Protein AF-E5AF14-F1 (afdb_monomer)

Secondary structure (DSSP, 8-state):
--HHHHHHHHHHHHHHHHHSPPP-HHHHHHHHHHHHHTSGGGTTTTTTS------SPPSSTT-TTSSEETTEE-HHHHHHHHHHHHHHHHHHS-TTT-TT--GGGBPPPPPPP-BPS--TT-HHHHHHHHHHHHHIIIIITT-HHHHHHHHHHHHHHHHHH---BBTTS-B----HHHHHHHHHHHHHHHHHHH--HHHHHHHHHHHHHHHHHGGGHHHHHTS--HHHHHHHHHIIIIIHHHHHHHHHHHHTT-HHHHHHHHHHHHHHHHH-TT-GGG--BSS--SSSS-SS----TT-EEEBTTS-EEETTT--TTPEEEEEETTEEEEE------------EE-STTPPP-EETT-EEEETTEEEESSHHHHHHH---

Foldseek 3Di:
DDPVVVVVVVVVVVVVVVVDDPDPLLQVLLLLLQQLLLQPLNPLLSVLQDHGDCPPPAPDNVCSNPCDGNNRRNNVVSPVLNLVLLLLLVCPADPVLPPLVLVVFFDDQDDDAFFDDDLCPAPLLVVLLVVLLVCCVPPNPLPLVVNLVSLLVSLLVLLVVDQTQGVVRHGDFDQSLVSSVVSLVVSLVVLVVVVDPSSPSSSVSSVVSNVVCVVVSVVSSVRGRSRRSNVVSSCCRNNVSSSSSSNVCSVVVVLVSSLSSQQVSQVVLVVVVVCVSPRGGPDRSGRPDAADADFDQQDWFQFLVRDIDGLVRDDFQTWTFPDVVVTDIDTRHDDDDDDDDFDFDDPPPDDGGGGQLDWDQDPVGIDGNDVVSVCSRHVD

Mean predicted aligned error: 15.21 Å

Structure (mmCIF, N/CA/C/O backbone):
data_AF-E5AF14-F1
#
_entry.id   AF-E5AF14-F1
#
loop_
_atom_site.group_PDB
_atom_site.id
_atom_site.type_symbol
_atom_site.label_atom_id
_atom_site.label_alt_id
_atom_site.label_comp_id
_atom_site.label_asym_id
_atom_site.label_entity_id
_atom_site.label_seq_id
_atom_site.pdbx_PDB_ins_code
_atom_site.Cartn_x
_atom_site.Cartn_y
_atom_site.Cartn_z
_atom_site.occupancy
_atom_site.B_iso_or_equiv
_atom_site.auth_seq_id
_atom_site.auth_comp_id
_atom_site.auth_asym_id
_atom_site.auth_atom_id
_atom_site.pdbx_PDB_model_num
ATOM 1 N N . MET A 1 1 ? -17.301 20.961 35.306 1.00 48.50 1 MET A N 1
ATOM 2 C CA . MET A 1 1 ? -18.482 20.339 34.664 1.00 48.50 1 MET A CA 1
ATOM 3 C C . MET A 1 1 ? -18.953 19.219 35.578 1.00 48.50 1 MET A C 1
ATOM 5 O O . MET A 1 1 ? -18.098 18.465 36.018 1.00 48.50 1 MET A O 1
ATOM 9 N N . SER A 1 2 ? -20.236 19.154 35.950 1.00 58.53 2 SER A N 1
ATOM 10 C CA . SER A 1 2 ? -20.736 18.037 36.769 1.00 58.53 2 SER A CA 1
ATOM 11 C C . SER A 1 2 ? -20.684 16.730 35.970 1.00 58.53 2 SER A C 1
ATOM 13 O O . SER A 1 2 ? -20.787 16.749 34.743 1.00 58.53 2 SER A O 1
ATOM 15 N N . GLU A 1 3 ? -20.536 15.602 36.659 1.00 47.19 3 GLU A N 1
ATOM 16 C CA . GLU A 1 3 ? -20.511 14.260 36.058 1.00 47.19 3 GLU A CA 1
ATOM 17 C C . GLU A 1 3 ? -21.757 13.989 35.191 1.00 47.19 3 GLU A C 1
ATOM 19 O O . GLU A 1 3 ? -21.655 13.462 34.084 1.00 47.19 3 GLU A O 1
ATOM 24 N N . ASP A 1 4 ? -22.923 14.465 35.636 1.00 54.59 4 ASP A N 1
ATOM 25 C CA . ASP A 1 4 ? -24.183 14.390 34.888 1.00 54.59 4 ASP A CA 1
ATOM 26 C C . ASP A 1 4 ? -24.152 15.209 33.580 1.00 54.59 4 ASP A C 1
ATOM 28 O O . ASP A 1 4 ? -24.639 14.764 32.539 1.00 54.59 4 ASP A O 1
ATOM 32 N N . ASN A 1 5 ? -23.502 16.378 33.585 1.00 46.38 5 ASN A N 1
ATOM 33 C CA . ASN A 1 5 ? -23.346 17.196 32.380 1.00 46.38 5 ASN A CA 1
ATOM 34 C C . ASN A 1 5 ? -22.359 16.568 31.386 1.00 46.38 5 ASN A C 1
ATOM 36 O O . ASN A 1 5 ? -22.618 16.600 30.185 1.00 46.38 5 ASN A O 1
ATOM 40 N N . ALA A 1 6 ? -21.275 15.948 31.865 1.00 44.84 6 ALA A N 1
ATOM 41 C CA . ALA A 1 6 ? -20.341 15.208 31.013 1.00 44.84 6 ALA A CA 1
ATOM 42 C C . ALA A 1 6 ? -21.024 13.994 30.356 1.00 44.84 6 ALA A C 1
ATOM 44 O O . ALA A 1 6 ? -20.881 13.769 29.155 1.00 44.84 6 ALA A O 1
ATOM 45 N N . ARG A 1 7 ? -21.847 13.264 31.122 1.00 54.31 7 ARG A N 1
ATOM 46 C CA . ARG A 1 7 ? -22.649 12.131 30.638 1.00 54.31 7 ARG A CA 1
ATOM 47 C C . ARG A 1 7 ? -23.652 12.551 29.562 1.00 54.31 7 ARG A C 1
ATOM 49 O O . ARG A 1 7 ? -23.757 11.882 28.534 1.00 54.31 7 ARG A O 1
ATOM 56 N N . LYS A 1 8 ? -24.382 13.650 29.776 1.00 59.72 8 LYS A N 1
ATOM 57 C CA . LYS A 1 8 ? -25.330 14.201 28.793 1.00 59.72 8 LYS A CA 1
ATOM 58 C C . LYS A 1 8 ? -24.626 14.652 27.517 1.00 59.72 8 LYS A C 1
ATOM 60 O O . LYS A 1 8 ? -25.080 14.298 26.432 1.00 59.72 8 LYS A O 1
ATOM 65 N N . LEU A 1 9 ? -23.511 15.371 27.650 1.00 54.38 9 LEU A N 1
ATOM 66 C CA . LEU A 1 9 ? -22.714 15.827 26.513 1.00 54.38 9 LEU A CA 1
ATOM 67 C C . LEU A 1 9 ? -22.191 14.638 25.700 1.00 54.38 9 LEU A C 1
ATOM 69 O O . LEU A 1 9 ? -22.320 14.630 24.486 1.00 54.38 9 LEU A O 1
ATOM 73 N N . PHE A 1 10 ? -21.691 13.593 26.359 1.00 55.88 10 PHE A N 1
ATOM 74 C CA . PHE A 1 10 ? -21.181 12.409 25.675 1.00 55.88 10 PHE A CA 1
ATOM 75 C C . PHE A 1 10 ? -22.287 11.580 25.002 1.00 55.88 10 PHE A C 1
ATOM 77 O O . PHE A 1 10 ? -22.124 11.176 23.855 1.00 55.88 10 PHE A O 1
ATOM 84 N N . LYS A 1 11 ? -23.445 11.370 25.657 1.00 63.03 11 LYS A N 1
ATOM 85 C CA . LYS A 1 11 ? -24.619 10.729 25.021 1.00 63.03 11 LYS A CA 1
ATOM 86 C C . LYS A 1 11 ? -25.069 11.508 23.781 1.00 63.03 11 LYS A C 1
ATOM 88 O O . LYS A 1 11 ? -25.393 10.900 22.762 1.00 63.03 11 LYS A O 1
ATOM 93 N N . LEU A 1 12 ? -25.045 12.840 23.851 1.00 64.69 12 LEU A N 1
ATOM 94 C CA . LEU A 1 12 ? -25.305 13.702 22.703 1.00 64.69 12 LEU A CA 1
ATOM 95 C C . LEU A 1 12 ? -24.248 13.495 21.610 1.00 64.69 12 LEU A C 1
ATOM 97 O O . LEU A 1 12 ? -24.627 13.282 20.466 1.00 64.69 12 LEU A O 1
ATOM 101 N N . THR A 1 13 ? -22.957 13.466 21.950 1.00 54.53 13 THR A N 1
ATOM 102 C CA . THR A 1 13 ? -21.866 13.193 21.001 1.00 54.53 13 THR A CA 1
ATOM 103 C C . THR A 1 13 ? -22.028 11.839 20.314 1.00 54.53 13 THR A C 1
ATOM 105 O O . THR A 1 13 ? -21.903 11.770 19.100 1.00 54.53 13 THR A O 1
ATOM 108 N N . VAL A 1 14 ? -22.369 10.771 21.041 1.00 57.44 14 VAL A N 1
ATOM 109 C CA . VAL A 1 14 ? -22.615 9.440 20.453 1.00 57.44 14 VAL A CA 1
ATOM 110 C C . VAL A 1 14 ? -23.811 9.468 19.503 1.00 57.44 14 VAL A C 1
ATOM 112 O O . VAL A 1 14 ? -23.733 8.918 18.406 1.00 57.44 14 VAL A O 1
ATOM 115 N N . ASN A 1 15 ? -24.906 10.127 19.886 1.00 64.94 15 ASN A N 1
ATOM 116 C CA . ASN A 1 15 ? -26.057 10.295 19.000 1.00 64.94 15 ASN A CA 1
ATOM 117 C C . ASN A 1 15 ? -25.690 11.104 17.751 1.00 64.94 15 ASN A C 1
ATOM 119 O O . ASN A 1 15 ? -26.082 10.722 16.656 1.00 64.94 15 ASN A O 1
ATOM 123 N N . VAL A 1 16 ? -24.892 12.164 17.900 1.00 59.03 16 VAL A N 1
ATOM 124 C CA . VAL A 1 16 ? -24.379 12.955 16.776 1.00 59.03 16 VAL A CA 1
ATOM 125 C C . VAL A 1 16 ? -23.500 12.095 15.869 1.00 59.03 16 VAL A C 1
ATOM 127 O O . VAL A 1 16 ? -23.742 12.077 14.669 1.00 59.03 16 VAL A O 1
ATOM 130 N N . ILE A 1 17 ? -22.560 11.316 16.418 1.00 56.00 17 ILE A N 1
ATOM 131 C CA . ILE A 1 17 ? -21.701 10.391 15.659 1.00 56.00 17 ILE A CA 1
ATOM 132 C C . ILE A 1 17 ? -22.544 9.380 14.874 1.00 56.00 17 ILE A C 1
ATOM 134 O O . ILE A 1 17 ? -22.281 9.159 13.698 1.00 56.00 17 ILE A O 1
ATOM 138 N N . ARG A 1 18 ? -23.603 8.823 15.479 1.00 58.53 18 ARG A N 1
ATOM 139 C CA . ARG A 1 18 ? -24.549 7.918 14.796 1.00 58.53 18 ARG A CA 1
ATOM 140 C C . ARG A 1 18 ? -25.318 8.585 13.654 1.00 58.53 18 ARG A C 1
ATOM 142 O O . ARG A 1 18 ? -25.809 7.885 12.777 1.00 58.53 18 ARG A O 1
ATOM 149 N N . THR A 1 19 ? -25.455 9.909 13.685 1.00 57.56 19 THR A N 1
ATOM 150 C CA . THR A 1 19 ? -26.102 10.698 12.625 1.00 57.56 19 THR A CA 1
ATOM 151 C C . THR A 1 19 ? -25.122 11.287 11.613 1.00 57.56 19 THR A C 1
ATOM 153 O O . THR A 1 19 ? -25.572 11.874 10.629 1.00 57.56 19 THR A O 1
ATOM 156 N N . LEU A 1 20 ? -23.806 11.159 11.829 1.00 53.34 20 LEU A N 1
ATOM 157 C CA . LEU A 1 20 ? -22.823 11.583 10.836 1.00 53.34 20 LEU A CA 1
ATOM 158 C C . LEU A 1 20 ? -23.002 10.737 9.576 1.00 53.34 20 LEU A C 1
ATOM 160 O O . LEU A 1 20 ? -23.202 9.524 9.642 1.00 53.34 20 LEU A O 1
ATOM 164 N N . LEU A 1 21 ? -22.937 11.398 8.421 1.00 56.66 21 LEU A N 1
ATOM 165 C CA . LEU A 1 21 ? -22.901 10.702 7.142 1.00 56.66 21 LEU A CA 1
ATOM 166 C C . LEU A 1 21 ? -21.704 9.749 7.131 1.00 56.66 21 LEU A C 1
ATOM 168 O O . LEU A 1 21 ? -20.630 10.088 7.634 1.00 56.66 21 LEU A O 1
ATOM 172 N N . LEU A 1 22 ? -21.903 8.566 6.548 1.00 63.91 22 LEU A N 1
ATOM 173 C CA . LEU A 1 22 ? -20.812 7.627 6.326 1.00 63.91 22 LEU A CA 1
ATOM 174 C C . LEU A 1 22 ? -19.697 8.342 5.566 1.00 63.91 22 LEU A C 1
ATOM 176 O O . LEU A 1 22 ? -19.955 9.050 4.589 1.00 63.91 22 LEU A O 1
ATOM 180 N N . PHE A 1 23 ? -18.462 8.149 6.023 1.00 65.44 23 PHE A N 1
ATOM 181 C CA . PHE A 1 23 ? -17.312 8.648 5.293 1.00 65.44 23 PHE A CA 1
ATOM 182 C C . PHE A 1 23 ? -17.333 8.050 3.877 1.00 65.44 23 PHE A C 1
ATOM 184 O O . PHE A 1 23 ? -17.505 6.834 3.743 1.00 65.44 23 PHE A O 1
ATOM 191 N N . PRO A 1 24 ? -17.188 8.860 2.813 1.00 71.25 24 PRO A N 1
ATOM 192 C CA . PRO A 1 24 ? -17.293 8.378 1.444 1.00 71.25 24 PRO A CA 1
ATOM 193 C C . PRO A 1 24 ? -15.992 7.668 1.039 1.00 71.25 24 PRO A C 1
ATOM 195 O O . PRO A 1 24 ? -15.215 8.181 0.239 1.00 71.25 24 PRO A O 1
ATOM 198 N N . THR A 1 25 ? -15.740 6.488 1.614 1.00 72.44 25 THR A N 1
ATOM 199 C CA . THR A 1 25 ? -14.488 5.732 1.456 1.00 72.44 25 THR A CA 1
ATOM 200 C C . THR A 1 25 ? -14.083 5.522 -0.004 1.00 72.44 25 THR A C 1
ATOM 202 O O . THR A 1 25 ? -12.935 5.829 -0.315 1.00 72.44 25 THR A O 1
ATOM 205 N N . PRO A 1 26 ? -14.970 5.085 -0.925 1.00 75.12 26 PRO A N 1
ATOM 206 C CA . PRO A 1 26 ? -14.591 4.906 -2.330 1.00 75.12 26 PRO A CA 1
ATOM 207 C C . PRO A 1 26 ? -14.106 6.210 -2.974 1.00 75.12 26 PRO A C 1
ATOM 209 O O . PRO A 1 26 ? -13.065 6.252 -3.616 1.00 75.12 26 PRO A O 1
ATOM 212 N N . SER A 1 27 ? -14.818 7.302 -2.713 1.00 78.38 27 SER A N 1
ATOM 213 C CA . SER A 1 27 ? -14.492 8.637 -3.209 1.00 78.38 27 SER A CA 1
ATOM 214 C C . SER A 1 27 ? -13.163 9.145 -2.632 1.00 78.38 27 SER A C 1
ATOM 216 O O . SER A 1 27 ? -12.289 9.639 -3.337 1.00 78.38 27 SER A O 1
ATOM 218 N N . PHE A 1 28 ? -12.927 8.940 -1.337 1.00 80.56 28 PHE A N 1
ATOM 219 C CA . PHE A 1 28 ? -11.628 9.254 -0.748 1.00 80.56 28 PHE A CA 1
ATOM 220 C C . PHE A 1 28 ? -10.487 8.420 -1.354 1.00 80.56 28 PHE A C 1
ATOM 222 O O . PHE A 1 28 ? -9.400 8.950 -1.584 1.00 80.56 28 PHE A O 1
ATOM 229 N N . CYS A 1 29 ? -10.727 7.141 -1.660 1.00 81.62 29 CYS A N 1
ATOM 230 C CA . CYS A 1 29 ? -9.763 6.298 -2.362 1.00 81.62 29 CYS A CA 1
ATOM 231 C C . CYS A 1 29 ? -9.462 6.817 -3.777 1.00 81.62 29 CYS A C 1
ATOM 233 O O . CYS A 1 29 ? -8.291 6.836 -4.149 1.00 81.62 29 CYS A O 1
ATOM 235 N N . ASP A 1 30 ? -10.459 7.303 -4.520 1.00 83.94 30 ASP A N 1
ATOM 236 C CA . ASP A 1 30 ? -10.266 7.946 -5.829 1.00 83.94 30 ASP A CA 1
ATOM 237 C C . ASP A 1 30 ? -9.395 9.207 -5.736 1.00 83.94 30 ASP A C 1
ATOM 239 O O . ASP A 1 30 ? -8.466 9.396 -6.528 1.00 83.94 30 ASP A O 1
ATOM 243 N N . ARG A 1 31 ? -9.635 10.048 -4.722 1.00 85.12 31 ARG A N 1
ATOM 244 C CA . ARG A 1 31 ? -8.812 11.235 -4.443 1.00 85.12 31 ARG A CA 1
ATOM 245 C C . ARG A 1 31 ? -7.363 10.854 -4.125 1.00 85.12 31 ARG A C 1
ATOM 247 O O . ARG A 1 31 ? -6.435 11.430 -4.695 1.00 85.12 31 ARG A O 1
ATOM 254 N N . LEU A 1 32 ? -7.153 9.862 -3.254 1.00 84.50 32 LEU A N 1
ATOM 255 C CA . LEU A 1 32 ? -5.822 9.324 -2.948 1.00 84.50 32 LEU A CA 1
ATOM 256 C C . LEU A 1 32 ? -5.138 8.750 -4.194 1.00 84.50 32 LEU A C 1
ATOM 258 O O . LEU A 1 32 ? -3.948 8.981 -4.409 1.00 84.50 32 LEU A O 1
ATOM 262 N N . HIS A 1 33 ? -5.892 8.021 -5.020 1.00 85.50 33 HIS A N 1
ATOM 263 C CA . HIS A 1 33 ? -5.425 7.431 -6.272 1.00 85.50 33 HIS A CA 1
ATOM 264 C C . HIS A 1 33 ? -4.943 8.508 -7.237 1.00 85.50 33 HIS A C 1
ATOM 266 O O . HIS A 1 33 ? -3.829 8.411 -7.753 1.00 85.50 33 HIS A O 1
ATOM 272 N N . ASN A 1 34 ? -5.735 9.566 -7.421 1.00 86.81 34 ASN A N 1
ATOM 273 C CA . ASN A 1 34 ? -5.368 10.691 -8.267 1.00 86.81 34 ASN A CA 1
ATOM 274 C C . ASN A 1 34 ? -4.060 11.326 -7.779 1.00 86.81 34 ASN A C 1
ATOM 276 O O . ASN A 1 34 ? -3.118 11.431 -8.561 1.00 86.81 34 ASN A O 1
ATOM 280 N N . LYS A 1 35 ? -3.924 11.632 -6.486 1.00 88.19 35 LYS A N 1
ATOM 281 C CA . LYS A 1 35 ? -2.680 12.204 -5.943 1.00 88.19 35 LYS A CA 1
ATOM 282 C C . LYS A 1 35 ? -1.474 11.269 -6.094 1.00 88.19 35 LYS A C 1
ATOM 284 O O . LYS A 1 35 ? -0.414 11.703 -6.544 1.00 88.19 35 LYS A O 1
ATOM 289 N N . ALA A 1 36 ? -1.627 9.976 -5.800 1.00 87.62 36 ALA A N 1
ATOM 290 C CA . ALA A 1 36 ? -0.556 8.988 -5.961 1.00 87.62 36 ALA A CA 1
ATOM 291 C C . ALA A 1 36 ? -0.126 8.843 -7.432 1.00 87.62 36 ALA A C 1
ATOM 293 O O . ALA A 1 36 ? 1.064 8.760 -7.727 1.00 87.62 36 ALA A O 1
ATOM 294 N N . ARG A 1 37 ? -1.077 8.895 -8.372 1.00 87.38 37 ARG A N 1
ATOM 295 C CA . ARG A 1 37 ? -0.825 8.892 -9.821 1.00 87.38 37 ARG A CA 1
ATOM 296 C C . ARG A 1 37 ? -0.007 10.102 -10.293 1.00 87.38 37 ARG A C 1
ATOM 298 O O . ARG A 1 37 ? 0.745 9.972 -11.257 1.00 87.38 37 ARG A O 1
ATOM 305 N N . TYR A 1 38 ? -0.132 11.262 -9.645 1.00 87.69 38 TYR A N 1
ATOM 306 C CA . TYR A 1 38 ? 0.661 12.462 -9.962 1.00 87.69 38 TYR A CA 1
ATOM 307 C C . TYR A 1 38 ? 2.018 12.516 -9.261 1.00 87.69 38 TYR A C 1
ATOM 309 O O . TYR A 1 38 ? 2.785 13.458 -9.479 1.00 87.69 38 TYR A O 1
ATOM 317 N N . ASN A 1 39 ? 2.363 11.493 -8.477 1.00 88.38 39 ASN A N 1
ATOM 318 C CA . ASN A 1 39 ? 3.694 11.392 -7.911 1.00 88.38 39 ASN A CA 1
ATOM 319 C C . ASN A 1 39 ? 4.762 11.416 -9.032 1.00 88.38 39 ASN A C 1
ATOM 321 O O . ASN A 1 39 ? 4.577 10.770 -10.070 1.00 88.38 39 ASN A O 1
ATOM 325 N N . PRO A 1 40 ? 5.908 12.103 -8.844 1.00 84.38 40 PRO A N 1
ATOM 326 C CA . PRO A 1 40 ? 6.991 12.135 -9.831 1.00 84.38 40 PRO A CA 1
ATOM 327 C C . PRO A 1 40 ? 7.476 10.754 -10.309 1.00 84.38 40 PRO A C 1
ATOM 329 O O . PRO A 1 40 ? 7.972 10.630 -11.438 1.00 84.38 40 PRO A O 1
ATOM 332 N N . ASN A 1 41 ? 7.298 9.715 -9.486 1.00 84.19 41 ASN A N 1
ATOM 333 C CA . ASN A 1 41 ? 7.621 8.329 -9.821 1.00 84.19 41 ASN A CA 1
ATOM 334 C C . ASN A 1 41 ? 6.744 7.773 -10.945 1.00 84.19 41 ASN A C 1
ATOM 336 O O . ASN A 1 41 ? 7.235 7.004 -11.763 1.00 84.19 41 ASN A O 1
ATOM 340 N N . CYS A 1 42 ? 5.496 8.227 -11.051 1.00 86.81 42 CYS A N 1
ATOM 341 C CA . CYS A 1 42 ? 4.533 7.776 -12.053 1.00 86.81 42 CYS A CA 1
ATOM 342 C C . CYS A 1 42 ? 4.570 8.598 -13.355 1.00 86.81 42 CYS A C 1
ATOM 344 O O . CYS A 1 42 ? 3.754 8.383 -14.248 1.00 86.81 42 CYS A O 1
ATOM 346 N N . ARG A 1 43 ? 5.489 9.561 -13.512 1.00 86.12 43 ARG A N 1
ATOM 347 C CA . ARG A 1 43 ? 5.457 10.506 -14.646 1.00 86.12 43 ARG A CA 1
ATOM 348 C C . ARG A 1 43 ? 5.551 9.840 -16.027 1.00 86.12 43 ARG A C 1
ATOM 350 O O . ARG A 1 43 ? 4.895 10.307 -16.952 1.00 86.12 43 ARG A O 1
ATOM 357 N N . SER A 1 44 ? 6.355 8.789 -16.174 1.00 83.88 44 SER A N 1
ATOM 358 C CA . SER A 1 44 ? 6.530 8.047 -17.438 1.00 83.88 44 SER A CA 1
ATOM 359 C C . SER A 1 44 ? 5.304 7.223 -17.823 1.00 83.88 44 SER A C 1
ATOM 361 O O . SER A 1 44 ? 5.056 6.986 -18.998 1.00 83.88 44 SER A O 1
ATOM 363 N N . ILE A 1 45 ? 4.495 6.847 -16.838 1.00 85.75 45 ILE A N 1
ATOM 364 C CA . ILE A 1 45 ? 3.388 5.901 -16.999 1.00 85.75 45 ILE A CA 1
ATOM 365 C C . ILE A 1 45 ? 2.012 6.542 -16.824 1.00 85.75 45 ILE A C 1
ATOM 367 O O . ILE A 1 45 ? 0.998 5.854 -16.885 1.00 85.75 45 ILE A O 1
ATOM 371 N N . ILE A 1 46 ? 1.962 7.835 -16.501 1.00 88.56 46 ILE A N 1
ATOM 372 C CA . ILE A 1 46 ? 0.757 8.494 -15.989 1.00 88.56 46 ILE A CA 1
ATOM 373 C C . ILE A 1 46 ? -0.439 8.339 -16.937 1.00 88.56 46 ILE A C 1
ATOM 375 O O . ILE A 1 46 ? -1.585 8.271 -16.501 1.00 88.56 46 ILE A O 1
ATOM 379 N N . ASN A 1 47 ? -0.173 8.225 -18.239 1.00 88.75 47 ASN A N 1
ATOM 380 C CA . ASN A 1 47 ? -1.181 8.026 -19.278 1.00 88.75 47 ASN A CA 1
ATOM 381 C C . ASN A 1 47 ? -1.772 6.605 -19.306 1.00 88.75 47 ASN A C 1
ATOM 383 O O . ASN A 1 47 ? -2.820 6.406 -19.911 1.00 88.75 47 ASN A O 1
ATOM 387 N N . TYR A 1 48 ? -1.118 5.636 -18.666 1.00 89.00 48 TYR A N 1
ATOM 388 C CA . TYR A 1 48 ? -1.568 4.248 -18.561 1.00 89.00 48 TYR A CA 1
ATOM 389 C C . TYR A 1 48 ? -2.337 3.973 -17.266 1.00 89.00 48 TYR A C 1
ATOM 391 O O . TYR A 1 48 ? -3.116 3.027 -17.218 1.00 89.00 48 TYR A O 1
ATOM 399 N N . ILE A 1 49 ? -2.154 4.800 -16.232 1.00 88.19 49 ILE A N 1
ATOM 400 C CA . ILE A 1 49 ? -2.966 4.740 -15.015 1.00 88.19 49 ILE A CA 1
ATOM 401 C C . ILE A 1 49 ? -4.223 5.593 -15.252 1.00 88.19 49 ILE A C 1
ATOM 403 O O . ILE A 1 49 ? -4.088 6.809 -15.433 1.00 88.19 49 ILE A O 1
ATOM 407 N N . PRO A 1 50 ? -5.440 5.018 -15.268 1.00 87.69 50 PRO A N 1
ATOM 408 C CA . PRO A 1 50 ? -6.668 5.793 -15.435 1.00 87.69 50 PRO A CA 1
ATOM 409 C C . PRO A 1 50 ? -6.845 6.797 -14.292 1.00 87.69 50 PRO A C 1
ATOM 411 O O . PRO A 1 50 ? -6.324 6.603 -13.199 1.00 87.69 50 PRO A O 1
ATOM 414 N N . LYS A 1 51 ? -7.567 7.892 -14.536 1.00 86.75 51 LYS A N 1
ATOM 415 C CA . LYS A 1 51 ? -7.923 8.869 -13.497 1.00 86.75 51 LYS A CA 1
ATOM 416 C C . LYS A 1 51 ? -9.210 8.412 -12.791 1.00 86.75 51 LYS A C 1
ATOM 418 O O . LYS A 1 51 ? -10.147 8.012 -13.478 1.00 86.75 51 LYS A O 1
ATOM 423 N N . GLY A 1 52 ? -9.242 8.476 -11.460 1.00 83.75 52 GLY A N 1
ATOM 424 C CA . GLY A 1 52 ? -10.448 8.251 -10.653 1.00 83.75 52 GLY A CA 1
ATOM 425 C C . GLY A 1 52 ? -11.332 9.500 -10.593 1.00 83.75 52 GLY A C 1
ATOM 426 O O . GLY A 1 52 ? -11.004 10.534 -11.186 1.00 83.75 52 GLY A O 1
ATOM 427 N N . THR A 1 53 ? -12.450 9.440 -9.870 1.00 82.88 53 THR A N 1
ATOM 428 C CA . THR A 1 53 ? -13.305 10.625 -9.696 1.00 82.88 53 THR A CA 1
ATOM 429 C C . THR A 1 53 ? -12.617 11.699 -8.840 1.00 82.88 53 THR A C 1
ATOM 431 O O . THR A 1 53 ? -11.849 11.397 -7.934 1.00 82.88 53 THR A O 1
ATOM 434 N N . ASP A 1 54 ? -12.874 12.984 -9.109 1.00 72.62 54 ASP A N 1
ATOM 435 C CA . ASP A 1 54 ? -12.349 14.095 -8.288 1.00 72.62 54 ASP A CA 1
ATOM 436 C C . ASP A 1 54 ? -13.257 14.388 -7.077 1.00 72.62 54 ASP A C 1
ATOM 438 O O . ASP A 1 54 ? -13.435 15.537 -6.675 1.00 72.62 54 ASP A O 1
ATOM 442 N N . TYR A 1 55 ? -13.907 13.358 -6.531 1.00 68.12 55 TYR A N 1
ATOM 443 C CA . TYR A 1 55 ? -14.834 13.482 -5.413 1.00 68.12 55 TYR A CA 1
ATOM 444 C C . TYR A 1 55 ? -14.325 12.655 -4.226 1.00 68.12 55 TYR A C 1
ATOM 446 O O . TYR A 1 55 ? -13.919 11.525 -4.458 1.00 68.12 55 TYR A O 1
ATOM 454 N N . PRO A 1 56 ? -14.390 13.148 -2.973 1.00 67.69 56 PRO A N 1
ATOM 455 C CA . PRO A 1 56 ? -14.691 14.536 -2.634 1.00 67.69 56 PRO A CA 1
ATOM 456 C C . PRO A 1 56 ? -13.612 15.470 -3.213 1.00 67.69 56 PRO A C 1
ATOM 458 O O . PRO A 1 56 ? -12.448 15.071 -3.275 1.00 67.69 56 PRO A O 1
ATOM 461 N N . PRO A 1 57 ? -13.980 16.684 -3.663 1.00 69.81 57 PRO A N 1
ATOM 462 C CA . PRO A 1 57 ? -12.998 17.627 -4.181 1.00 69.81 57 PRO A CA 1
ATOM 463 C C . PRO A 1 57 ? -12.001 17.990 -3.081 1.00 69.81 57 PRO A C 1
ATOM 465 O O . PRO A 1 57 ? -12.365 18.076 -1.906 1.00 69.81 57 PRO A O 1
ATOM 468 N N . ASP A 1 58 ? -10.747 18.221 -3.465 1.00 69.12 58 ASP A N 1
ATOM 469 C CA . ASP A 1 58 ? -9.785 18.860 -2.575 1.00 69.12 58 ASP A CA 1
ATOM 470 C C . ASP A 1 58 ? -10.315 20.218 -2.099 1.00 69.12 58 ASP A C 1
ATOM 472 O O . ASP A 1 58 ? -10.996 20.931 -2.843 1.00 69.12 58 ASP A O 1
ATOM 476 N N . SER A 1 59 ? -9.952 20.603 -0.870 1.00 69.62 59 SER A N 1
ATOM 477 C CA . SER A 1 59 ? -10.269 21.925 -0.308 1.00 69.62 59 SER A CA 1
ATOM 478 C C . SER A 1 59 ? -9.854 23.066 -1.243 1.00 69.62 59 SER A C 1
ATOM 480 O O . SER A 1 59 ? -10.511 24.104 -1.289 1.00 69.62 59 SER A O 1
ATOM 482 N N . ASN A 1 60 ? -8.790 22.847 -2.020 1.00 71.81 60 ASN A N 1
ATOM 483 C CA . ASN A 1 60 ? -8.431 23.656 -3.172 1.00 71.81 60 ASN A CA 1
ATOM 484 C C . ASN A 1 60 ? -8.650 22.842 -4.471 1.00 71.81 60 ASN A C 1
ATOM 486 O O . ASN A 1 60 ? -7.935 21.863 -4.692 1.00 71.81 60 ASN A O 1
ATOM 490 N N . PRO A 1 61 ? -9.575 23.252 -5.360 1.00 67.00 61 PRO A N 1
ATOM 491 C CA . PRO A 1 61 ? -9.845 22.570 -6.629 1.00 67.00 61 PRO A CA 1
ATOM 492 C C . PRO A 1 61 ? -8.641 22.459 -7.571 1.00 67.00 61 PRO A C 1
ATOM 494 O O . PRO A 1 61 ? -8.637 21.585 -8.431 1.00 67.00 61 PRO A O 1
ATOM 497 N N . ASP A 1 62 ? -7.625 23.311 -7.412 1.00 70.81 62 ASP A N 1
ATOM 498 C CA . ASP A 1 62 ? -6.391 23.275 -8.207 1.00 70.81 62 ASP A CA 1
ATOM 499 C C . ASP A 1 62 ? -5.326 22.325 -7.623 1.00 70.81 62 ASP A C 1
ATOM 501 O O . ASP A 1 62 ? -4.283 22.112 -8.236 1.00 70.81 62 ASP A O 1
ATOM 505 N N . ASP A 1 63 ? -5.589 21.728 -6.456 1.00 75.12 63 ASP A N 1
ATOM 506 C CA . ASP A 1 63 ? -4.628 20.951 -5.658 1.00 75.12 63 ASP A CA 1
ATOM 507 C C . ASP A 1 63 ? -4.830 19.426 -5.771 1.00 75.12 63 ASP A C 1
ATOM 509 O O . ASP A 1 63 ? -4.201 18.626 -5.078 1.00 75.12 63 ASP A O 1
ATOM 513 N N . TRP A 1 64 ? -5.696 18.988 -6.686 1.00 70.69 64 TRP A N 1
ATOM 514 C CA . TRP A 1 64 ? -6.030 17.575 -6.919 1.00 70.69 64 TRP A CA 1
ATOM 515 C C . TRP A 1 64 ? -4.838 16.696 -7.330 1.00 70.69 64 TRP A C 1
ATOM 517 O O . TRP A 1 64 ? -4.886 15.473 -7.201 1.00 70.69 64 TRP A O 1
ATOM 527 N N . ASN A 1 65 ? -3.751 17.307 -7.803 1.00 74.06 65 ASN A N 1
ATOM 528 C CA . ASN A 1 65 ? -2.497 16.650 -8.173 1.00 74.06 65 ASN A CA 1
ATOM 529 C C . ASN A 1 65 ? -1.346 16.925 -7.188 1.00 74.06 65 ASN A C 1
ATOM 531 O O . ASN A 1 65 ? -0.194 16.601 -7.485 1.00 74.06 65 ASN A O 1
ATOM 535 N N . SER A 1 66 ? -1.636 17.545 -6.045 1.00 83.50 66 SER A N 1
ATOM 536 C CA . SER A 1 66 ? -0.636 17.905 -5.048 1.00 83.50 66 SER A CA 1
ATOM 537 C C . SER A 1 66 ? -0.296 16.756 -4.106 1.0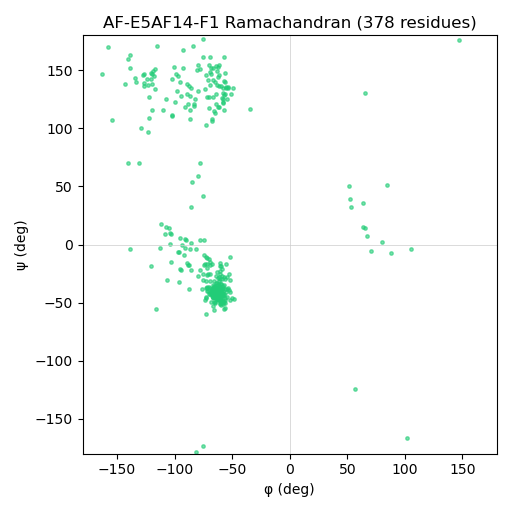0 83.50 66 SER A C 1
ATOM 539 O O . SER A 1 66 ? -0.967 15.723 -4.050 1.00 83.50 66 SER A O 1
ATOM 541 N N . GLN A 1 67 ? 0.749 16.977 -3.312 1.00 82.25 67 GLN A N 1
ATOM 542 C CA . GLN A 1 67 ? 1.133 16.089 -2.223 1.00 82.25 67 GLN A CA 1
ATOM 543 C C . GLN A 1 67 ? 0.326 16.297 -0.932 1.00 82.25 67 GLN A C 1
ATOM 545 O O . GLN A 1 67 ? 0.549 15.572 0.033 1.00 82.25 67 GLN A O 1
ATOM 550 N N . PHE A 1 68 ? -0.572 17.283 -0.889 1.00 82.94 68 PHE A N 1
ATOM 551 C CA . PHE A 1 68 ? -1.333 17.628 0.305 1.00 82.94 68 PHE A CA 1
ATOM 552 C C . PHE A 1 68 ? -2.693 16.936 0.305 1.00 82.94 68 PHE A C 1
ATOM 554 O O . PHE A 1 68 ? -3.358 16.856 -0.723 1.00 82.94 68 PHE A O 1
ATOM 561 N N . ILE A 1 69 ? -3.128 16.444 1.460 1.00 80.31 69 ILE A N 1
ATOM 562 C CA . ILE A 1 69 ? -4.489 15.950 1.685 1.00 80.31 69 ILE A CA 1
ATOM 563 C C . ILE A 1 69 ? -5.047 16.771 2.832 1.00 80.31 69 ILE A C 1
ATOM 565 O O . ILE A 1 69 ? -4.590 16.628 3.960 1.00 80.31 69 ILE A O 1
ATOM 569 N N . ASP A 1 70 ? -6.000 17.652 2.533 1.00 79.00 70 ASP A N 1
ATOM 570 C CA . ASP A 1 70 ? -6.615 18.532 3.534 1.00 79.00 70 ASP A CA 1
ATOM 571 C C . ASP A 1 70 ? -5.550 19.291 4.352 1.00 79.00 70 ASP A C 1
ATOM 573 O O . ASP A 1 70 ? -5.549 19.262 5.578 1.00 79.00 70 ASP A O 1
ATOM 577 N N . GLU A 1 71 ? -4.607 19.932 3.643 1.00 77.69 71 GLU A N 1
ATOM 578 C CA . GLU A 1 71 ? -3.459 20.696 4.180 1.00 77.69 71 GLU A CA 1
ATOM 579 C C . GLU A 1 71 ? -2.348 19.858 4.843 1.00 77.69 71 GLU A C 1
ATOM 581 O O . GLU A 1 71 ? -1.278 20.386 5.152 1.00 77.69 71 GLU A O 1
ATOM 586 N N . LEU A 1 72 ? -2.536 18.546 5.001 1.00 77.38 72 LEU A N 1
ATOM 587 C CA . LEU A 1 72 ? -1.498 17.646 5.503 1.00 77.38 72 LEU A CA 1
ATOM 588 C C . LEU A 1 72 ? -0.554 17.232 4.376 1.00 77.38 72 LEU A C 1
ATOM 590 O O . LEU A 1 72 ? -0.997 16.685 3.368 1.00 77.38 72 LEU A O 1
ATOM 594 N N . ASP A 1 73 ? 0.752 17.442 4.556 1.00 81.69 73 ASP A N 1
ATOM 595 C CA . ASP A 1 73 ? 1.763 16.934 3.625 1.00 81.69 73 ASP A CA 1
ATOM 596 C C . ASP A 1 73 ? 1.807 15.399 3.684 1.00 81.69 73 ASP A C 1
ATOM 598 O O . ASP A 1 73 ? 2.308 14.798 4.635 1.00 81.69 73 ASP A O 1
ATOM 602 N N . ALA A 1 74 ? 1.270 14.765 2.645 1.00 81.56 74 ALA A N 1
ATOM 603 C CA . ALA A 1 74 ? 1.229 13.323 2.473 1.00 81.56 74 ALA A CA 1
ATOM 604 C C . ALA A 1 74 ? 2.248 12.832 1.431 1.00 81.56 74 ALA A C 1
ATOM 606 O O . ALA A 1 74 ? 2.170 11.679 1.002 1.00 81.56 74 ALA A O 1
ATOM 607 N N . SER A 1 75 ? 3.213 13.667 1.025 1.00 80.31 75 SER A N 1
ATOM 608 C CA . SER A 1 75 ? 4.214 13.359 -0.011 1.00 80.31 75 SER A CA 1
ATOM 609 C C . SER A 1 75 ? 4.888 12.008 0.190 1.00 80.31 75 SER A C 1
ATOM 611 O O . SER A 1 75 ? 4.980 11.203 -0.739 1.00 80.31 75 SER A O 1
ATOM 613 N N . TYR A 1 76 ? 5.314 11.742 1.423 1.00 76.19 76 TYR A N 1
ATOM 614 C CA . TYR A 1 76 ? 5.961 10.502 1.816 1.00 76.19 76 TYR A CA 1
ATOM 615 C C . TYR A 1 76 ? 5.062 9.280 1.573 1.00 76.19 76 TYR A C 1
ATOM 617 O O . TYR A 1 76 ? 5.469 8.328 0.905 1.00 76.19 76 TYR A O 1
ATOM 625 N N . TYR A 1 77 ? 3.818 9.329 2.050 1.00 77.75 77 TYR A N 1
ATOM 626 C CA . TYR A 1 77 ? 2.873 8.219 1.947 1.00 77.75 77 TYR A CA 1
ATOM 627 C C . TYR A 1 77 ? 2.361 8.023 0.520 1.00 77.75 77 TYR A C 1
ATOM 629 O O . TYR A 1 77 ? 2.297 6.893 0.049 1.00 77.75 77 TYR A O 1
ATOM 637 N N . LEU A 1 78 ? 2.075 9.101 -0.212 1.00 83.00 78 LEU A N 1
ATOM 638 C CA . LEU A 1 78 ? 1.679 9.037 -1.623 1.00 83.00 78 LEU A CA 1
ATOM 639 C C . LEU A 1 78 ? 2.783 8.424 -2.490 1.00 83.00 78 LEU A C 1
ATOM 641 O O . LEU A 1 78 ? 2.497 7.672 -3.420 1.00 83.00 78 LEU A O 1
ATOM 645 N N . LYS A 1 79 ? 4.050 8.693 -2.160 1.00 82.31 79 LYS A N 1
ATOM 646 C CA . LYS A 1 79 ? 5.206 8.067 -2.810 1.00 82.31 79 LYS A CA 1
ATOM 647 C C . LYS A 1 79 ? 5.307 6.574 -2.498 1.00 82.31 79 LYS A C 1
ATOM 649 O O . LYS A 1 79 ? 5.545 5.782 -3.408 1.00 82.31 79 LYS A O 1
ATOM 654 N N . LEU A 1 80 ? 5.087 6.174 -1.242 1.00 76.50 80 LEU A N 1
ATOM 655 C CA . LEU A 1 80 ? 5.000 4.758 -0.871 1.00 76.50 80 LEU A CA 1
ATOM 656 C C . LEU A 1 80 ? 3.854 4.057 -1.603 1.00 76.50 80 LEU A C 1
ATOM 658 O O . LEU A 1 80 ? 4.064 2.981 -2.149 1.00 76.50 80 LEU A O 1
ATOM 662 N N . LEU A 1 81 ? 2.676 4.679 -1.683 1.00 77.88 81 LEU A N 1
ATOM 663 C CA . LEU A 1 81 ? 1.531 4.143 -2.419 1.00 77.88 81 LEU A CA 1
ATOM 664 C C . LEU A 1 81 ? 1.840 3.984 -3.911 1.00 77.88 81 LEU A C 1
ATOM 666 O O . LEU A 1 81 ? 1.558 2.927 -4.468 1.00 77.88 81 LEU A O 1
ATOM 670 N N . ALA A 1 82 ? 2.488 4.972 -4.534 1.00 81.94 82 ALA A N 1
ATOM 671 C CA . ALA A 1 82 ? 2.929 4.900 -5.926 1.00 81.94 82 ALA A CA 1
ATOM 672 C C . ALA A 1 82 ? 3.904 3.743 -6.183 1.00 81.94 82 ALA A C 1
ATOM 674 O O . ALA A 1 82 ? 3.727 2.967 -7.124 1.00 81.94 82 ALA A O 1
ATOM 675 N N . ASN A 1 83 ? 4.894 3.573 -5.306 1.00 80.31 83 ASN A N 1
ATOM 676 C CA . ASN A 1 83 ? 5.799 2.425 -5.359 1.00 80.31 83 ASN A CA 1
ATOM 677 C C . ASN A 1 83 ? 5.031 1.116 -5.146 1.00 80.31 83 ASN A C 1
ATOM 679 O O . ASN A 1 83 ? 5.306 0.120 -5.818 1.00 80.31 83 ASN A O 1
ATOM 683 N N . CYS A 1 84 ? 4.023 1.150 -4.268 1.00 77.94 84 CYS A N 1
ATOM 684 C CA . CYS A 1 84 ? 3.167 0.016 -3.988 1.00 77.94 84 CYS A CA 1
ATOM 685 C C . CYS A 1 84 ? 2.228 -0.361 -5.159 1.00 77.94 84 CYS A C 1
ATOM 687 O O . CYS A 1 84 ? 1.818 -1.510 -5.291 1.00 77.94 84 CYS A O 1
ATOM 689 N N . GLY A 1 85 ? 1.882 0.571 -6.041 1.00 78.75 85 GLY A N 1
ATOM 690 C CA . GLY A 1 85 ? 1.158 0.247 -7.272 1.00 78.75 85 GLY A CA 1
ATOM 691 C C . GLY A 1 85 ? 2.022 -0.552 -8.240 1.00 78.75 85 GLY A C 1
ATOM 692 O O . GLY A 1 85 ? 1.567 -1.537 -8.823 1.00 78.75 85 GLY A O 1
ATOM 693 N N . PHE A 1 86 ? 3.292 -0.164 -8.361 1.00 80.69 86 PHE A N 1
ATOM 694 C CA . PHE A 1 86 ? 4.202 -0.728 -9.350 1.00 80.69 86 PHE A CA 1
ATOM 695 C C . PHE A 1 86 ? 4.531 -2.201 -9.121 1.00 80.69 86 PHE A C 1
ATOM 697 O O . PHE A 1 86 ? 4.324 -3.035 -9.998 1.00 80.69 86 PHE A O 1
ATOM 704 N N . TRP A 1 87 ? 5.050 -2.525 -7.936 1.00 77.69 87 TRP A N 1
ATOM 705 C CA . TRP A 1 87 ? 5.472 -3.885 -7.587 1.00 77.69 87 TRP A CA 1
ATOM 706 C C . TRP A 1 87 ? 4.303 -4.879 -7.615 1.00 77.69 87 TRP A C 1
ATOM 708 O O . TRP A 1 87 ? 4.464 -5.962 -8.165 1.00 77.69 87 TRP A O 1
ATOM 718 N N . ILE A 1 88 ? 3.116 -4.514 -7.105 1.00 78.81 88 ILE A N 1
ATOM 719 C CA . ILE A 1 88 ? 1.913 -5.354 -7.200 1.00 78.81 88 ILE A CA 1
ATOM 720 C C . ILE A 1 88 ? 1.526 -5.546 -8.661 1.00 78.81 88 ILE A C 1
ATOM 722 O O . ILE A 1 88 ? 1.166 -6.656 -9.046 1.00 78.81 88 ILE A O 1
ATOM 726 N N . GLY A 1 89 ? 1.652 -4.499 -9.480 1.00 84.94 89 GLY A N 1
ATOM 727 C CA . GLY A 1 89 ? 1.483 -4.616 -10.919 1.00 84.94 89 GLY A CA 1
ATOM 728 C C . GLY A 1 89 ? 2.414 -5.666 -11.513 1.00 84.94 89 GLY A C 1
ATOM 729 O O . GLY A 1 89 ? 1.917 -6.622 -12.094 1.00 84.94 89 GLY A O 1
ATOM 730 N N . ILE A 1 90 ? 3.728 -5.561 -11.283 1.00 83.75 90 ILE A N 1
ATOM 731 C CA . ILE A 1 90 ? 4.723 -6.535 -11.769 1.00 83.75 90 ILE A CA 1
ATOM 732 C C . ILE A 1 90 ? 4.406 -7.955 -11.290 1.00 83.75 90 ILE A C 1
ATOM 734 O O . ILE A 1 90 ? 4.431 -8.886 -12.091 1.00 83.75 90 ILE A O 1
ATOM 738 N N . LEU A 1 91 ? 4.107 -8.139 -10.000 1.00 82.25 91 LEU A N 1
ATOM 739 C CA . LEU A 1 91 ? 3.818 -9.458 -9.427 1.00 82.25 91 LEU A CA 1
ATOM 740 C C . LEU A 1 91 ? 2.599 -10.125 -10.085 1.00 82.25 91 LEU A C 1
ATOM 742 O O . LEU A 1 91 ? 2.566 -11.352 -10.183 1.00 82.25 91 LEU A O 1
ATOM 746 N N . ASN A 1 92 ? 1.646 -9.327 -10.575 1.00 84.00 92 ASN A N 1
ATOM 747 C CA . ASN A 1 92 ? 0.416 -9.793 -11.213 1.00 84.00 92 ASN A CA 1
ATOM 748 C C . ASN A 1 92 ? 0.504 -9.954 -12.741 1.00 84.00 92 ASN A C 1
ATOM 750 O O . ASN A 1 92 ? -0.432 -10.499 -13.322 1.00 84.00 92 ASN A O 1
ATOM 754 N N . VAL A 1 93 ? 1.578 -9.500 -13.401 1.00 86.50 93 VAL A N 1
ATOM 755 C CA . VAL A 1 93 ? 1.754 -9.700 -14.853 1.00 86.50 93 VAL A CA 1
ATOM 756 C C . VAL A 1 93 ? 1.856 -11.195 -15.175 1.00 86.50 93 VAL A C 1
ATOM 758 O O . VAL A 1 93 ? 2.340 -11.966 -14.358 1.00 86.50 93 VAL A O 1
ATOM 761 N N . ASP A 1 94 ? 1.420 -11.646 -16.348 1.00 86.81 94 ASP A N 1
ATOM 762 C CA . ASP A 1 94 ? 1.660 -13.025 -16.798 1.00 86.81 94 ASP A CA 1
ATOM 763 C C . ASP A 1 94 ? 3.174 -13.312 -16.928 1.00 86.81 94 ASP A C 1
ATOM 765 O O . ASP A 1 94 ? 3.919 -12.492 -17.462 1.00 86.81 94 ASP A O 1
ATOM 769 N N . ASP A 1 95 ? 3.647 -14.475 -16.466 1.00 84.69 95 ASP A N 1
ATOM 770 C CA . ASP A 1 95 ? 5.069 -14.851 -16.552 1.00 84.69 95 ASP A CA 1
ATOM 771 C C . ASP A 1 95 ? 5.604 -14.840 -17.995 1.00 84.69 95 ASP A C 1
ATOM 773 O O . ASP A 1 95 ? 6.788 -14.592 -18.202 1.00 84.69 95 ASP A O 1
ATOM 777 N N . SER A 1 96 ? 4.740 -15.067 -18.991 1.00 83.56 96 SER A N 1
ATOM 778 C CA . SER A 1 96 ? 5.076 -14.997 -20.420 1.00 83.56 96 SER A CA 1
ATOM 779 C C . SER A 1 96 ? 5.339 -13.585 -20.945 1.00 83.56 96 SER A C 1
ATOM 781 O O . SER A 1 96 ? 5.817 -13.450 -22.065 1.00 83.56 96 SER A O 1
ATOM 783 N N . LYS A 1 97 ? 5.006 -12.548 -20.168 1.00 82.50 97 LYS A N 1
ATOM 784 C CA . LYS A 1 97 ? 5.270 -11.146 -20.510 1.00 82.50 97 LYS A CA 1
ATOM 785 C C . LYS A 1 97 ? 6.468 -10.576 -19.739 1.00 82.50 97 LYS A C 1
ATOM 787 O O . LYS A 1 97 ? 6.964 -9.513 -20.097 1.00 82.50 97 LYS A O 1
ATOM 792 N N . ASP A 1 98 ? 6.936 -11.237 -18.673 1.00 81.94 98 ASP A N 1
ATOM 793 C CA . ASP A 1 98 ? 8.076 -10.789 -17.852 1.00 81.94 98 ASP A CA 1
ATOM 794 C C . ASP A 1 98 ? 9.431 -11.238 -18.431 1.00 81.94 98 ASP A C 1
ATOM 796 O O . ASP A 1 98 ? 10.262 -11.844 -17.748 1.00 81.94 98 ASP A O 1
ATOM 800 N N . ASP A 1 99 ? 9.677 -10.909 -19.699 1.00 74.81 99 ASP A N 1
ATOM 801 C CA . ASP A 1 99 ? 10.892 -11.302 -20.428 1.00 74.81 99 ASP A CA 1
ATOM 802 C C . ASP A 1 99 ? 12.180 -10.757 -19.782 1.00 74.81 99 ASP A C 1
ATOM 804 O O . ASP A 1 99 ? 13.258 -11.344 -19.898 1.00 74.81 99 ASP A O 1
ATOM 808 N N . GLN A 1 100 ? 12.065 -9.651 -19.042 1.00 72.12 100 GLN A N 1
ATOM 809 C CA . GLN A 1 100 ? 13.166 -8.985 -18.335 1.00 72.12 100 GLN A CA 1
ATOM 810 C C . GLN A 1 100 ? 13.365 -9.477 -16.886 1.00 72.12 100 GLN A C 1
ATOM 812 O O . GLN A 1 100 ? 14.303 -9.051 -16.191 1.00 72.12 100 GLN A O 1
ATOM 817 N N . GLY A 1 101 ? 12.499 -10.384 -16.417 1.00 78.44 101 GLY A N 1
ATOM 818 C CA . GLY A 1 101 ? 12.584 -11.041 -15.116 1.00 78.44 101 GLY A CA 1
ATOM 819 C C . GLY A 1 101 ? 12.448 -10.101 -13.916 1.00 78.44 101 GLY A C 1
ATOM 820 O O . GLY A 1 101 ? 13.134 -10.312 -12.908 1.00 78.44 101 GLY A O 1
ATOM 821 N N . TYR A 1 102 ? 11.614 -9.059 -13.997 1.00 78.00 102 TYR A N 1
ATOM 822 C CA . TYR A 1 102 ? 11.381 -8.119 -12.896 1.00 78.00 102 TYR A CA 1
ATOM 823 C C . TYR A 1 102 ? 10.806 -8.807 -11.660 1.00 78.00 102 TYR A C 1
ATOM 825 O O . TYR A 1 102 ? 11.215 -8.471 -10.547 1.00 78.00 102 TYR A O 1
ATOM 833 N N . LYS A 1 103 ? 9.932 -9.811 -11.817 1.00 81.19 103 LYS A N 1
ATOM 834 C CA . LYS A 1 103 ? 9.339 -10.526 -10.674 1.00 81.19 103 LYS A CA 1
ATOM 835 C C . LYS A 1 103 ? 10.393 -11.151 -9.766 1.00 81.19 103 LYS A C 1
ATOM 837 O O . LYS A 1 103 ? 10.267 -11.113 -8.547 1.00 81.19 103 LYS A O 1
ATOM 842 N N . ARG A 1 104 ? 11.480 -11.674 -10.346 1.00 79.50 104 ARG A N 1
ATOM 843 C CA . ARG A 1 104 ? 12.585 -12.316 -9.603 1.00 79.50 104 ARG A CA 1
ATOM 844 C C . ARG A 1 104 ? 13.415 -11.323 -8.782 1.00 79.50 104 ARG A C 1
ATOM 846 O O . ARG A 1 104 ? 14.199 -11.738 -7.930 1.00 79.50 104 ARG A O 1
ATOM 853 N N . LYS A 1 105 ? 13.272 -10.024 -9.053 1.00 74.94 105 LYS A N 1
ATOM 854 C CA . LYS A 1 105 ? 14.001 -8.933 -8.389 1.00 74.94 105 LYS A CA 1
ATOM 855 C C . LYS A 1 105 ? 13.193 -8.292 -7.261 1.00 74.94 105 LYS A C 1
ATOM 857 O O . LYS A 1 105 ? 13.728 -7.453 -6.539 1.00 74.94 105 LYS A O 1
ATOM 862 N N . ILE A 1 106 ? 11.931 -8.686 -7.102 1.00 73.69 106 ILE A N 1
ATOM 863 C CA . ILE A 1 106 ? 11.051 -8.230 -6.030 1.00 73.69 106 ILE A CA 1
ATOM 864 C C . ILE A 1 106 ? 11.135 -9.240 -4.883 1.00 73.69 106 ILE A C 1
ATOM 866 O O . ILE A 1 106 ? 10.967 -10.444 -5.082 1.00 73.69 106 ILE A O 1
ATOM 870 N N . ASN A 1 107 ? 11.405 -8.759 -3.670 1.00 67.25 107 ASN A N 1
ATOM 871 C CA . ASN A 1 107 ? 11.208 -9.562 -2.472 1.00 67.25 107 ASN A CA 1
ATOM 872 C C . ASN A 1 107 ? 9.706 -9.808 -2.320 1.00 67.25 107 ASN A C 1
ATOM 874 O O . ASN A 1 107 ? 8.919 -8.861 -2.297 1.00 67.25 107 ASN A O 1
ATOM 878 N N . SER A 1 108 ? 9.293 -11.071 -2.188 1.00 54.88 108 SER A N 1
ATOM 879 C CA . SER A 1 108 ? 7.943 -11.343 -1.687 1.00 54.88 108 SER A CA 1
ATOM 880 C C . SER A 1 108 ? 7.818 -10.668 -0.321 1.00 54.88 108 SER A C 1
ATOM 882 O O . SER A 1 108 ? 8.719 -10.860 0.503 1.00 54.88 108 SER A O 1
ATOM 884 N N . PRO A 1 109 ? 6.771 -9.860 -0.075 1.00 50.53 109 PRO A N 1
ATOM 885 C CA . PRO A 1 109 ? 6.634 -9.192 1.205 1.00 50.53 109 PRO A CA 1
ATOM 886 C C . PRO A 1 109 ? 6.612 -10.268 2.291 1.00 50.53 109 PRO A C 1
ATOM 888 O O . PRO A 1 109 ? 5.805 -11.200 2.237 1.00 50.53 109 PRO A O 1
ATOM 891 N N . GLY A 1 110 ? 7.540 -10.172 3.244 1.00 42.50 110 GLY A N 1
ATOM 892 C CA . GLY A 1 110 ? 7.468 -10.974 4.457 1.00 42.50 110 GLY A CA 1
ATOM 893 C C . GLY A 1 110 ? 6.143 -10.713 5.173 1.00 42.50 110 GLY A C 1
ATOM 894 O O . GLY A 1 110 ? 5.473 -9.706 4.927 1.00 42.50 110 GLY A O 1
ATOM 895 N N . ALA A 1 111 ? 5.750 -11.619 6.070 1.00 36.50 111 ALA A N 1
ATOM 896 C CA . ALA A 1 111 ? 4.663 -11.315 6.991 1.00 36.50 111 ALA A CA 1
ATOM 897 C C . ALA A 1 111 ? 5.006 -10.013 7.726 1.00 36.50 111 ALA A C 1
ATOM 899 O O . ALA A 1 111 ? 6.092 -9.881 8.292 1.00 36.50 111 ALA A O 1
ATOM 900 N N . TRP A 1 112 ? 4.093 -9.048 7.658 1.00 33.81 112 TRP A N 1
ATOM 901 C CA . TRP A 1 112 ? 4.267 -7.743 8.275 1.00 33.81 112 TRP A CA 1
ATOM 902 C C . TRP A 1 112 ? 4.495 -7.930 9.786 1.00 33.81 112 TRP A C 1
ATOM 904 O O . TRP A 1 112 ? 3.662 -8.562 10.441 1.00 33.81 112 TRP A O 1
ATOM 914 N N . PRO A 1 113 ? 5.620 -7.452 10.347 1.00 32.59 113 PRO A N 1
ATOM 915 C CA . PRO A 1 113 ? 5.921 -7.628 11.763 1.00 32.59 113 PRO A CA 1
ATOM 916 C C . PRO A 1 113 ? 4.999 -6.781 12.658 1.00 32.59 113 PRO A C 1
ATOM 918 O O . PRO A 1 113 ? 4.453 -5.762 12.228 1.00 32.59 113 PRO A O 1
ATOM 921 N N . GLY A 1 114 ? 4.823 -7.256 13.895 1.00 36.81 114 GLY A N 1
ATOM 922 C CA . GLY A 1 114 ? 3.780 -6.856 14.845 1.00 36.81 114 GLY A CA 1
ATOM 923 C C . GLY A 1 114 ? 3.925 -5.499 15.554 1.00 36.81 114 GLY A C 1
ATOM 924 O O . GLY A 1 114 ? 4.771 -4.663 15.233 1.00 36.81 114 GLY A O 1
ATOM 925 N N . TYR A 1 115 ? 2.999 -5.313 16.495 1.00 41.03 115 TYR A N 1
ATOM 926 C CA . TYR A 1 115 ? 2.479 -4.072 17.089 1.00 41.03 115 TYR A CA 1
ATOM 927 C C . TYR A 1 115 ? 3.464 -3.291 18.001 1.00 41.03 115 TYR A C 1
ATOM 929 O O . TYR A 1 115 ? 4.315 -3.904 18.639 1.00 41.03 115 TYR A O 1
ATOM 937 N N . ALA A 1 116 ? 3.350 -1.951 18.050 1.00 45.47 116 ALA A N 1
ATOM 938 C CA . ALA A 1 116 ? 4.178 -1.014 18.841 1.00 45.47 116 ALA A CA 1
ATOM 939 C C . ALA A 1 116 ? 3.616 -0.672 20.237 1.00 45.47 116 ALA A C 1
ATOM 941 O O . ALA A 1 116 ? 2.455 -0.932 20.542 1.00 45.47 116 ALA A O 1
ATOM 942 N N . GLU A 1 117 ? 4.463 -0.043 21.065 1.00 46.41 117 GLU A N 1
ATOM 943 C CA . GLU A 1 117 ? 4.195 0.355 22.454 1.00 46.41 117 GLU A CA 1
ATOM 944 C C . GLU A 1 117 ? 3.842 1.852 22.627 1.00 46.41 117 GLU A C 1
ATOM 946 O O . GLU A 1 117 ? 4.300 2.716 21.882 1.00 46.41 117 GLU A O 1
ATOM 951 N N . ASP A 1 118 ? 3.062 2.108 23.687 1.00 58.97 118 ASP A N 1
ATOM 952 C CA . ASP A 1 118 ? 2.538 3.375 24.246 1.00 58.97 118 ASP A CA 1
ATOM 953 C C . ASP A 1 118 ? 1.244 3.965 23.646 1.00 58.97 118 ASP A C 1
ATOM 955 O O . ASP A 1 118 ? 1.111 5.143 23.304 1.00 58.97 118 ASP A O 1
ATOM 959 N N . GLU A 1 119 ? 0.218 3.122 23.559 1.00 64.31 119 GLU A N 1
ATOM 960 C CA . GLU A 1 119 ? -1.121 3.517 23.115 1.00 64.31 119 GLU A CA 1
ATOM 961 C C . GLU A 1 119 ? -2.012 4.035 24.264 1.00 64.31 119 GLU A C 1
ATOM 963 O O . GLU A 1 119 ? -3.003 4.734 24.027 1.00 64.31 119 GLU A O 1
ATOM 968 N N . THR A 1 120 ? -1.653 3.741 25.519 1.00 66.19 120 THR A N 1
ATOM 969 C CA . THR A 1 120 ? -2.392 4.157 26.725 1.00 66.19 120 THR A CA 1
ATOM 970 C C . THR A 1 120 ? -2.256 5.653 27.025 1.00 66.19 120 THR A C 1
ATOM 972 O O . THR A 1 120 ? -3.127 6.218 27.689 1.00 66.19 120 THR A O 1
ATOM 975 N N . ALA A 1 121 ? -1.233 6.327 26.488 1.00 65.88 121 ALA A N 1
ATOM 976 C CA . ALA A 1 121 ? -1.054 7.775 26.600 1.00 65.88 121 ALA A CA 1
ATOM 977 C C . ALA A 1 121 ? -2.035 8.604 25.738 1.00 65.88 121 ALA A C 1
ATOM 979 O O . ALA A 1 121 ? -2.126 9.826 25.894 1.00 65.88 121 ALA A O 1
ATOM 980 N N . ARG A 1 122 ? -2.793 7.980 24.822 1.00 68.38 122 ARG A N 1
ATOM 981 C CA . ARG A 1 122 ? -3.691 8.702 23.902 1.00 68.38 122 ARG A CA 1
ATOM 982 C C . ARG A 1 122 ? -4.943 9.234 24.626 1.00 68.38 122 ARG A C 1
ATOM 984 O O . ARG A 1 122 ? -5.631 8.469 25.301 1.00 68.38 122 ARG A O 1
ATOM 991 N N . PRO A 1 123 ? -5.354 10.503 24.423 1.00 68.06 123 PRO A N 1
ATOM 992 C CA . PRO A 1 123 ? -6.598 11.028 25.003 1.00 68.06 123 PRO A CA 1
ATOM 993 C C . PRO A 1 123 ? -7.845 10.220 24.618 1.00 68.06 123 PRO A C 1
ATOM 995 O O . PRO A 1 123 ? -8.753 10.048 25.430 1.00 68.06 123 PRO A O 1
ATOM 998 N N . SER A 1 124 ? -7.872 9.682 23.397 1.00 68.81 124 SER A N 1
ATOM 999 C CA . SER A 1 124 ? -8.950 8.821 22.908 1.00 68.81 124 SER A CA 1
ATOM 1000 C C . SER A 1 124 ? -9.062 7.509 23.695 1.00 68.81 124 SER A C 1
ATOM 1002 O O . SER A 1 124 ? -10.181 7.101 24.007 1.00 68.81 124 SER A O 1
ATOM 1004 N N . TYR A 1 125 ? -7.929 6.904 24.091 1.00 77.44 125 TYR A N 1
ATOM 1005 C CA . TYR A 1 125 ? -7.895 5.744 24.988 1.00 77.44 125 TYR A CA 1
ATOM 1006 C C . TYR A 1 125 ? -8.587 6.069 26.309 1.00 77.44 125 TYR A C 1
ATOM 1008 O O . TYR A 1 125 ? -9.532 5.391 26.701 1.00 77.44 125 TYR A O 1
ATOM 1016 N N . SER A 1 126 ? -8.125 7.134 26.971 1.00 77.88 126 SER A N 1
ATOM 1017 C CA . SER A 1 126 ? -8.582 7.526 28.305 1.00 77.88 126 SER A CA 1
ATOM 1018 C C . SER A 1 126 ? -10.083 7.820 28.335 1.00 77.88 126 SER A C 1
ATOM 1020 O O . SER A 1 126 ? -10.788 7.389 29.248 1.00 77.88 126 SER A O 1
ATOM 1022 N N . ILE A 1 127 ? -10.600 8.494 27.301 1.00 79.50 127 ILE A N 1
ATOM 1023 C CA . ILE A 1 127 ? -12.031 8.787 27.174 1.00 79.50 127 ILE A CA 1
ATOM 1024 C C . ILE A 1 127 ? -12.838 7.494 27.018 1.00 79.50 127 ILE A C 1
ATOM 1026 O O . ILE A 1 127 ? -13.811 7.297 27.749 1.00 79.50 127 ILE A O 1
ATOM 1030 N N . LEU A 1 128 ? -12.449 6.616 26.087 1.00 84.69 128 LEU A N 1
ATOM 1031 C CA . LEU A 1 128 ? -13.213 5.405 25.786 1.00 84.69 128 LEU A CA 1
ATOM 1032 C C . LEU A 1 128 ? -13.149 4.385 26.933 1.00 84.69 128 LEU A C 1
ATOM 1034 O O . LEU A 1 128 ? -14.176 3.801 27.279 1.00 84.69 128 LEU A O 1
ATOM 1038 N N . SER A 1 129 ? -11.984 4.204 27.563 1.00 87.00 129 SER A N 1
ATOM 1039 C CA . SER A 1 129 ? -11.809 3.279 28.689 1.00 87.00 129 SER A CA 1
ATOM 1040 C C . SER A 1 129 ? -12.584 3.742 29.926 1.00 87.00 129 SER A C 1
ATOM 1042 O O . SER A 1 129 ? -13.339 2.957 30.503 1.00 87.00 129 SER A O 1
ATOM 1044 N N . THR A 1 130 ? -12.504 5.034 30.268 1.00 86.06 130 THR A N 1
ATOM 1045 C CA . THR A 1 130 ? -13.272 5.635 31.373 1.00 86.06 130 THR A CA 1
ATOM 1046 C C . THR A 1 130 ? -14.774 5.558 31.117 1.00 86.06 130 THR A C 1
ATOM 1048 O O . THR A 1 130 ? -15.548 5.260 32.025 1.00 86.06 130 THR A O 1
ATOM 1051 N N . TRP A 1 131 ? -15.212 5.809 29.881 1.00 85.75 131 TRP A N 1
ATOM 1052 C CA . TRP A 1 131 ? -16.622 5.696 29.519 1.00 85.75 131 TRP A CA 1
ATOM 1053 C C . TRP A 1 131 ? -17.128 4.260 29.641 1.00 85.75 131 TRP A C 1
ATOM 1055 O O . TRP A 1 131 ? -18.190 4.037 30.223 1.00 85.75 131 TRP A O 1
ATOM 1065 N N . SER A 1 132 ? -16.358 3.295 29.134 1.00 90.62 132 SER A N 1
ATOM 1066 C CA . SER A 1 132 ? -16.724 1.885 29.204 1.00 90.62 132 SER A CA 1
ATOM 1067 C C . SER A 1 132 ? -16.890 1.421 30.654 1.00 90.62 132 SER A C 1
ATOM 1069 O O . SER A 1 132 ? -17.897 0.789 30.971 1.00 90.62 132 SER A O 1
ATOM 1071 N N . GLU A 1 133 ? -15.962 1.800 31.540 1.00 90.19 133 GLU A N 1
ATOM 1072 C CA . GLU A 1 133 ? -16.043 1.533 32.983 1.00 90.19 133 GLU A CA 1
ATOM 1073 C C . GLU A 1 133 ? -17.281 2.205 33.602 1.00 90.19 133 GLU A C 1
ATOM 1075 O O . GLU A 1 133 ? -18.062 1.562 34.300 1.00 90.19 133 GLU A O 1
ATOM 1080 N N . LYS A 1 134 ? -17.536 3.480 33.281 1.00 87.12 134 LYS A N 1
ATOM 1081 C CA . LYS A 1 134 ? -18.634 4.240 33.891 1.00 87.12 134 LYS A CA 1
ATOM 1082 C C . LYS A 1 134 ? -20.026 3.776 33.466 1.00 87.12 134 LYS A C 1
ATOM 1084 O O . LYS A 1 134 ? -20.945 3.801 34.282 1.00 87.12 134 LYS A O 1
ATOM 1089 N N . ILE A 1 135 ? -20.207 3.394 32.203 1.00 87.31 135 ILE A N 1
ATOM 1090 C CA . ILE A 1 135 ? -21.479 2.834 31.726 1.00 87.31 135 ILE A CA 1
ATOM 1091 C C . ILE A 1 135 ? -21.726 1.469 32.354 1.00 87.31 135 ILE A C 1
ATOM 1093 O O . ILE A 1 135 ? -22.857 1.197 32.760 1.00 87.31 135 ILE A O 1
ATOM 1097 N N . TRP A 1 136 ? -20.677 0.653 32.499 1.00 92.62 136 TRP A N 1
ATOM 1098 C CA . TRP A 1 136 ? -20.793 -0.599 33.230 1.00 92.62 136 TRP A CA 1
ATOM 1099 C C . TRP A 1 136 ? -21.289 -0.362 34.663 1.00 92.62 136 TRP A C 1
ATOM 1101 O O . TRP A 1 136 ? -22.288 -0.958 35.057 1.00 92.62 136 TRP A O 1
ATOM 1111 N N . GLU A 1 137 ? -20.671 0.572 35.395 1.00 88.00 137 GLU A N 1
ATOM 1112 C CA . GLU A 1 137 ? -21.038 0.874 36.786 1.00 88.00 137 GLU A CA 1
ATOM 1113 C C . GLU A 1 137 ? -22.496 1.319 36.960 1.00 88.00 137 GLU A C 1
ATOM 1115 O O . GLU A 1 137 ? -23.112 1.004 37.977 1.00 88.00 137 GLU A O 1
ATOM 1120 N N . THR A 1 138 ? -23.044 2.102 36.026 1.00 84.56 138 THR A N 1
ATOM 1121 C CA . THR A 1 138 ? -24.335 2.771 36.260 1.00 84.56 138 THR A CA 1
ATOM 1122 C C . THR A 1 138 ? -25.513 2.186 35.508 1.00 84.56 138 THR A C 1
ATOM 1124 O O . THR A 1 138 ? -26.635 2.302 35.995 1.00 84.56 138 THR A O 1
ATOM 1127 N N . ASP A 1 139 ? -25.281 1.624 34.321 1.00 83.06 139 ASP A N 1
ATOM 1128 C CA . ASP A 1 139 ? -26.356 1.295 33.381 1.00 83.06 139 ASP A CA 1
ATOM 1129 C C . ASP A 1 139 ? -26.397 -0.217 33.050 1.00 83.06 139 ASP A C 1
ATOM 1131 O O . ASP A 1 139 ? -27.436 -0.692 32.596 1.00 83.06 139 ASP A O 1
ATOM 1135 N N . ILE A 1 140 ? -25.317 -0.982 33.290 1.00 90.06 140 ILE A N 1
ATOM 1136 C CA . ILE A 1 140 ? -25.210 -2.408 32.900 1.00 90.06 140 ILE A CA 1
ATOM 1137 C C . ILE A 1 140 ? -25.095 -3.343 34.112 1.00 90.06 140 ILE A C 1
ATOM 1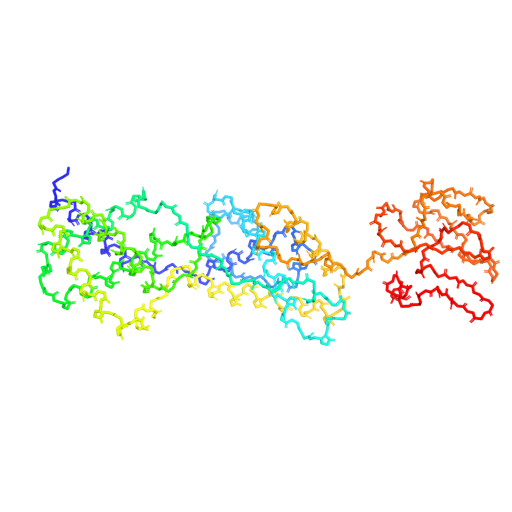139 O O . ILE A 1 140 ? -25.878 -4.284 34.245 1.00 90.06 140 ILE A O 1
ATOM 1143 N N . GLY A 1 141 ? -24.115 -3.115 34.991 1.00 87.75 141 GLY A N 1
ATOM 1144 C CA . GLY A 1 141 ? -23.810 -3.998 36.117 1.00 87.75 141 GLY A CA 1
ATOM 1145 C C . GLY A 1 141 ? -23.520 -5.443 35.687 1.00 87.75 141 GLY A C 1
ATO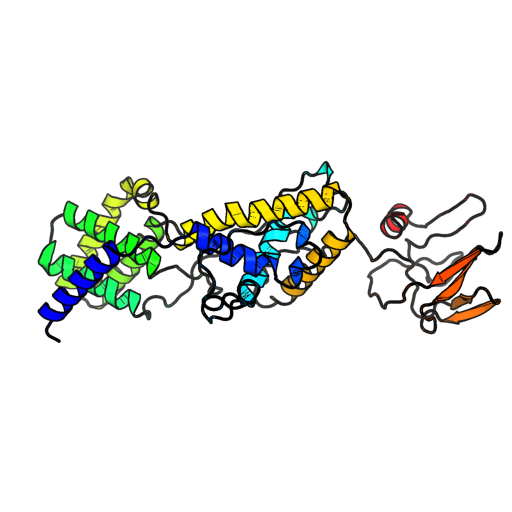M 1146 O O . GLY A 1 141 ? -22.633 -5.698 34.872 1.00 87.75 141 GLY A O 1
ATOM 1147 N N . ASP A 1 142 ? -24.271 -6.395 36.245 1.00 85.25 142 ASP A N 1
ATOM 1148 C CA . ASP A 1 142 ? -24.074 -7.840 36.039 1.00 85.25 142 ASP A CA 1
ATOM 1149 C C . ASP A 1 142 ? -24.876 -8.433 34.861 1.00 85.25 142 ASP A C 1
ATOM 1151 O O . ASP A 1 142 ? -24.860 -9.653 34.648 1.00 85.25 142 ASP A O 1
ATOM 1155 N N . ASP A 1 143 ? -25.591 -7.613 34.081 1.00 93.94 143 ASP A N 1
ATOM 1156 C CA . ASP A 1 143 ? -26.309 -8.100 32.900 1.00 93.94 143 ASP A CA 1
ATOM 1157 C C . ASP A 1 143 ? -25.319 -8.552 31.817 1.00 93.94 143 ASP A C 1
ATOM 1159 O O . ASP A 1 143 ? -24.657 -7.759 31.145 1.00 93.94 143 ASP A O 1
ATOM 1163 N N . LYS A 1 144 ? -25.246 -9.873 31.627 1.00 93.81 144 LYS A N 1
ATOM 1164 C CA . LYS A 1 144 ? -24.325 -10.515 30.685 1.00 93.81 144 LYS A CA 1
ATOM 1165 C C . LYS A 1 144 ? -24.548 -10.059 29.247 1.00 93.81 144 LYS A C 1
ATOM 1167 O O . LYS A 1 144 ? -23.569 -9.841 28.542 1.00 93.81 144 LYS A O 1
ATOM 1172 N N . LYS A 1 145 ? -25.807 -9.944 28.814 1.00 93.50 145 LYS A N 1
ATOM 1173 C CA . LYS A 1 145 ? -26.135 -9.616 27.424 1.00 93.50 145 LYS A CA 1
ATOM 1174 C C . LYS A 1 145 ? -25.825 -8.149 27.151 1.00 93.50 145 LYS A C 1
ATOM 1176 O O . LYS A 1 145 ? -25.174 -7.846 26.157 1.00 93.50 145 LYS A O 1
ATOM 1181 N N . ALA A 1 146 ? -26.231 -7.263 28.058 1.00 91.12 146 ALA A N 1
ATOM 1182 C CA . ALA A 1 146 ? -25.925 -5.843 27.939 1.00 91.12 146 ALA A CA 1
ATOM 1183 C C . ALA A 1 146 ? -24.408 -5.577 28.001 1.00 91.12 146 ALA A C 1
ATOM 1185 O O . ALA A 1 146 ? -23.910 -4.721 27.273 1.00 91.12 146 ALA A O 1
ATOM 1186 N N . MET A 1 147 ? -23.654 -6.347 28.797 1.00 94.62 147 MET A N 1
ATOM 1187 C CA . MET A 1 147 ? -22.191 -6.262 28.824 1.00 94.62 147 MET A CA 1
ATOM 1188 C C . MET A 1 147 ? -21.556 -6.708 27.500 1.00 94.62 147 MET A C 1
ATOM 1190 O O . MET A 1 147 ? -20.661 -6.031 27.000 1.00 94.62 147 MET A O 1
ATOM 1194 N N . ASP A 1 148 ? -22.032 -7.814 26.917 1.00 94.75 148 ASP A N 1
ATOM 1195 C CA . ASP A 1 148 ? -21.540 -8.333 25.633 1.00 94.75 148 ASP A CA 1
ATOM 1196 C C . ASP A 1 148 ? -21.798 -7.335 24.488 1.00 94.75 148 ASP A C 1
ATOM 1198 O O . ASP A 1 148 ? -20.907 -7.065 23.678 1.00 94.75 148 ASP A O 1
ATOM 1202 N N . GLU A 1 149 ? -22.986 -6.722 24.455 1.00 92.31 149 GLU A N 1
ATOM 1203 C CA . GLU A 1 149 ? -23.338 -5.663 23.497 1.00 92.31 149 GLU A CA 1
ATOM 1204 C C . GLU A 1 149 ? -22.476 -4.405 23.689 1.00 92.31 149 GLU A C 1
ATOM 1206 O O . GLU A 1 149 ? -21.974 -3.835 22.717 1.00 92.31 149 GLU A O 1
ATOM 1211 N N . HIS A 1 150 ? -22.257 -3.987 24.938 1.00 92.50 150 HIS A N 1
ATOM 1212 C CA . HIS A 1 150 ? -21.450 -2.812 25.274 1.00 92.50 150 HIS A CA 1
ATOM 1213 C C . HIS A 1 150 ? -19.973 -2.987 24.920 1.00 92.50 150 HIS A C 1
ATOM 1215 O O . HIS A 1 150 ? -19.385 -2.100 24.300 1.00 92.50 150 HIS A O 1
ATOM 1221 N N . ILE A 1 151 ? -19.384 -4.138 25.251 1.00 93.50 151 ILE A N 1
ATOM 1222 C CA . ILE A 1 151 ? -17.996 -4.467 24.901 1.00 93.50 151 ILE A CA 1
ATOM 1223 C C . ILE A 1 151 ? -17.816 -4.537 23.392 1.00 93.50 151 ILE A C 1
ATOM 1225 O O . ILE A 1 151 ? -16.845 -3.992 22.867 1.00 93.50 151 ILE A O 1
ATOM 1229 N N . THR A 1 152 ? -18.770 -5.143 22.685 1.00 92.06 152 THR A N 1
ATOM 1230 C CA . THR A 1 152 ? -18.750 -5.184 21.219 1.00 92.06 152 THR A CA 1
ATOM 1231 C C . THR A 1 152 ? -18.784 -3.773 20.637 1.00 92.06 152 THR A C 1
ATOM 1233 O O . THR A 1 152 ? -17.950 -3.434 19.802 1.00 92.06 152 THR A O 1
ATOM 1236 N N . PHE A 1 153 ? -19.684 -2.915 21.123 1.00 89.31 153 PHE A N 1
ATOM 1237 C CA . PHE A 1 153 ? -19.797 -1.532 20.663 1.00 89.31 153 PHE A CA 1
ATOM 1238 C C . PHE A 1 153 ? -18.525 -0.711 20.933 1.00 89.31 153 PHE A C 1
ATOM 1240 O O . PHE A 1 153 ? -18.017 -0.038 20.036 1.00 89.31 153 PHE A O 1
ATOM 1247 N N . CYS A 1 154 ? -17.975 -0.779 22.149 1.00 88.38 154 CYS A N 1
ATOM 1248 C CA . CY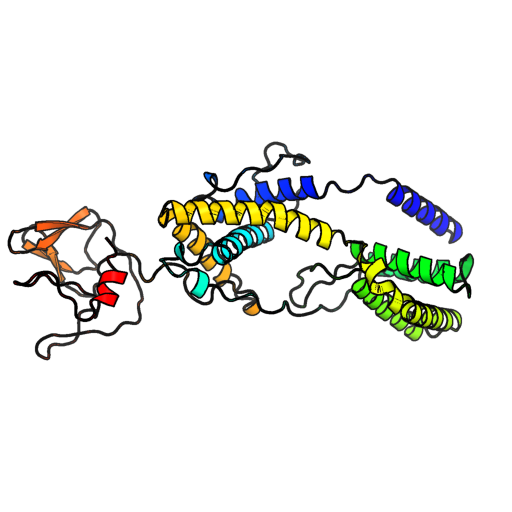S A 1 154 ? -16.718 -0.106 22.480 1.00 88.38 154 CYS A CA 1
ATOM 1249 C C . CYS A 1 154 ? -15.553 -0.635 21.643 1.00 88.38 154 CYS A C 1
ATOM 1251 O O . CYS A 1 154 ? -14.718 0.151 21.214 1.00 88.38 154 CYS A O 1
ATOM 1253 N N . GLY A 1 155 ? -15.495 -1.947 21.403 1.00 88.38 155 GLY A N 1
ATOM 1254 C CA . GLY A 1 155 ? -14.475 -2.572 20.568 1.00 88.38 155 GLY A CA 1
ATOM 1255 C C . GLY A 1 155 ? -14.581 -2.176 19.095 1.00 88.38 155 GLY A C 1
ATOM 1256 O O . GLY A 1 155 ? -13.571 -1.975 18.439 1.00 88.38 155 GLY A O 1
ATOM 1257 N N . GLN A 1 156 ? -15.788 -1.973 18.568 1.00 85.31 156 GLN A N 1
ATOM 1258 C CA . GLN A 1 156 ? -15.973 -1.406 17.229 1.00 85.31 156 GLN A CA 1
ATOM 1259 C C . GLN A 1 156 ? -15.506 0.052 17.175 1.00 85.31 156 GLN A C 1
ATOM 1261 O O . GLN A 1 156 ? -14.778 0.432 16.259 1.00 85.31 156 GLN A O 1
ATOM 1266 N N . LEU A 1 157 ? -15.863 0.868 18.171 1.00 81.94 157 LEU A N 1
ATOM 1267 C CA . LEU A 1 157 ? -15.384 2.251 18.268 1.00 81.94 157 LEU A CA 1
ATOM 1268 C C . LEU A 1 157 ? -13.872 2.335 18.471 1.00 81.94 157 LEU A C 1
ATOM 1270 O O . LEU A 1 157 ? -13.244 3.267 17.960 1.00 81.94 157 LEU A O 1
ATOM 1274 N N . SER A 1 158 ? -13.282 1.366 19.178 1.00 80.56 158 SER A N 1
ATOM 1275 C CA . SER A 1 158 ? -11.845 1.350 19.395 1.00 80.56 158 SER A CA 1
ATOM 1276 C C . SER A 1 158 ? -11.122 1.286 18.057 1.00 80.56 158 SER A C 1
ATOM 1278 O O . SER A 1 158 ? -10.178 2.032 17.900 1.00 80.56 158 SER A O 1
ATOM 1280 N N . THR A 1 159 ? -11.646 0.618 17.027 1.00 77.00 159 THR A N 1
ATOM 1281 C CA . THR A 1 159 ? -11.047 0.604 15.673 1.00 77.00 159 THR A CA 1
ATOM 1282 C C . THR A 1 159 ? -10.900 1.973 14.991 1.00 77.00 159 THR A C 1
ATOM 1284 O O . THR A 1 159 ? -10.130 2.105 14.044 1.00 77.00 159 THR A O 1
ATOM 1287 N N . ILE A 1 160 ? -11.622 3.001 15.450 1.00 66.69 160 ILE A N 1
ATOM 1288 C CA . ILE A 1 160 ? -11.496 4.385 14.962 1.00 66.69 160 ILE A CA 1
ATOM 1289 C C . ILE A 1 160 ? -10.407 5.127 15.750 1.00 66.69 160 ILE A C 1
ATOM 1291 O O . ILE A 1 160 ? -9.659 5.937 15.210 1.00 66.69 160 ILE A O 1
ATOM 1295 N N . THR A 1 161 ? -10.329 4.861 17.053 1.00 60.12 161 THR A N 1
ATOM 1296 C CA . THR A 1 161 ? -9.446 5.562 18.003 1.00 60.12 161 THR A CA 1
ATOM 1297 C C . THR A 1 161 ? -8.096 4.878 18.242 1.00 60.12 161 THR A C 1
ATOM 1299 O O . THR A 1 161 ? -7.142 5.514 18.693 1.00 60.12 161 THR A O 1
ATOM 1302 N N . PHE A 1 162 ? -8.060 3.581 17.958 1.00 67.06 162 PHE A N 1
ATOM 1303 C CA . PHE A 1 162 ? -7.016 2.585 18.122 1.00 67.06 162 PHE A CA 1
ATOM 1304 C C . PHE A 1 162 ? -6.885 1.894 16.784 1.00 67.06 162 PHE A C 1
ATOM 1306 O O . PHE A 1 162 ? -7.651 1.000 16.427 1.00 67.06 162 PHE A O 1
ATOM 1313 N N . VAL A 1 163 ? -5.877 2.318 16.048 1.00 59.97 163 VAL A N 1
ATOM 1314 C CA . VAL A 1 163 ? -5.318 1.456 15.031 1.00 59.97 163 VAL A CA 1
ATOM 1315 C C . VAL A 1 163 ? -3.881 1.273 15.441 1.00 59.97 163 VAL A C 1
ATOM 1317 O O . VAL A 1 163 ? -3.131 2.246 15.570 1.00 59.97 163 VAL A O 1
ATOM 1320 N N . THR A 1 164 ? -3.563 0.028 15.764 1.00 55.62 164 THR A N 1
ATOM 1321 C CA . THR A 1 164 ? -2.260 -0.352 16.278 1.00 55.62 164 THR A CA 1
ATOM 1322 C C . THR A 1 164 ? -1.228 -0.014 15.219 1.00 55.62 164 THR A C 1
ATOM 1324 O O . THR A 1 164 ? -1.286 -0.522 14.090 1.00 55.62 164 THR A O 1
ATOM 1327 N N . ALA A 1 165 ? -0.313 0.877 15.572 1.00 56.31 165 ALA A N 1
ATOM 1328 C CA . ALA A 1 165 ? 0.872 1.076 14.770 1.00 56.31 165 ALA A CA 1
ATOM 1329 C C . ALA A 1 165 ? 1.790 -0.136 14.981 1.00 56.31 165 ALA A C 1
ATOM 1331 O O . ALA A 1 165 ? 1.803 -0.726 16.059 1.00 56.31 165 ALA A O 1
ATOM 1332 N N . ASN A 1 166 ? 2.524 -0.563 13.961 1.00 56.41 166 ASN A N 1
ATOM 1333 C CA . ASN A 1 166 ? 3.566 -1.570 14.147 1.00 56.41 166 ASN A CA 1
ATOM 1334 C C . ASN A 1 166 ? 4.800 -0.950 14.821 1.00 56.41 166 ASN A C 1
ATOM 1336 O O . ASN A 1 166 ? 4.858 0.264 15.006 1.00 56.41 166 ASN A O 1
ATOM 1340 N N . GLN A 1 167 ? 5.815 -1.764 15.121 1.00 51.56 167 GLN A N 1
ATOM 1341 C CA . GLN A 1 167 ? 7.123 -1.314 15.640 1.00 51.56 167 GLN A CA 1
ATOM 1342 C C . GLN A 1 167 ? 7.810 -0.196 14.817 1.00 51.56 167 GLN A C 1
ATOM 1344 O O . GLN A 1 167 ? 8.799 0.380 15.259 1.00 51.56 167 GLN A O 1
ATOM 1349 N N . TRP A 1 168 ? 7.300 0.102 13.620 1.00 52.00 168 TRP A N 1
ATOM 1350 C CA . TRP A 1 168 ? 7.762 1.150 12.713 1.00 52.00 168 TRP A CA 1
ATOM 1351 C C . TRP A 1 168 ? 6.800 2.348 12.630 1.00 52.00 168 TRP A C 1
ATOM 1353 O O . TRP A 1 168 ? 6.894 3.135 11.695 1.00 52.00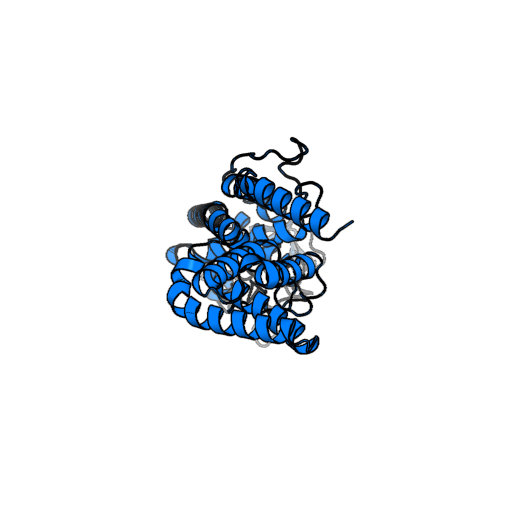 168 TRP A O 1
ATOM 1363 N N . GLU A 1 169 ? 5.857 2.469 13.569 1.00 54.44 169 GLU A N 1
ATOM 1364 C CA . GLU A 1 169 ? 4.809 3.502 13.628 1.00 54.44 169 GLU A CA 1
ATOM 1365 C C . GLU A 1 169 ? 3.801 3.471 12.457 1.00 54.44 169 GLU A C 1
ATOM 1367 O O . GLU A 1 169 ? 3.003 4.392 12.273 1.00 54.44 169 GLU A O 1
ATOM 1372 N N . ILE A 1 170 ? 3.765 2.381 11.684 1.00 56.41 170 ILE A N 1
ATOM 1373 C CA . ILE A 1 170 ? 2.849 2.224 10.549 1.00 56.41 170 ILE A CA 1
ATOM 1374 C C . ILE A 1 170 ? 1.534 1.614 11.025 1.00 56.41 170 ILE A C 1
ATOM 1376 O O . ILE A 1 170 ? 1.495 0.491 11.526 1.00 56.41 170 ILE A O 1
ATOM 1380 N N . ILE A 1 171 ? 0.446 2.339 10.794 1.00 62.19 171 ILE A N 1
ATOM 1381 C CA . ILE A 1 171 ? -0.923 1.911 11.076 1.00 62.19 171 ILE A CA 1
ATOM 1382 C C . ILE A 1 171 ? -1.349 0.790 10.108 1.00 62.19 171 ILE A C 1
ATOM 1384 O O . ILE A 1 171 ? -1.268 0.969 8.893 1.00 62.19 171 ILE A O 1
ATOM 1388 N N . GLN A 1 172 ? -1.830 -0.348 10.628 1.00 62.22 172 GLN A N 1
ATOM 1389 C CA . GLN A 1 172 ? -2.225 -1.517 9.822 1.00 62.22 172 GLN A CA 1
ATOM 1390 C C . GLN A 1 172 ? -3.706 -1.899 10.005 1.00 62.22 172 GLN A C 1
ATOM 1392 O O . GLN A 1 172 ? -4.244 -1.758 11.105 1.00 62.22 172 GLN A O 1
ATOM 1397 N N . PRO A 1 173 ? -4.378 -2.439 8.968 1.00 66.38 173 PRO A N 1
ATOM 1398 C CA . PRO A 1 173 ? -5.698 -3.038 9.128 1.00 66.38 173 PRO A CA 1
ATOM 1399 C C . PRO A 1 173 ? -5.624 -4.266 10.048 1.00 66.38 173 PRO A C 1
ATOM 1401 O O . PRO A 1 173 ? -4.937 -5.235 9.735 1.00 66.38 173 PRO A O 1
ATOM 1404 N N . ALA A 1 174 ? -6.363 -4.249 11.156 1.00 74.44 174 ALA A N 1
ATOM 1405 C CA . ALA A 1 174 ? -6.483 -5.377 12.079 1.00 74.44 174 ALA A CA 1
ATOM 1406 C C . ALA A 1 174 ? -7.949 -5.831 12.188 1.00 74.44 174 ALA A C 1
ATOM 1408 O O . ALA A 1 174 ? -8.841 -4.983 12.078 1.00 74.44 174 ALA A O 1
ATOM 1409 N N . PRO A 1 175 ? -8.223 -7.137 12.386 1.00 82.31 175 PRO A N 1
ATOM 1410 C CA . PRO A 1 175 ? -9.568 -7.617 12.682 1.00 82.31 175 PRO A CA 1
ATOM 1411 C C . PRO A 1 175 ? -10.148 -6.901 13.900 1.00 82.31 175 PRO A C 1
ATOM 1413 O O . PRO A 1 175 ? -9.481 -6.759 14.924 1.00 82.31 175 PRO A O 1
ATOM 1416 N N . THR A 1 176 ? -11.404 -6.475 13.801 1.00 85.19 176 THR A N 1
ATOM 1417 C CA . THR A 1 176 ? -12.101 -5.734 14.859 1.00 85.19 176 THR A CA 1
ATOM 1418 C C . THR A 1 176 ? -12.065 -6.457 16.199 1.00 85.19 176 THR A C 1
ATOM 1420 O O . THR A 1 176 ? -11.884 -5.826 17.237 1.00 85.19 176 THR A O 1
ATOM 1423 N N . PHE A 1 177 ? -12.177 -7.786 16.188 1.00 89.62 177 PHE A N 1
ATOM 1424 C CA . PHE A 1 177 ? -12.106 -8.581 17.407 1.00 89.62 177 PHE A CA 1
ATOM 1425 C C . PHE A 1 177 ? -10.725 -8.525 18.078 1.00 89.62 177 PHE A C 1
ATOM 1427 O O . PHE A 1 177 ? -10.648 -8.469 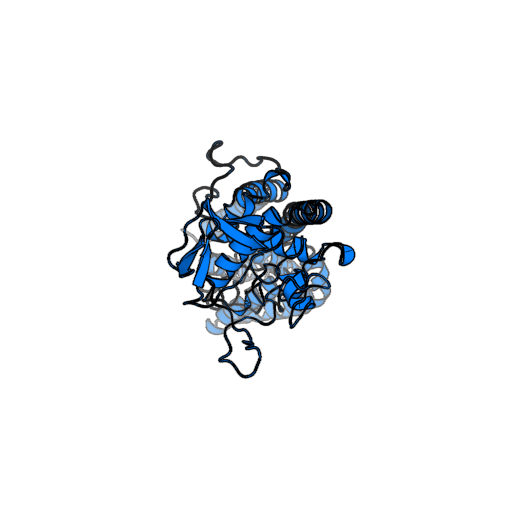19.303 1.00 89.62 177 PHE A O 1
ATOM 1434 N N . ASP A 1 178 ? -9.644 -8.482 17.298 1.00 86.94 178 ASP A N 1
ATOM 1435 C CA . ASP A 1 178 ? -8.283 -8.411 17.836 1.00 86.94 178 ASP A CA 1
ATOM 1436 C C . ASP A 1 178 ? -8.029 -7.019 18.457 1.00 86.94 178 ASP A C 1
ATOM 1438 O O . ASP A 1 178 ? -7.487 -6.915 19.558 1.00 86.94 178 ASP A O 1
ATOM 1442 N N . VAL A 1 179 ? -8.520 -5.946 17.818 1.00 83.69 179 VAL A N 1
ATOM 1443 C CA . VAL A 1 179 ? -8.466 -4.575 18.369 1.00 83.69 179 VAL A CA 1
ATOM 1444 C C . VAL A 1 179 ? -9.311 -4.448 19.642 1.00 83.69 179 VAL A C 1
ATOM 1446 O O . VAL A 1 179 ? -8.877 -3.830 20.615 1.00 83.69 179 VAL A O 1
ATOM 1449 N N . LEU A 1 180 ? -10.504 -5.054 19.666 1.00 90.19 180 LEU A N 1
ATOM 1450 C CA . LEU A 1 180 ? -11.366 -5.130 20.849 1.00 90.19 180 LEU A CA 1
ATOM 1451 C C . LEU A 1 180 ? -10.632 -5.806 22.008 1.00 90.19 180 LEU A C 1
ATOM 1453 O O . LEU A 1 180 ? -10.596 -5.259 23.112 1.00 90.19 180 LEU A O 1
ATOM 1457 N N . GLN A 1 181 ? -10.043 -6.980 21.764 1.00 90.44 181 GLN A N 1
ATOM 1458 C CA . GLN A 1 181 ? -9.305 -7.720 22.783 1.00 90.44 181 GLN A CA 1
ATOM 1459 C C . GLN A 1 181 ? -8.149 -6.897 23.333 1.00 90.44 181 GLN A C 1
ATOM 1461 O O . GLN A 1 181 ? -8.031 -6.771 24.549 1.00 90.44 181 GLN A O 1
ATOM 1466 N N . HIS A 1 182 ? -7.340 -6.306 22.457 1.00 85.88 182 HIS A N 1
ATOM 1467 C CA . HIS A 1 182 ? -6.196 -5.493 22.855 1.00 85.88 182 HIS A CA 1
ATOM 1468 C C . HIS A 1 182 ? -6.618 -4.277 23.692 1.00 85.88 182 HIS A C 1
ATOM 1470 O O . HIS A 1 182 ? -6.127 -4.075 24.804 1.00 85.88 182 HIS A O 1
ATOM 1476 N N . PHE A 1 183 ? -7.626 -3.526 23.234 1.00 88.12 183 PHE A N 1
ATOM 1477 C CA . PHE A 1 183 ? -8.183 -2.387 23.972 1.00 88.12 183 PHE A CA 1
ATOM 1478 C C . PHE A 1 183 ? -8.626 -2.769 25.396 1.00 88.12 183 PHE A C 1
ATOM 1480 O O . PHE A 1 183 ? -8.331 -2.066 26.372 1.00 88.12 183 PHE A O 1
ATOM 1487 N N . TYR A 1 184 ? -9.319 -3.901 25.536 1.00 92.50 184 TYR A N 1
ATOM 1488 C CA . TYR A 1 184 ? -9.800 -4.361 26.832 1.00 92.50 184 TYR A CA 1
ATOM 1489 C C . TYR A 1 184 ? -8.730 -5.051 27.682 1.00 92.50 184 TYR A C 1
ATOM 1491 O O . TYR A 1 184 ? -8.799 -4.965 28.907 1.00 92.50 184 TYR A O 1
ATOM 1499 N N . GLN A 1 185 ? -7.704 -5.661 27.090 1.00 90.12 185 GLN A N 1
ATOM 1500 C CA . GLN A 1 185 ? -6.529 -6.129 27.829 1.00 90.12 185 GLN A CA 1
ATOM 1501 C C . GLN A 1 185 ? -5.863 -4.962 28.562 1.00 90.12 185 GLN A C 1
ATOM 1503 O O . GLN A 1 185 ? -5.677 -5.033 29.776 1.00 90.12 185 GLN A O 1
ATOM 1508 N N . MET A 1 186 ? -5.629 -3.843 27.874 1.00 86.38 186 MET A N 1
ATOM 1509 C CA . MET A 1 186 ? -5.071 -2.648 28.513 1.00 86.38 186 MET A CA 1
ATOM 1510 C C . MET A 1 186 ? -6.024 -2.041 29.549 1.00 86.38 186 MET A C 1
ATOM 1512 O O . MET A 1 186 ? -5.605 -1.674 30.649 1.00 86.38 186 MET A O 1
ATOM 1516 N N . SER A 1 187 ? -7.324 -1.981 29.237 1.00 87.38 187 SER A N 1
ATOM 1517 C CA . SER A 1 187 ? -8.327 -1.436 30.162 1.00 87.38 187 SER A CA 1
ATOM 1518 C C . SER A 1 187 ? -8.429 -2.266 31.446 1.00 87.38 187 SER A C 1
ATOM 1520 O O . SER A 1 187 ? -8.499 -1.709 32.541 1.00 87.38 187 SER A O 1
ATOM 1522 N N . THR A 1 188 ? -8.401 -3.599 31.337 1.00 91.44 188 THR A N 1
ATOM 1523 C CA . THR A 1 188 ? -8.423 -4.496 32.503 1.00 91.44 188 THR A CA 1
ATOM 1524 C C . THR A 1 188 ? -7.121 -4.452 33.292 1.00 91.44 188 THR A C 1
ATOM 1526 O O . THR A 1 188 ? -7.173 -4.504 34.520 1.00 91.44 188 THR A O 1
ATOM 1529 N N . GLN A 1 189 ? -5.967 -4.312 32.633 1.00 89.38 189 GLN A N 1
ATOM 1530 C CA . GLN A 1 189 ? -4.696 -4.090 33.319 1.00 89.38 189 GLN A CA 1
ATOM 1531 C C . GLN A 1 189 ? -4.739 -2.797 34.140 1.00 89.38 189 GLN A C 1
ATOM 1533 O O . GLN A 1 189 ? -4.500 -2.836 35.345 1.00 89.38 189 GLN A O 1
ATOM 1538 N N . SER A 1 190 ? -5.150 -1.684 33.529 1.00 86.56 190 SER A N 1
ATOM 1539 C CA . SER A 1 190 ? -5.286 -0.400 34.224 1.00 86.56 190 SER A CA 1
ATOM 1540 C C . SER A 1 190 ? -6.273 -0.480 35.397 1.00 86.56 190 SER A C 1
ATOM 1542 O O . SER A 1 190 ? -6.000 0.023 36.485 1.00 86.56 190 SER A O 1
ATOM 1544 N N . ALA A 1 191 ? -7.406 -1.170 35.228 1.00 87.50 191 ALA A N 1
ATOM 1545 C CA . ALA A 1 191 ? -8.377 -1.379 36.300 1.00 87.50 191 ALA A CA 1
ATOM 1546 C C . ALA A 1 191 ? -7.807 -2.212 37.468 1.00 87.50 191 ALA A C 1
ATOM 1548 O O . ALA A 1 191 ? -8.048 -1.897 38.635 1.00 87.50 191 ALA A O 1
ATOM 1549 N N . ARG A 1 192 ? -7.001 -3.240 37.173 1.00 89.00 192 ARG A N 1
ATOM 1550 C CA . ARG A 1 192 ? -6.297 -4.037 38.192 1.00 89.00 192 ARG A CA 1
ATOM 1551 C C . ARG A 1 192 ? -5.244 -3.218 38.934 1.00 89.00 192 ARG A C 1
ATOM 1553 O O . ARG A 1 192 ? -5.140 -3.352 40.148 1.00 89.00 192 ARG A O 1
ATOM 1560 N N . GLU A 1 193 ? -4.523 -2.342 38.237 1.00 89.25 193 GLU A N 1
ATOM 1561 C CA . GLU A 1 193 ? -3.553 -1.418 38.840 1.00 89.25 193 GLU A CA 1
ATOM 1562 C C . GLU A 1 193 ? -4.224 -0.399 39.776 1.00 89.25 193 GLU A C 1
ATOM 1564 O O . GLU A 1 193 ? -3.677 -0.097 40.836 1.00 89.25 193 GLU A O 1
ATOM 1569 N N . LYS A 1 194 ? -5.438 0.081 39.450 1.00 88.38 194 LYS A N 1
ATOM 1570 C CA . LYS A 1 194 ? -6.241 0.923 40.363 1.00 88.38 194 LYS A CA 1
ATOM 1571 C C . LYS A 1 194 ? -6.603 0.193 41.665 1.00 88.38 194 LYS A C 1
ATOM 1573 O O . LYS A 1 194 ? -6.739 0.836 42.703 1.00 88.38 194 LYS A O 1
ATOM 1578 N N . GLY A 1 195 ? -6.818 -1.125 41.609 1.00 87.19 195 GLY A N 1
ATOM 1579 C CA . GLY A 1 195 ? -7.018 -1.994 42.776 1.00 87.19 195 GLY A CA 1
ATOM 1580 C C . GLY A 1 195 ? -8.309 -1.779 43.580 1.00 87.19 195 GLY A C 1
ATOM 1581 O O . GLY A 1 195 ? -8.464 -2.370 44.648 1.00 87.19 195 GLY A O 1
ATOM 1582 N N . THR A 1 196 ? -9.246 -0.948 43.114 1.00 91.19 196 THR A N 1
ATOM 1583 C CA . THR A 1 196 ? -10.528 -0.736 43.807 1.00 91.19 196 THR A CA 1
ATOM 1584 C C . THR A 1 196 ? -11.484 -1.900 43.548 1.00 91.19 196 THR A C 1
ATOM 1586 O O . THR A 1 196 ? -11.452 -2.515 42.483 1.00 91.19 196 THR A O 1
ATOM 1589 N N . SER A 1 197 ? -12.390 -2.190 44.487 1.00 88.69 197 SER A N 1
ATOM 1590 C CA . SER A 1 197 ? -13.372 -3.274 44.318 1.00 88.69 197 SER A CA 1
ATOM 1591 C C . SER A 1 197 ? -14.247 -3.100 43.069 1.00 88.69 197 SER A C 1
ATOM 1593 O O . SER A 1 197 ? -14.569 -4.090 42.415 1.00 88.69 197 SER A O 1
ATOM 1595 N N . SER A 1 198 ? -14.595 -1.853 42.715 1.00 88.12 198 SER A N 1
ATOM 1596 C CA . SER A 1 198 ? -15.340 -1.541 41.483 1.00 88.12 198 SER A CA 1
ATOM 1597 C C . SER A 1 198 ? -14.511 -1.864 40.238 1.00 88.12 198 SER A C 1
ATOM 1599 O O . SER A 1 198 ? -14.957 -2.619 39.378 1.00 88.12 198 SER A O 1
ATOM 1601 N N . ALA A 1 1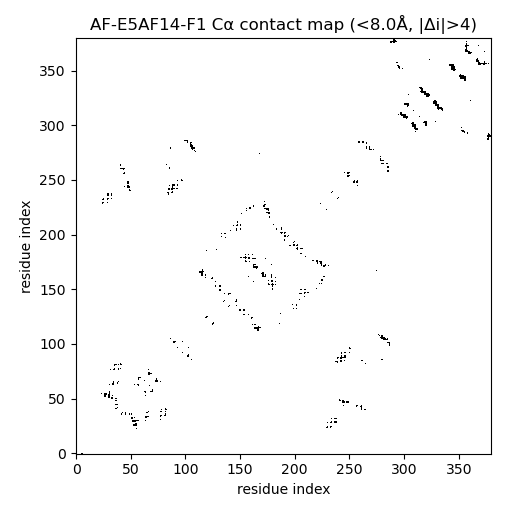99 ? -13.260 -1.393 40.186 1.00 88.94 199 ALA A N 1
ATOM 1602 C CA . ALA A 1 199 ? -12.373 -1.611 39.045 1.00 88.94 199 ALA A CA 1
ATOM 1603 C C . ALA A 1 199 ? -12.032 -3.100 38.843 1.00 88.94 199 ALA A C 1
ATOM 1605 O O . ALA A 1 199 ? -11.995 -3.588 37.713 1.00 88.94 199 ALA A O 1
ATOM 1606 N N . LEU A 1 200 ? -11.843 -3.854 39.931 1.00 93.44 200 LEU A N 1
ATOM 1607 C CA . LEU A 1 200 ? -11.636 -5.304 39.867 1.00 93.44 200 LEU A CA 1
ATOM 1608 C C . LEU A 1 200 ? -12.883 -6.033 39.347 1.00 93.44 200 LEU A C 1
ATOM 1610 O O . LEU A 1 200 ? -12.765 -6.894 38.477 1.00 93.44 200 LEU A O 1
ATOM 1614 N N . SER A 1 201 ? -14.073 -5.642 39.812 1.00 93.88 201 SER A N 1
ATOM 1615 C CA . SER A 1 201 ? -15.345 -6.213 39.345 1.00 93.88 201 SER A CA 1
ATOM 1616 C C . SER A 1 201 ? -15.585 -5.924 37.859 1.00 93.88 201 SER A C 1
ATOM 1618 O O . SER A 1 201 ? -15.970 -6.823 37.111 1.00 93.88 201 SER A O 1
ATOM 1620 N N . TYR A 1 202 ? -15.267 -4.708 37.403 1.00 94.25 202 TYR A N 1
ATOM 1621 C CA . TYR A 1 202 ? -15.281 -4.349 35.987 1.00 94.25 202 TYR A CA 1
ATOM 1622 C C . TYR A 1 202 ? -14.323 -5.227 35.172 1.00 94.25 202 TYR A C 1
ATOM 1624 O O . TYR A 1 202 ? -14.720 -5.810 34.164 1.00 94.25 202 TYR A O 1
ATOM 1632 N N . ALA A 1 203 ? -13.072 -5.381 35.622 1.00 94.69 203 ALA A N 1
ATOM 1633 C CA . ALA A 1 203 ? -12.078 -6.197 34.926 1.00 94.69 203 ALA A CA 1
ATOM 1634 C C . ALA A 1 203 ? -12.514 -7.668 34.797 1.00 94.69 203 ALA A C 1
ATOM 1636 O O . ALA A 1 203 ? -12.296 -8.301 33.758 1.00 94.69 203 ALA A O 1
ATOM 1637 N N . GLU A 1 204 ? -13.161 -8.219 35.825 1.00 95.06 204 GLU A N 1
ATOM 1638 C CA . GLU A 1 204 ? -13.749 -9.558 35.775 1.00 95.06 204 GLU A CA 1
ATOM 1639 C C . GLU A 1 204 ? -14.935 -9.645 34.809 1.00 95.06 204 GLU A C 1
ATOM 1641 O O . GLU A 1 204 ? -15.015 -10.595 34.027 1.00 95.06 204 GLU A O 1
ATOM 1646 N N . ALA A 1 205 ? -15.845 -8.666 34.838 1.00 95.06 205 ALA A N 1
ATOM 1647 C CA . ALA A 1 205 ? -16.990 -8.607 33.931 1.00 95.06 205 ALA A CA 1
ATOM 1648 C C . ALA A 1 205 ? -16.537 -8.559 32.464 1.00 95.06 205 ALA A C 1
ATOM 1650 O O . ALA A 1 205 ? -17.058 -9.311 31.635 1.00 95.06 205 ALA A O 1
ATOM 1651 N N . VAL A 1 206 ? -15.512 -7.751 32.171 1.00 95.88 206 VAL A N 1
ATOM 1652 C CA . VAL A 1 206 ? -14.871 -7.672 30.854 1.00 95.88 206 VAL A CA 1
ATOM 1653 C C . VAL A 1 206 ? -14.272 -9.013 30.448 1.00 95.88 206 VAL A C 1
ATOM 1655 O O . VAL A 1 206 ? -14.579 -9.510 29.367 1.00 95.88 206 VAL A O 1
ATOM 1658 N N . THR A 1 207 ? -13.475 -9.633 31.323 1.00 95.62 207 THR A N 1
ATOM 1659 C CA . THR A 1 207 ? -12.826 -10.926 31.037 1.00 95.62 207 THR A CA 1
ATOM 1660 C C . THR A 1 207 ? -13.872 -11.984 30.671 1.00 95.62 207 THR A C 1
ATOM 1662 O O . THR A 1 207 ? -13.796 -12.598 29.610 1.00 95.62 207 THR A O 1
ATOM 1665 N N . ARG A 1 208 ? -14.924 -12.124 31.491 1.00 95.56 208 ARG A N 1
ATOM 1666 C CA . ARG A 1 208 ? -16.005 -13.092 31.243 1.00 95.56 208 ARG A CA 1
ATOM 1667 C C . ARG A 1 208 ? -16.780 -12.810 29.955 1.00 95.56 208 ARG A C 1
ATOM 1669 O O . ARG A 1 208 ? -17.335 -13.740 29.376 1.00 95.56 208 ARG A O 1
ATOM 1676 N N . SER A 1 209 ? -16.929 -11.544 29.571 1.00 96.31 209 SER A N 1
ATOM 1677 C CA . SER A 1 209 ? -17.615 -11.151 28.337 1.00 96.31 209 SER A CA 1
ATOM 1678 C C . SER A 1 209 ? -16.779 -11.478 27.103 1.00 96.31 209 SER A C 1
ATOM 1680 O O . SER A 1 209 ? -17.287 -12.125 26.193 1.00 96.31 209 SER A O 1
ATOM 1682 N N . ILE A 1 210 ? -15.480 -11.164 27.113 1.00 96.06 210 ILE A N 1
ATOM 1683 C CA . ILE A 1 210 ? -14.556 -11.540 26.031 1.00 96.06 210 ILE A CA 1
ATOM 1684 C C . ILE A 1 210 ? -14.559 -13.055 25.812 1.00 96.06 210 ILE A C 1
ATOM 1686 O O . ILE A 1 210 ? -14.646 -13.495 24.667 1.00 96.06 210 ILE A O 1
ATOM 1690 N N . ASP A 1 211 ? -14.540 -13.851 26.886 1.00 95.44 211 ASP A N 1
ATOM 1691 C CA . ASP A 1 211 ? -14.610 -15.314 26.794 1.00 95.44 211 ASP A CA 1
ATOM 1692 C C . ASP A 1 211 ? -15.889 -15.793 26.090 1.00 95.44 211 ASP A C 1
ATOM 1694 O O . ASP A 1 211 ? -15.837 -16.694 25.252 1.00 95.44 211 ASP A O 1
ATOM 1698 N N . ARG A 1 212 ? -17.043 -15.173 26.381 1.00 95.56 212 ARG A N 1
ATOM 1699 C CA . ARG A 1 212 ? -18.310 -15.482 25.694 1.00 95.56 212 ARG A CA 1
ATOM 1700 C C . ARG A 1 212 ? -18.284 -15.056 24.229 1.00 95.56 212 ARG A C 1
ATOM 1702 O O . ARG A 1 212 ? -18.763 -15.795 23.370 1.00 95.56 212 ARG A O 1
ATOM 1709 N N . LEU A 1 213 ? -17.719 -13.885 23.945 1.00 95.88 213 LEU A N 1
ATOM 1710 C CA . LEU A 1 213 ? -17.675 -13.302 22.606 1.00 95.88 213 LEU A CA 1
ATOM 1711 C C . LEU A 1 213 ? -16.715 -14.028 21.653 1.00 95.88 213 LEU A C 1
ATOM 1713 O O . LEU A 1 213 ? -16.822 -13.822 20.447 1.00 95.88 213 LEU A O 1
ATOM 1717 N N . GLN A 1 214 ? -15.847 -14.928 22.135 1.00 94.56 214 GLN A N 1
ATOM 1718 C CA . GLN A 1 214 ? -15.008 -15.775 21.271 1.00 94.56 214 GLN A CA 1
ATOM 1719 C C . GLN A 1 214 ? -15.824 -16.521 20.209 1.00 94.56 214 GLN A C 1
ATOM 1721 O O . GLN A 1 214 ? -15.425 -16.586 19.048 1.00 94.56 214 GLN A O 1
ATOM 1726 N N . ALA A 1 215 ? -16.998 -17.040 20.583 1.00 91.44 215 ALA A N 1
ATOM 1727 C CA . ALA A 1 215 ? -17.886 -17.743 19.656 1.00 91.44 215 ALA A CA 1
ATOM 1728 C C . ALA A 1 215 ? -18.529 -16.814 18.607 1.00 91.44 215 ALA A C 1
ATOM 1730 O O . ALA A 1 215 ? -19.023 -17.291 17.590 1.00 91.44 215 ALA A O 1
ATOM 1731 N N . ALA A 1 216 ? -18.519 -15.499 18.843 1.00 90.31 216 ALA A N 1
ATOM 1732 C CA . ALA A 1 216 ? -19.039 -14.470 17.947 1.00 90.31 216 ALA A CA 1
ATOM 1733 C C . ALA A 1 216 ? -17.925 -13.714 17.196 1.00 90.31 216 ALA A C 1
ATOM 1735 O O . ALA A 1 216 ? -18.214 -12.712 16.542 1.00 90.31 216 ALA A O 1
ATOM 1736 N N . LYS A 1 217 ? -16.665 -14.180 17.262 1.00 92.50 217 LYS A N 1
ATOM 1737 C CA . LYS A 1 217 ? -15.505 -13.528 16.629 1.00 92.50 217 LYS A CA 1
ATOM 1738 C C . LYS A 1 217 ? -15.746 -13.204 15.154 1.00 92.50 217 LYS A C 1
ATOM 1740 O O . LYS A 1 217 ? -15.457 -12.089 14.730 1.00 92.50 217 LYS A O 1
ATOM 1745 N N . ASP A 1 218 ? -16.283 -14.151 14.389 1.00 89.12 218 ASP A N 1
ATOM 1746 C CA . ASP A 1 218 ? -16.507 -13.965 12.952 1.00 89.12 218 ASP A CA 1
ATOM 1747 C C . ASP A 1 218 ? -17.551 -12.877 12.678 1.00 89.12 218 ASP A C 1
ATOM 1749 O O . ASP A 1 218 ? -17.305 -11.997 11.861 1.00 89.12 218 ASP A O 1
ATOM 1753 N N . VAL A 1 219 ? -18.650 -12.863 13.443 1.00 86.94 219 VAL A N 1
ATOM 1754 C CA . VAL A 1 219 ? -19.704 -11.836 13.352 1.00 86.94 219 VAL A CA 1
ATOM 1755 C C . VAL A 1 219 ? -19.165 -10.460 13.744 1.00 86.94 219 VAL A C 1
ATOM 1757 O O . VAL A 1 219 ? -19.452 -9.465 13.090 1.00 86.94 219 VAL A O 1
ATOM 1760 N N . ILE A 1 220 ? -18.341 -10.375 14.792 1.00 86.25 220 ILE A N 1
ATOM 1761 C CA . ILE A 1 220 ? -17.716 -9.107 15.198 1.00 86.25 220 ILE A CA 1
ATOM 1762 C C . ILE A 1 220 ? -16.743 -8.612 14.122 1.00 86.25 220 ILE A C 1
ATOM 1764 O O . ILE A 1 220 ? -16.671 -7.413 13.869 1.00 86.25 220 ILE A O 1
ATOM 1768 N N . ASN A 1 221 ? -16.029 -9.520 13.456 1.00 86.25 221 ASN A N 1
ATOM 1769 C CA . ASN A 1 221 ? -15.132 -9.195 12.348 1.00 86.25 221 ASN A CA 1
ATOM 1770 C C . ASN A 1 221 ? -15.857 -8.852 11.035 1.00 86.25 221 ASN A C 1
ATOM 1772 O O . ASN A 1 221 ? -15.199 -8.369 10.114 1.00 86.25 221 ASN A O 1
ATOM 1776 N N . GLU A 1 222 ? -17.180 -9.040 10.933 1.00 83.50 222 GLU A N 1
ATOM 1777 C CA . GLU A 1 222 ? -17.964 -8.452 9.835 1.00 83.50 222 GLU A CA 1
ATOM 1778 C C . GLU A 1 222 ? -17.943 -6.921 9.898 1.00 83.50 222 GLU A C 1
ATOM 1780 O O . GLU A 1 222 ? -18.036 -6.258 8.862 1.00 83.50 222 GLU A O 1
ATOM 1785 N N . TRP A 1 223 ? -17.762 -6.346 11.096 1.00 79.44 223 TRP A N 1
ATOM 1786 C CA . TRP A 1 223 ? -17.412 -4.938 11.218 1.00 79.44 223 TRP A CA 1
ATOM 1787 C C . TRP A 1 223 ? -16.034 -4.717 10.611 1.00 79.44 223 TRP A C 1
ATOM 1789 O O . TRP A 1 223 ? -15.022 -5.179 11.147 1.00 79.44 223 TRP A O 1
ATOM 1799 N N . LYS A 1 224 ? -15.995 -3.969 9.512 1.00 69.69 224 LYS A N 1
ATOM 1800 C CA . LYS A 1 224 ? -14.748 -3.526 8.907 1.00 69.69 224 LYS A CA 1
ATOM 1801 C C . LYS A 1 224 ? -14.310 -2.234 9.567 1.00 69.69 224 LYS A C 1
ATOM 1803 O O . LYS A 1 224 ? -15.072 -1.275 9.674 1.00 69.69 224 LYS A O 1
ATOM 1808 N N . THR A 1 225 ? -13.065 -2.211 10.021 1.00 67.12 225 THR A N 1
ATOM 1809 C CA . THR A 1 225 ? -12.459 -0.970 10.490 1.00 67.12 225 THR A CA 1
ATOM 1810 C C . THR A 1 225 ? -12.358 0.013 9.330 1.00 67.12 225 THR A C 1
ATOM 1812 O O . THR A 1 225 ? -12.220 -0.380 8.170 1.00 67.12 225 THR A O 1
ATOM 1815 N N . TYR A 1 226 ? -12.350 1.306 9.636 1.00 66.88 226 TYR A N 1
ATOM 1816 C CA . TYR A 1 226 ? -12.141 2.344 8.628 1.00 66.88 226 TYR A CA 1
ATOM 1817 C C . TYR A 1 226 ? -10.865 2.105 7.797 1.00 66.88 226 TYR A C 1
ATOM 1819 O O . TYR A 1 226 ? -10.864 2.252 6.576 1.00 66.88 226 TYR A O 1
ATOM 1827 N N . CYS A 1 227 ? -9.790 1.645 8.445 1.00 64.31 227 CYS A N 1
ATOM 1828 C CA . CYS A 1 227 ? -8.549 1.270 7.773 1.00 64.31 227 CYS A CA 1
ATOM 1829 C C . CYS A 1 227 ? -8.702 0.031 6.882 1.00 64.31 227 CYS A C 1
ATOM 1831 O O . CYS A 1 227 ? -8.118 0.004 5.803 1.00 64.31 227 CYS A O 1
ATOM 1833 N N . GLN A 1 228 ? -9.477 -0.980 7.291 1.00 67.62 228 GLN A N 1
ATOM 1834 C CA . GLN A 1 228 ? -9.781 -2.145 6.450 1.00 67.62 228 GLN A CA 1
ATOM 1835 C C . GLN A 1 228 ? -10.614 -1.758 5.230 1.00 67.62 228 GLN A C 1
ATOM 1837 O O . GLN A 1 228 ? -10.334 -2.242 4.132 1.00 67.62 228 GLN A O 1
ATOM 1842 N N . ASP A 1 229 ? -11.599 -0.882 5.404 1.00 71.56 229 ASP A N 1
ATOM 1843 C CA . ASP A 1 229 ? -12.432 -0.394 4.310 1.00 71.56 229 ASP A CA 1
ATOM 1844 C C . ASP A 1 229 ? -11.626 0.452 3.328 1.00 71.56 229 ASP A C 1
ATOM 1846 O O . ASP A 1 229 ? -11.700 0.203 2.124 1.00 71.56 229 ASP A O 1
ATOM 1850 N N . ILE A 1 230 ? -10.800 1.391 3.805 1.00 70.38 230 ILE A N 1
ATOM 1851 C CA . ILE A 1 230 ? -9.884 2.139 2.933 1.00 70.38 230 ILE A CA 1
ATOM 1852 C C . ILE A 1 230 ? -8.928 1.186 2.232 1.00 70.38 230 ILE A C 1
ATOM 1854 O O . ILE A 1 230 ? -8.817 1.243 1.015 1.00 70.38 230 ILE A O 1
ATOM 1858 N N . ALA A 1 231 ? -8.243 0.304 2.964 1.00 70.75 231 ALA A N 1
ATOM 1859 C CA . ALA A 1 231 ? -7.250 -0.585 2.373 1.00 70.75 231 ALA A CA 1
ATOM 1860 C C . ALA A 1 231 ? -7.874 -1.512 1.322 1.00 70.75 231 ALA A C 1
ATOM 1862 O O . ALA A 1 231 ? -7.279 -1.727 0.270 1.00 70.75 231 ALA A O 1
ATOM 1863 N N . SER A 1 232 ? -9.079 -2.031 1.575 1.00 71.25 232 SER A N 1
ATOM 1864 C CA . SER A 1 232 ? -9.790 -2.907 0.638 1.00 71.25 232 SER A CA 1
ATOM 1865 C C . SER A 1 232 ? -10.236 -2.155 -0.613 1.00 71.25 232 SER A C 1
ATOM 1867 O O . SER A 1 232 ? -9.957 -2.614 -1.718 1.00 71.25 232 SER A O 1
ATOM 1869 N N . ASN A 1 233 ? -10.882 -0.995 -0.454 1.00 73.56 233 ASN A N 1
ATOM 1870 C CA . ASN A 1 233 ? -11.325 -0.184 -1.591 1.00 73.56 233 ASN A CA 1
ATOM 1871 C C . ASN A 1 233 ? -10.129 0.332 -2.395 1.00 73.56 233 ASN A C 1
ATOM 1873 O O . ASN A 1 233 ? -10.092 0.193 -3.612 1.00 73.56 233 ASN A O 1
ATOM 1877 N N . PHE A 1 234 ? -9.093 0.828 -1.720 1.00 74.25 234 PHE A N 1
ATOM 1878 C CA . PHE A 1 234 ? -7.879 1.304 -2.372 1.00 74.25 234 PHE A CA 1
ATOM 1879 C C . PHE A 1 234 ? -7.133 0.176 -3.092 1.00 74.25 234 PHE A C 1
ATOM 1881 O O . PHE A 1 234 ? -6.644 0.375 -4.198 1.00 74.25 234 PHE A O 1
ATOM 1888 N N . LYS A 1 235 ? -7.075 -1.033 -2.517 1.00 74.50 235 LYS A N 1
ATOM 1889 C CA . LYS A 1 235 ? -6.503 -2.211 -3.186 1.00 74.50 235 LYS A CA 1
ATOM 1890 C C . LYS A 1 235 ? -7.239 -2.532 -4.485 1.00 74.50 235 LYS A C 1
ATOM 1892 O O . LYS A 1 235 ? -6.587 -2.844 -5.476 1.00 74.50 235 LYS A O 1
ATOM 1897 N N . VAL A 1 236 ? -8.569 -2.477 -4.479 1.00 71.50 236 VAL A N 1
ATOM 1898 C CA . VAL A 1 236 ? -9.381 -2.746 -5.673 1.00 71.50 236 VAL A CA 1
ATOM 1899 C C . VAL A 1 236 ? -9.150 -1.667 -6.731 1.00 71.50 236 VAL A C 1
ATOM 1901 O O . VAL A 1 236 ? -8.769 -1.997 -7.851 1.00 71.50 236 VAL A O 1
ATOM 1904 N N . GLU A 1 237 ? -9.295 -0.396 -6.361 1.00 72.50 237 GLU A N 1
ATOM 1905 C CA . GLU A 1 237 ? -9.214 0.728 -7.297 1.00 72.50 237 GLU A CA 1
ATOM 1906 C C . GLU A 1 237 ? -7.771 0.989 -7.758 1.00 72.50 237 GLU A C 1
ATOM 1908 O O . GLU A 1 237 ? -7.438 0.878 -8.937 1.00 72.50 237 GLU A O 1
ATOM 1913 N N . TYR A 1 238 ? -6.862 1.289 -6.829 1.00 74.69 238 TYR A N 1
ATOM 1914 C CA . TYR A 1 238 ? -5.511 1.748 -7.154 1.00 74.69 238 TYR A CA 1
ATOM 1915 C C . TYR A 1 238 ? -4.616 0.629 -7.692 1.00 74.69 238 TYR A C 1
ATOM 1917 O O . TYR A 1 238 ? -3.939 0.805 -8.711 1.00 74.69 238 TYR A O 1
ATOM 1925 N N . PHE A 1 239 ? -4.589 -0.536 -7.030 1.00 79.38 239 PHE A N 1
ATOM 1926 C CA . PHE A 1 239 ? -3.728 -1.631 -7.486 1.00 79.38 239 PHE A CA 1
ATOM 1927 C C . PHE A 1 239 ? -4.293 -2.335 -8.717 1.00 79.38 239 PHE A C 1
ATOM 1929 O O . PHE A 1 239 ? -3.498 -2.757 -9.552 1.00 79.38 239 PHE A O 1
ATOM 1936 N N . GLY A 1 240 ? -5.617 -2.402 -8.893 1.00 80.44 240 GLY A N 1
ATOM 1937 C CA . GLY A 1 240 ? -6.218 -2.875 -10.144 1.00 80.44 240 GLY A CA 1
ATOM 1938 C C . GLY A 1 240 ? -5.823 -1.997 -11.336 1.00 80.44 240 GLY A C 1
ATOM 1939 O O . GLY A 1 240 ? -5.358 -2.498 -12.365 1.00 80.44 240 GLY A O 1
ATOM 1940 N N . ASN A 1 241 ? -5.911 -0.677 -11.163 1.00 84.81 241 ASN A N 1
ATOM 1941 C CA . ASN A 1 241 ? -5.518 0.304 -12.175 1.00 84.81 241 ASN A CA 1
ATOM 1942 C C . ASN A 1 241 ? -4.010 0.282 -12.461 1.00 84.81 241 ASN A C 1
ATOM 1944 O O . ASN A 1 241 ? -3.597 0.284 -13.620 1.00 84.81 241 ASN A O 1
ATOM 1948 N N . SER A 1 242 ? -3.181 0.201 -11.418 1.00 84.31 242 SER A N 1
ATOM 1949 C CA . SER A 1 242 ? -1.724 0.099 -11.561 1.00 84.31 242 SER A CA 1
ATOM 1950 C C . SER A 1 242 ? -1.307 -1.213 -12.226 1.00 84.31 242 SER A C 1
ATOM 1952 O O . SER A 1 242 ? -0.457 -1.200 -13.112 1.00 84.31 242 SER A O 1
ATOM 1954 N N . ALA A 1 243 ? -1.929 -2.340 -11.868 1.00 86.25 243 ALA A N 1
ATOM 1955 C CA . ALA A 1 243 ? -1.657 -3.630 -12.496 1.00 86.25 243 ALA A CA 1
ATOM 1956 C C . ALA A 1 243 ? -2.043 -3.638 -13.977 1.00 86.25 243 ALA A C 1
ATOM 1958 O O . ALA A 1 243 ? -1.263 -4.100 -14.803 1.00 86.25 243 ALA A O 1
ATOM 1959 N N . SER A 1 244 ? -3.188 -3.049 -14.326 1.00 88.75 244 SER A N 1
ATOM 1960 C CA . SER A 1 244 ? -3.609 -2.894 -15.724 1.00 88.75 244 SER A CA 1
ATOM 1961 C C . SER A 1 244 ? -2.646 -2.007 -16.523 1.00 88.75 244 SER A C 1
ATOM 1963 O O . SER A 1 244 ? -2.341 -2.298 -17.682 1.00 88.75 244 SER A O 1
ATOM 1965 N N . ALA A 1 245 ? -2.126 -0.941 -15.904 1.00 90.00 245 ALA A N 1
ATOM 1966 C CA . ALA A 1 245 ? -1.112 -0.081 -16.508 1.00 90.00 245 ALA A CA 1
ATOM 1967 C C . ALA A 1 245 ? 0.192 -0.850 -16.771 1.00 90.00 245 ALA A C 1
ATOM 1969 O O . ALA A 1 245 ? 0.723 -0.783 -17.879 1.00 90.00 245 ALA A O 1
ATOM 1970 N N . VAL A 1 246 ? 0.679 -1.616 -15.788 1.00 89.44 246 VAL A N 1
ATOM 1971 C CA . VAL A 1 246 ? 1.879 -2.454 -15.941 1.00 89.44 246 VAL A CA 1
ATOM 1972 C C . VAL A 1 246 ? 1.665 -3.529 -17.009 1.00 89.44 246 VAL A C 1
ATOM 1974 O O . VAL A 1 246 ? 2.506 -3.666 -17.891 1.00 89.44 246 VAL A O 1
ATOM 1977 N N . ASP A 1 247 ? 0.530 -4.230 -17.008 1.00 90.81 247 ASP A N 1
ATOM 1978 C CA . ASP A 1 247 ? 0.217 -5.231 -18.036 1.00 90.81 247 ASP A CA 1
ATOM 1979 C C . ASP A 1 247 ? 0.192 -4.618 -19.444 1.00 90.81 247 ASP A C 1
ATOM 1981 O O . ASP A 1 247 ? 0.713 -5.203 -20.396 1.00 90.81 247 ASP A O 1
ATOM 1985 N N . THR A 1 248 ? -0.341 -3.398 -19.575 1.00 92.19 248 THR A N 1
ATOM 1986 C CA . THR A 1 248 ? -0.339 -2.650 -20.840 1.00 92.19 248 THR A CA 1
ATOM 1987 C C . THR A 1 248 ? 1.076 -2.294 -21.288 1.00 92.19 248 THR A C 1
ATOM 1989 O O . THR A 1 248 ? 1.377 -2.413 -22.474 1.00 92.19 248 THR A O 1
ATOM 1992 N N . LEU A 1 249 ? 1.940 -1.852 -20.369 1.00 90.19 249 LEU A N 1
ATOM 1993 C CA . LEU A 1 249 ? 3.337 -1.519 -20.664 1.00 90.19 249 LEU A CA 1
ATOM 1994 C C . LEU A 1 249 ? 4.119 -2.751 -21.126 1.00 90.19 249 LEU A C 1
ATOM 1996 O O . LEU A 1 249 ? 4.807 -2.686 -22.141 1.00 90.19 249 LEU A O 1
ATOM 2000 N N . PHE A 1 250 ? 3.956 -3.873 -20.421 1.00 89.44 250 PHE A N 1
ATOM 2001 C CA . PHE A 1 250 ? 4.595 -5.145 -20.758 1.00 89.44 250 PHE A CA 1
ATOM 2002 C C . PHE A 1 250 ? 4.089 -5.667 -22.107 1.00 89.44 250 PHE A C 1
ATOM 2004 O O . PHE A 1 250 ? 4.876 -6.062 -22.953 1.00 89.44 250 PHE A O 1
ATOM 2011 N N . SER A 1 251 ? 2.783 -5.572 -22.371 1.00 89.62 251 SER A N 1
ATOM 2012 C CA . SER A 1 251 ? 2.200 -5.991 -23.656 1.00 89.62 251 SER A CA 1
ATOM 2013 C C . SER A 1 251 ? 2.616 -5.109 -24.843 1.00 89.62 251 SER A C 1
ATOM 2015 O O . SER A 1 251 ? 2.400 -5.492 -25.991 1.00 89.62 251 SER A O 1
ATOM 2017 N N . LYS A 1 252 ? 3.146 -3.907 -24.585 1.00 90.56 252 LYS A N 1
ATOM 2018 C CA . LYS A 1 252 ? 3.616 -2.951 -25.600 1.00 90.56 252 LYS A CA 1
ATOM 2019 C C . LYS A 1 252 ? 5.136 -2.901 -25.729 1.00 90.56 252 LYS A C 1
ATOM 2021 O O . LYS A 1 252 ? 5.619 -2.078 -26.504 1.00 90.56 252 LYS A O 1
ATOM 2026 N N . ASP A 1 253 ? 5.867 -3.702 -24.956 1.00 86.50 253 ASP A N 1
ATOM 2027 C CA . ASP A 1 253 ? 7.325 -3.621 -24.858 1.00 86.50 253 ASP A CA 1
ATOM 2028 C C . ASP A 1 253 ? 7.835 -2.201 -24.520 1.00 86.50 253 ASP A C 1
ATOM 2030 O O . ASP A 1 253 ? 8.912 -1.784 -24.952 1.00 86.50 253 ASP A O 1
ATOM 2034 N N . ASP A 1 254 ? 7.072 -1.422 -23.737 1.00 87.06 254 ASP A N 1
ATOM 2035 C CA . ASP A 1 254 ? 7.451 -0.063 -23.308 1.00 87.06 254 ASP A CA 1
ATOM 2036 C C . ASP A 1 254 ? 8.435 -0.123 -22.125 1.00 87.06 254 ASP A C 1
ATOM 2038 O O . ASP A 1 254 ? 8.199 0.381 -21.021 1.00 87.06 254 ASP A O 1
ATOM 2042 N N . TRP A 1 255 ? 9.569 -0.786 -22.363 1.00 83.44 255 TRP A N 1
ATOM 2043 C CA . TRP A 1 255 ? 10.603 -1.037 -21.363 1.00 83.44 255 TRP A CA 1
ATOM 2044 C C . TRP A 1 255 ? 11.216 0.255 -20.828 1.00 83.44 255 TRP A C 1
ATOM 2046 O O . TRP A 1 255 ? 11.576 0.312 -19.659 1.00 83.44 255 TRP A O 1
ATOM 2056 N N . SER A 1 256 ? 11.252 1.328 -21.628 1.00 83.50 256 SER A N 1
ATOM 2057 C CA . SER A 1 256 ? 11.723 2.638 -21.162 1.00 83.50 256 SER A CA 1
ATOM 2058 C C . SER A 1 256 ? 10.875 3.176 -20.010 1.00 83.50 256 SER A C 1
ATOM 2060 O O . SER A 1 256 ? 11.422 3.765 -19.075 1.00 83.50 256 SER A O 1
ATOM 2062 N N . SER A 1 257 ? 9.553 3.009 -20.074 1.00 86.50 257 SER A N 1
ATOM 2063 C CA . SER A 1 257 ? 8.646 3.475 -19.025 1.00 86.50 257 SER A CA 1
ATOM 2064 C C . SER A 1 257 ? 8.684 2.557 -17.802 1.00 86.50 257 SER A C 1
ATOM 2066 O O . SER A 1 257 ? 8.684 3.044 -16.669 1.00 86.50 257 SER A O 1
ATOM 2068 N N . VAL A 1 258 ? 8.791 1.239 -18.020 1.00 85.38 258 VAL A N 1
ATOM 2069 C CA . VAL A 1 258 ? 8.974 0.249 -16.943 1.00 85.38 258 VAL A CA 1
ATOM 2070 C C . VAL A 1 258 ? 10.287 0.496 -16.191 1.00 85.38 258 VAL A C 1
ATOM 2072 O O . VAL A 1 258 ? 10.288 0.558 -14.961 1.00 85.38 258 VAL A O 1
ATOM 2075 N N . ASP A 1 259 ? 11.395 0.712 -16.903 1.00 83.06 259 ASP A N 1
ATOM 2076 C CA . ASP A 1 259 ? 12.706 0.991 -16.315 1.00 83.06 259 ASP A CA 1
ATOM 2077 C C . ASP A 1 259 ? 12.728 2.309 -15.543 1.00 83.06 259 ASP A C 1
ATOM 2079 O O . ASP A 1 259 ? 13.217 2.339 -14.411 1.00 83.06 259 ASP A O 1
ATOM 2083 N N . ASP A 1 260 ? 12.178 3.388 -16.109 1.00 84.19 260 ASP A N 1
ATOM 2084 C CA . ASP A 1 260 ? 12.115 4.688 -15.435 1.00 84.19 260 ASP A CA 1
ATOM 2085 C C . ASP A 1 260 ? 11.332 4.602 -14.117 1.00 84.19 260 ASP A C 1
ATOM 2087 O O . ASP A 1 260 ? 11.819 5.067 -13.080 1.00 84.19 260 ASP A O 1
ATOM 2091 N N . TRP A 1 261 ? 10.155 3.965 -14.127 1.00 85.94 261 TRP A N 1
ATOM 2092 C CA . TRP A 1 261 ? 9.356 3.801 -12.914 1.00 85.94 261 TRP A CA 1
ATOM 2093 C C . TRP A 1 261 ? 10.072 2.916 -11.893 1.00 85.94 261 TRP A C 1
ATOM 2095 O O . TRP A 1 261 ? 10.261 3.323 -10.742 1.00 85.94 261 TRP A O 1
ATOM 2105 N N . SER A 1 262 ? 10.564 1.753 -12.334 1.00 82.62 262 SER A N 1
ATOM 2106 C CA . SER A 1 262 ? 11.283 0.813 -11.474 1.00 82.62 262 SER A CA 1
ATOM 2107 C C . SER A 1 262 ? 12.481 1.453 -10.793 1.00 82.62 262 SER A C 1
ATOM 2109 O O . SER A 1 262 ? 12.728 1.242 -9.606 1.00 82.62 262 SER A O 1
ATOM 2111 N N . GLY A 1 263 ? 13.178 2.320 -11.516 1.00 80.31 263 GLY A N 1
ATOM 2112 C CA . GLY A 1 263 ? 14.336 3.018 -11.023 1.00 80.31 263 GLY A CA 1
ATOM 2113 C C . GLY A 1 263 ? 14.093 4.022 -9.938 1.00 80.31 263 GLY A C 1
ATOM 2114 O O . GLY A 1 263 ? 14.859 4.105 -8.971 1.00 80.31 263 GLY A O 1
ATOM 2115 N N . LYS A 1 264 ? 13.029 4.797 -10.112 1.00 84.56 264 LYS A N 1
ATOM 2116 C CA . LYS A 1 264 ? 12.588 5.755 -9.110 1.00 84.56 264 LYS A CA 1
ATOM 2117 C C . LYS A 1 264 ? 12.113 5.013 -7.866 1.00 84.56 264 LYS A C 1
ATOM 2119 O O . LYS A 1 264 ? 12.601 5.315 -6.778 1.00 84.56 264 LYS A O 1
ATOM 2124 N N . CYS A 1 265 ? 11.316 3.951 -8.037 1.00 80.62 265 CYS A N 1
ATOM 2125 C CA . CYS A 1 265 ? 10.910 3.079 -6.936 1.00 80.62 265 CYS A CA 1
ATOM 2126 C C . CYS A 1 265 ? 12.114 2.490 -6.191 1.00 80.62 265 CYS A C 1
ATOM 2128 O O . CYS A 1 265 ? 12.147 2.542 -4.969 1.00 80.62 265 CYS A O 1
ATOM 2130 N N . TYR A 1 266 ? 13.123 1.978 -6.901 1.00 78.50 266 TYR A N 1
ATOM 2131 C CA . TYR A 1 266 ? 14.335 1.412 -6.299 1.00 78.50 266 TYR A CA 1
ATOM 2132 C C . TYR A 1 266 ? 15.205 2.454 -5.590 1.00 78.50 266 TYR A C 1
ATOM 2134 O O . TYR A 1 266 ? 15.780 2.181 -4.536 1.00 78.50 266 TYR A O 1
ATOM 2142 N N . THR A 1 267 ? 15.321 3.655 -6.155 1.00 77.06 267 THR A N 1
ATOM 2143 C CA . THR A 1 267 ? 16.074 4.750 -5.530 1.00 77.06 267 THR A CA 1
ATOM 2144 C C . THR A 1 267 ? 15.421 5.162 -4.216 1.00 77.06 267 THR A C 1
ATOM 2146 O O . THR A 1 267 ? 16.113 5.315 -3.210 1.00 77.06 267 THR A O 1
ATOM 2149 N N . ASP A 1 268 ? 14.094 5.271 -4.200 1.00 75.00 268 ASP A N 1
ATOM 2150 C CA . ASP A 1 268 ? 13.341 5.525 -2.976 1.00 75.00 268 ASP A CA 1
ATOM 2151 C C . ASP A 1 268 ? 13.435 4.366 -1.982 1.00 75.00 268 ASP A C 1
ATOM 2153 O O . ASP A 1 268 ? 13.693 4.612 -0.807 1.00 75.00 268 ASP A O 1
ATOM 2157 N N . ASP A 1 269 ? 13.325 3.120 -2.454 1.00 71.06 269 ASP A N 1
ATOM 2158 C CA . ASP A 1 269 ? 13.467 1.907 -1.638 1.00 71.06 269 ASP A CA 1
ATOM 2159 C C . ASP A 1 269 ? 14.813 1.868 -0.894 1.00 71.06 269 ASP A C 1
ATOM 2161 O O . ASP A 1 269 ? 14.897 1.557 0.294 1.00 71.06 269 ASP A O 1
ATOM 2165 N N . ARG A 1 270 ? 15.891 2.286 -1.569 1.00 66.56 270 ARG A N 1
ATOM 2166 C CA . ARG A 1 270 ? 17.221 2.430 -0.959 1.00 66.56 270 ARG A CA 1
ATOM 2167 C C . ARG A 1 270 ? 17.321 3.567 0.049 1.00 66.56 270 ARG A C 1
ATOM 2169 O O . ARG A 1 270 ? 18.126 3.458 0.976 1.00 66.56 270 ARG A O 1
ATOM 2176 N N . ASN A 1 271 ? 16.563 4.642 -0.150 1.00 59.72 271 ASN A N 1
ATOM 2177 C CA . ASN A 1 271 ? 16.540 5.784 0.758 1.00 59.72 271 ASN A CA 1
ATOM 2178 C C . ASN A 1 271 ? 15.770 5.472 2.051 1.00 59.72 271 ASN A C 1
ATOM 2180 O O . ASN A 1 271 ? 16.021 6.127 3.061 1.00 59.72 271 ASN A O 1
ATOM 2184 N N . TYR A 1 272 ? 14.936 4.424 2.081 1.00 59.75 272 TYR A N 1
ATOM 2185 C CA . TYR A 1 272 ? 14.323 3.886 3.306 1.00 59.75 272 TYR A CA 1
ATOM 2186 C C . TYR A 1 272 ? 15.308 3.066 4.157 1.00 59.75 272 TYR A C 1
ATOM 2188 O O . TYR A 1 272 ? 14.969 2.020 4.704 1.00 59.75 272 TYR A O 1
ATOM 2196 N N . ALA A 1 273 ? 16.553 3.535 4.293 1.00 49.16 273 ALA A N 1
ATOM 2197 C CA . ALA A 1 273 ? 17.636 2.852 5.005 1.00 49.16 273 ALA A CA 1
ATOM 2198 C C . ALA A 1 273 ? 17.305 2.486 6.468 1.00 49.16 273 ALA A C 1
ATOM 2200 O O . ALA A 1 273 ? 17.989 1.646 7.047 1.00 49.16 273 ALA A O 1
ATOM 2201 N N . THR A 1 274 ? 16.265 3.087 7.047 1.00 49.84 274 THR A N 1
ATOM 2202 C CA . THR A 1 274 ? 15.768 2.802 8.394 1.00 49.84 274 THR A CA 1
ATOM 2203 C C . THR A 1 274 ? 14.929 1.527 8.490 1.00 49.84 274 THR A C 1
ATOM 2205 O O . THR A 1 274 ? 14.852 0.980 9.584 1.00 49.84 274 THR A O 1
ATOM 2208 N N . TRP A 1 275 ? 14.345 1.021 7.391 1.00 58.28 275 TRP A N 1
ATOM 2209 C CA . TRP A 1 275 ? 13.393 -0.106 7.405 1.00 58.28 275 TRP A CA 1
ATOM 2210 C C . TRP A 1 275 ? 13.749 -1.193 6.374 1.00 58.28 275 TRP A C 1
ATOM 2212 O O . TRP A 1 275 ? 13.048 -1.367 5.375 1.00 58.28 275 TRP A O 1
ATOM 2222 N N . PRO A 1 276 ? 14.846 -1.943 6.590 1.00 59.12 276 PRO A N 1
ATOM 2223 C CA . PRO A 1 276 ? 15.315 -2.965 5.652 1.00 59.12 276 PRO A CA 1
ATOM 2224 C C . PRO A 1 276 ? 14.286 -4.074 5.379 1.00 59.12 276 PRO A C 1
ATOM 2226 O O . PRO A 1 276 ? 14.287 -4.622 4.279 1.00 59.12 276 PRO A O 1
ATOM 2229 N N . ASP A 1 277 ? 13.386 -4.351 6.326 1.00 55.09 277 ASP A N 1
ATOM 2230 C CA . ASP A 1 277 ? 12.327 -5.365 6.198 1.00 55.09 277 ASP A CA 1
ATOM 2231 C C . ASP A 1 277 ? 11.204 -4.956 5.232 1.00 55.09 277 ASP A C 1
ATOM 2233 O O . ASP A 1 277 ? 10.441 -5.801 4.770 1.00 55.09 277 ASP A O 1
ATOM 2237 N N . LEU A 1 278 ? 11.107 -3.662 4.907 1.00 57.28 278 LEU A N 1
ATOM 2238 C CA . LEU A 1 278 ? 10.143 -3.120 3.947 1.00 57.28 278 LEU A CA 1
ATOM 2239 C C . LEU A 1 278 ? 10.738 -2.968 2.542 1.00 57.28 278 LEU A C 1
ATOM 2241 O O . LEU A 1 278 ? 10.070 -2.432 1.659 1.00 57.28 278 LEU A O 1
ATOM 2245 N N . ARG A 1 279 ? 11.978 -3.436 2.321 1.00 66.62 279 ARG A N 1
ATOM 2246 C CA . ARG A 1 279 ? 12.618 -3.358 1.007 1.00 66.62 279 ARG A CA 1
ATOM 2247 C C . ARG A 1 279 ? 11.902 -4.223 -0.009 1.00 66.62 279 ARG A C 1
ATOM 2249 O O . ARG A 1 279 ? 11.948 -5.455 0.046 1.00 66.62 279 ARG A O 1
ATOM 2256 N N . ILE A 1 280 ? 11.331 -3.549 -0.994 1.00 70.25 280 ILE A N 1
ATOM 2257 C CA . ILE A 1 280 ? 10.616 -4.177 -2.099 1.00 70.25 280 ILE A CA 1
ATOM 2258 C C . ILE A 1 280 ? 11.609 -4.867 -3.037 1.00 70.25 280 ILE A C 1
ATOM 2260 O O . ILE A 1 280 ? 11.325 -5.945 -3.553 1.00 70.25 280 ILE A O 1
ATOM 2264 N N . TRP A 1 281 ? 12.791 -4.285 -3.243 1.00 70.06 281 TRP A N 1
ATOM 2265 C CA . TRP A 1 281 ? 13.748 -4.788 -4.222 1.00 70.06 281 TRP A CA 1
ATOM 2266 C C . TRP A 1 281 ? 14.847 -5.635 -3.575 1.00 70.06 281 TRP A C 1
ATOM 2268 O O . TRP A 1 281 ? 15.615 -5.172 -2.729 1.00 70.06 281 TRP A O 1
ATOM 2278 N N . SER A 1 282 ? 14.970 -6.881 -4.036 1.00 66.81 282 SER A N 1
ATOM 2279 C CA . SER A 1 282 ? 16.055 -7.801 -3.667 1.00 66.81 282 SER A CA 1
ATOM 2280 C C . SER A 1 282 ? 17.370 -7.442 -4.366 1.00 66.81 282 SER A C 1
ATOM 2282 O O . SER A 1 282 ? 18.465 -7.747 -3.890 1.00 66.81 282 SER A O 1
ATOM 2284 N N . SER A 1 283 ? 17.262 -6.781 -5.518 1.00 64.69 283 SER A N 1
ATOM 2285 C CA . SER A 1 283 ? 18.366 -6.361 -6.372 1.00 64.69 283 SER A CA 1
ATOM 2286 C C . SER A 1 283 ? 17.923 -5.204 -7.269 1.00 64.69 283 SER A C 1
ATOM 2288 O O . SER A 1 283 ? 16.747 -4.855 -7.315 1.00 64.69 283 SER A O 1
ATOM 2290 N N . THR A 1 284 ? 18.858 -4.567 -7.972 1.00 64.94 284 THR A N 1
ATOM 2291 C CA . THR A 1 284 ? 18.531 -3.480 -8.905 1.00 64.94 284 THR A CA 1
ATOM 2292 C C . THR A 1 284 ? 17.505 -3.932 -9.958 1.00 64.94 284 THR A C 1
ATOM 2294 O O . THR A 1 284 ? 17.759 -4.953 -10.599 1.00 64.94 284 THR A O 1
ATOM 2297 N N . PRO A 1 285 ? 16.408 -3.183 -10.180 1.00 59.94 285 PRO A N 1
ATOM 2298 C CA . PRO A 1 285 ? 15.249 -3.626 -10.959 1.00 59.94 285 PRO A CA 1
ATOM 2299 C C . PRO A 1 285 ? 15.490 -3.682 -12.466 1.00 59.94 285 PRO A C 1
ATOM 2301 O O . PRO A 1 285 ? 14.932 -4.544 -13.138 1.00 59.94 285 PRO A O 1
ATOM 2304 N N . TRP A 1 286 ? 16.346 -2.808 -12.993 1.00 64.50 286 TRP A N 1
ATOM 2305 C CA . TRP A 1 286 ? 16.700 -2.767 -14.411 1.00 64.50 286 TRP A CA 1
ATOM 2306 C C . TRP A 1 286 ? 17.218 -4.132 -14.855 1.00 64.50 286 TRP A C 1
ATOM 2308 O O . TRP A 1 286 ? 17.994 -4.787 -14.141 1.00 64.50 286 TRP A O 1
ATOM 2318 N N . SER A 1 287 ? 16.765 -4.603 -16.016 1.00 49.12 287 SER A N 1
ATOM 2319 C CA . SER A 1 287 ? 17.454 -5.678 -16.725 1.00 49.12 287 SER A CA 1
ATOM 2320 C C . SER A 1 287 ? 18.934 -5.324 -16.814 1.00 49.12 287 SER A C 1
ATOM 2322 O O . SER A 1 287 ? 19.318 -4.170 -16.998 1.00 49.12 287 SER A O 1
ATOM 2324 N N . LEU A 1 288 ? 19.750 -6.328 -16.511 1.00 46.84 288 LEU A N 1
ATOM 2325 C CA . LEU A 1 288 ? 21.194 -6.259 -16.363 1.00 46.84 288 LEU A CA 1
ATOM 2326 C C . LEU A 1 288 ? 21.829 -5.254 -17.326 1.00 46.84 288 LEU A C 1
ATOM 2328 O O . LEU A 1 288 ? 21.830 -5.486 -18.524 1.00 46.84 288 LEU A O 1
ATOM 2332 N N . GLN A 1 289 ? 22.440 -4.214 -16.742 1.00 52.31 289 GLN A N 1
ATOM 2333 C CA . GLN A 1 289 ? 23.342 -3.267 -17.397 1.00 52.31 289 GLN A CA 1
ATOM 2334 C C . GLN A 1 289 ? 22.683 -2.393 -18.485 1.00 52.31 289 GLN A C 1
ATOM 2336 O O . GLN A 1 289 ? 22.034 -2.865 -19.407 1.00 52.31 289 GLN A O 1
ATOM 2341 N N . ARG A 1 290 ? 22.907 -1.070 -18.409 1.00 54.84 290 ARG A N 1
ATOM 2342 C CA . ARG A 1 290 ? 22.514 -0.160 -19.497 1.00 54.84 290 ARG A CA 1
ATOM 2343 C C . ARG A 1 290 ? 23.077 -0.717 -20.812 1.00 54.84 290 ARG A C 1
ATOM 2345 O O . ARG A 1 290 ? 24.274 -1.040 -20.821 1.00 54.84 290 ARG A O 1
ATOM 2352 N N . PRO A 1 291 ? 22.261 -0.863 -21.868 1.00 56.00 291 PRO A N 1
ATOM 2353 C CA . PRO A 1 291 ? 22.748 -1.399 -23.123 1.00 56.00 291 PRO A CA 1
ATOM 2354 C C . PRO A 1 291 ? 23.902 -0.533 -23.625 1.00 56.00 291 PRO A C 1
ATOM 2356 O O . PRO A 1 291 ? 23.849 0.698 -23.551 1.00 56.00 291 PRO A O 1
ATOM 2359 N N . GLY A 1 292 ? 24.976 -1.178 -24.068 1.00 66.00 292 GLY A N 1
ATOM 2360 C CA . GLY A 1 292 ? 26.180 -0.481 -24.501 1.00 66.00 292 GLY A CA 1
ATOM 2361 C C . GLY A 1 292 ? 27.482 -1.227 -24.234 1.00 66.00 292 GLY A C 1
ATOM 2362 O O . GLY A 1 292 ? 27.535 -2.298 -23.626 1.00 66.00 292 GLY A O 1
ATOM 2363 N N . LEU A 1 293 ? 28.568 -0.622 -24.712 1.00 73.12 293 LEU A N 1
ATOM 2364 C CA . LEU A 1 293 ? 29.923 -1.145 -24.582 1.00 73.12 293 LEU A CA 1
ATOM 2365 C C . LEU A 1 293 ? 30.576 -0.642 -23.292 1.00 73.12 293 LEU A C 1
ATOM 2367 O O . LEU A 1 293 ? 30.612 0.559 -23.020 1.00 73.12 293 LEU A O 1
ATOM 2371 N N . TYR A 1 294 ? 31.137 -1.567 -22.514 1.00 78.31 294 TYR A N 1
ATOM 2372 C CA . TYR A 1 294 ? 31.819 -1.264 -21.259 1.00 78.31 294 TYR A CA 1
ATOM 2373 C C . TYR A 1 294 ? 33.327 -1.301 -21.457 1.00 78.31 294 TYR A C 1
ATOM 2375 O O . TYR A 1 294 ? 33.926 -2.365 -21.599 1.00 78.31 294 TYR A O 1
ATOM 2383 N N . PHE A 1 295 ? 33.950 -0.131 -21.395 1.00 79.38 295 PHE A N 1
ATOM 2384 C CA . PHE A 1 295 ? 35.396 0.005 -21.490 1.00 79.38 295 PHE A CA 1
ATOM 2385 C C . PHE A 1 295 ? 36.018 0.220 -20.113 1.00 79.38 295 PHE A C 1
ATOM 2387 O O . PHE A 1 295 ? 35.475 0.935 -19.266 1.00 79.38 295 PHE A O 1
ATOM 2394 N N . LEU A 1 296 ? 37.195 -0.369 -19.894 1.00 81.81 296 LEU A N 1
ATOM 2395 C CA . LEU A 1 296 ? 37.976 -0.077 -18.702 1.00 81.81 296 LEU A CA 1
ATOM 2396 C C . LEU A 1 296 ? 38.504 1.356 -18.732 1.00 81.81 296 LEU A C 1
ATOM 2398 O O . LEU A 1 296 ? 38.799 1.943 -19.774 1.00 81.81 296 LEU A O 1
ATOM 2402 N N . SER A 1 297 ? 38.693 1.912 -17.539 1.00 76.50 297 SER A N 1
ATOM 2403 C CA . SER A 1 297 ? 39.400 3.177 -17.380 1.00 76.50 297 SER A CA 1
ATOM 2404 C C . SER A 1 297 ? 40.805 3.070 -17.982 1.00 76.50 297 SER A C 1
ATOM 2406 O O . SER A 1 297 ? 41.642 2.340 -17.456 1.00 76.50 297 SER A O 1
ATOM 2408 N N . GLY A 1 298 ? 41.071 3.852 -19.030 1.00 77.44 298 GLY A N 1
ATOM 2409 C CA . GLY A 1 298 ? 42.361 3.887 -19.726 1.00 77.44 298 GLY A CA 1
ATOM 2410 C C . GLY A 1 298 ? 42.366 3.188 -21.087 1.00 77.44 298 GLY A C 1
ATOM 2411 O O . GLY A 1 298 ? 43.375 3.270 -21.784 1.00 77.44 298 GLY A O 1
ATOM 2412 N N . THR A 1 299 ? 41.260 2.552 -21.494 1.00 84.19 299 THR A N 1
ATOM 2413 C CA . THR A 1 299 ? 41.109 2.049 -22.865 1.00 84.19 299 THR A CA 1
ATOM 2414 C C . THR A 1 299 ? 41.217 3.195 -23.870 1.00 84.19 299 THR A C 1
ATOM 2416 O O . THR A 1 299 ? 40.652 4.271 -23.664 1.00 84.19 299 THR A O 1
ATOM 2419 N N . GLN A 1 300 ? 41.953 2.942 -24.947 1.00 87.06 300 GLN A N 1
ATOM 2420 C CA . GLN A 1 300 ? 42.148 3.849 -26.070 1.00 87.06 300 GLN A CA 1
ATOM 2421 C C . GLN A 1 300 ? 41.192 3.464 -27.201 1.00 87.06 300 GLN A C 1
ATOM 2423 O O . GLN A 1 300 ? 41.087 2.284 -27.536 1.00 87.06 300 GLN A O 1
ATOM 2428 N N . ILE A 1 301 ? 40.492 4.443 -27.766 1.00 85.75 301 ILE A N 1
ATOM 2429 C CA . ILE A 1 301 ? 39.495 4.262 -28.821 1.00 85.75 301 ILE A CA 1
ATOM 2430 C C . ILE A 1 301 ? 39.967 4.995 -30.072 1.00 85.75 301 ILE A C 1
ATOM 2432 O O . ILE A 1 301 ? 40.396 6.146 -30.000 1.00 85.75 301 ILE A O 1
ATOM 2436 N N . LEU A 1 302 ? 39.881 4.322 -31.219 1.00 86.62 302 LEU A N 1
ATOM 2437 C CA . LEU A 1 302 ? 40.194 4.912 -32.514 1.00 86.62 302 LEU A CA 1
ATOM 2438 C C . LEU A 1 302 ? 38.968 5.676 -33.034 1.00 86.62 302 LEU A C 1
ATOM 2440 O O . LEU A 1 302 ? 37.900 5.093 -33.239 1.00 86.62 302 LEU A O 1
ATOM 2444 N N . ALA A 1 303 ? 39.120 6.978 -33.234 1.00 83.38 303 ALA A N 1
ATOM 2445 C CA . ALA A 1 303 ? 38.133 7.820 -33.892 1.00 83.38 303 ALA A CA 1
ATOM 2446 C C . ALA A 1 303 ? 38.148 7.598 -35.413 1.00 83.38 303 ALA A C 1
ATOM 2448 O O . ALA A 1 303 ? 39.116 7.090 -35.985 1.00 83.38 303 ALA A O 1
ATOM 2449 N N . ASP A 1 304 ? 37.071 7.995 -36.088 1.00 82.06 304 ASP A N 1
ATOM 2450 C CA . ASP A 1 304 ? 36.934 7.845 -37.544 1.00 82.06 304 ASP A CA 1
ATOM 2451 C C . ASP A 1 304 ? 37.999 8.608 -38.353 1.00 82.06 304 ASP A C 1
ATOM 2453 O O . ASP A 1 304 ? 38.391 8.180 -39.436 1.00 82.06 304 ASP A O 1
ATOM 2457 N N . ASN A 1 305 ? 38.515 9.701 -37.796 1.00 82.25 305 ASN A N 1
ATOM 2458 C CA . ASN A 1 305 ? 39.590 10.517 -38.352 1.00 82.25 305 ASN A CA 1
ATOM 2459 C C . ASN A 1 305 ? 40.994 9.905 -38.160 1.00 82.25 305 ASN A C 1
ATOM 2461 O O . ASN A 1 305 ? 41.989 10.550 -38.491 1.00 82.25 305 ASN A O 1
ATOM 2465 N N . GLY A 1 306 ? 41.088 8.692 -37.604 1.00 82.44 306 GLY A N 1
ATOM 2466 C CA . GLY A 1 306 ? 42.344 7.981 -37.363 1.00 82.44 306 GLY A CA 1
ATOM 2467 C C . GLY A 1 306 ? 43.100 8.424 -36.108 1.00 82.44 306 GLY A C 1
ATOM 2468 O O . GLY A 1 306 ? 44.184 7.907 -35.846 1.00 82.44 306 GLY A O 1
ATOM 2469 N N . SER A 1 307 ? 42.554 9.359 -35.322 1.00 87.50 307 SER A N 1
ATOM 2470 C CA . SER A 1 307 ? 43.118 9.727 -34.021 1.00 87.50 307 SER A CA 1
ATOM 2471 C C . SER A 1 307 ? 42.725 8.731 -32.933 1.00 87.50 307 SER A C 1
ATOM 2473 O O . SER A 1 307 ? 41.658 8.122 -32.979 1.00 87.50 307 SER A O 1
ATOM 2475 N N . THR A 1 308 ? 43.587 8.579 -31.932 1.00 89.31 308 THR A N 1
ATOM 2476 C CA . THR A 1 308 ? 43.334 7.718 -30.775 1.00 89.31 308 THR A CA 1
ATOM 2477 C C . THR A 1 308 ? 43.053 8.589 -29.561 1.00 89.31 308 THR A C 1
ATOM 2479 O O . THR A 1 308 ? 43.870 9.443 -29.220 1.00 89.31 308 THR A O 1
ATOM 2482 N N . LEU A 1 309 ? 41.915 8.363 -28.909 1.00 87.38 309 LEU A N 1
ATOM 2483 C CA . LEU A 1 309 ? 41.484 9.095 -27.720 1.00 87.38 309 LEU A CA 1
ATOM 2484 C C . LEU A 1 309 ? 41.291 8.135 -26.552 1.00 87.38 309 LEU A C 1
ATOM 2486 O O . LEU A 1 309 ? 40.767 7.030 -26.714 1.00 87.38 309 LEU A O 1
ATOM 2490 N N . ALA A 1 310 ? 41.654 8.567 -25.345 1.00 88.12 310 ALA A N 1
ATOM 2491 C CA . ALA A 1 310 ? 41.302 7.805 -24.160 1.00 88.12 310 ALA A CA 1
ATOM 2492 C C . ALA A 1 310 ? 39.778 7.829 -23.981 1.00 88.12 310 ALA A C 1
ATOM 2494 O O . ALA A 1 310 ? 39.148 8.876 -24.116 1.00 88.12 310 ALA A O 1
ATOM 2495 N N . ILE A 1 311 ? 39.172 6.714 -23.563 1.00 84.81 311 ILE A N 1
ATOM 2496 C CA . ILE A 1 311 ? 37.714 6.636 -23.361 1.00 84.81 311 ILE A CA 1
ATOM 2497 C C . ILE A 1 311 ? 37.178 7.723 -22.411 1.00 84.81 311 ILE A C 1
ATOM 2499 O O . ILE A 1 311 ? 36.031 8.146 -22.515 1.00 84.81 311 ILE A O 1
ATOM 2503 N N . LYS A 1 312 ? 38.005 8.205 -21.475 1.00 85.12 312 LYS A N 1
ATOM 2504 C CA . LYS A 1 312 ? 37.638 9.283 -20.543 1.00 85.12 312 LYS A CA 1
ATOM 2505 C C . LYS A 1 312 ? 37.548 10.660 -21.198 1.00 85.12 312 LYS A C 1
ATOM 2507 O O . LYS A 1 312 ? 36.844 11.516 -20.670 1.00 85.12 312 LYS A O 1
ATOM 2512 N N . GLU A 1 313 ? 38.276 10.863 -22.285 1.00 87.06 313 GLU A N 1
ATOM 2513 C CA . GLU A 1 313 ? 38.364 12.129 -23.016 1.00 87.06 313 GLU A CA 1
ATOM 2514 C C . GLU A 1 313 ? 37.287 12.231 -24.095 1.00 87.06 313 GLU A C 1
ATOM 2516 O O . GLU A 1 313 ? 36.988 13.333 -24.550 1.00 87.06 313 GLU A O 1
ATOM 2521 N N . MET A 1 314 ? 36.665 11.098 -24.436 1.00 85.19 314 MET A N 1
ATOM 2522 C CA . MET A 1 314 ? 35.606 11.034 -25.426 1.00 85.19 314 MET A CA 1
ATOM 2523 C C . MET A 1 314 ? 34.343 11.794 -25.012 1.00 85.19 314 MET A C 1
ATOM 2525 O O . MET A 1 314 ? 33.885 11.714 -23.860 1.00 85.19 314 MET A O 1
ATOM 2529 N N . LYS A 1 315 ? 33.750 12.485 -25.986 1.00 87.25 315 LYS A N 1
ATOM 2530 C CA . LYS A 1 315 ? 32.553 13.321 -25.834 1.00 87.25 315 LYS A CA 1
ATOM 2531 C C . LYS A 1 315 ? 31.391 12.800 -26.670 1.00 87.25 315 LYS A C 1
ATOM 2533 O O . LYS A 1 315 ? 31.565 12.203 -27.727 1.00 87.25 315 LYS A O 1
ATOM 2538 N N . GLU A 1 316 ? 30.184 13.061 -26.182 1.00 87.44 316 GLU A N 1
ATOM 2539 C CA . GLU A 1 316 ? 28.959 12.811 -26.937 1.00 87.44 316 GLU A CA 1
ATOM 2540 C C . GLU A 1 316 ? 29.011 13.501 -28.310 1.00 87.44 316 GLU A C 1
ATOM 2542 O O . GLU A 1 316 ? 29.460 14.643 -28.430 1.00 87.44 316 GLU A O 1
ATOM 2547 N N . GLY A 1 317 ? 28.593 12.778 -29.349 1.00 84.81 317 GLY A N 1
ATOM 2548 C CA . GLY A 1 317 ? 28.649 13.209 -30.745 1.00 84.81 317 GLY A CA 1
ATOM 2549 C C . GLY A 1 317 ? 29.954 12.881 -31.477 1.00 84.81 317 GLY A C 1
ATOM 2550 O O . GLY A 1 317 ? 30.012 13.048 -32.695 1.00 84.81 317 GLY A O 1
ATOM 2551 N N . GLU A 1 318 ? 30.991 12.385 -30.797 1.00 87.44 318 GLU A N 1
ATOM 2552 C CA . GLU A 1 318 ? 32.212 11.933 -31.473 1.00 87.44 318 GLU A CA 1
ATOM 2553 C C . GLU A 1 318 ? 31.980 10.635 -32.251 1.00 87.44 318 GLU A C 1
ATOM 2555 O O . GLU A 1 318 ? 31.258 9.739 -31.808 1.00 87.44 318 GLU A O 1
ATOM 2560 N N . LYS A 1 319 ? 32.603 10.524 -33.428 1.00 88.56 319 LYS A N 1
ATOM 2561 C CA . LYS A 1 319 ? 32.521 9.328 -34.267 1.00 88.56 319 LYS A CA 1
ATOM 2562 C C . LYS A 1 319 ? 33.655 8.364 -33.941 1.00 88.56 319 LYS A C 1
ATOM 2564 O O . LYS A 1 319 ? 34.828 8.670 -34.146 1.00 88.56 319 LYS A O 1
ATOM 2569 N N . VAL A 1 320 ? 33.288 7.175 -33.481 1.00 86.69 320 VAL A N 1
ATOM 2570 C CA . VAL A 1 320 ? 34.211 6.066 -33.218 1.00 86.69 320 VAL A CA 1
ATOM 2571 C C . VAL A 1 320 ? 34.245 5.111 -34.392 1.00 86.69 320 VAL A C 1
ATOM 2573 O O . VAL A 1 320 ? 33.217 4.870 -35.026 1.00 86.69 320 VAL A O 1
ATOM 2576 N N . LEU A 1 321 ? 35.411 4.537 -34.673 1.00 84.50 321 LEU A N 1
ATOM 2577 C CA . LEU A 1 321 ? 35.519 3.457 -35.642 1.00 84.50 321 LEU A CA 1
ATOM 2578 C C . LEU A 1 321 ? 34.867 2.188 -35.068 1.00 84.50 321 LEU A C 1
ATOM 2580 O O . LEU A 1 321 ? 35.309 1.659 -34.051 1.00 84.50 321 LEU A O 1
ATOM 2584 N N . ALA A 1 322 ? 33.818 1.700 -35.729 1.00 79.00 322 ALA A N 1
ATOM 2585 C CA . ALA A 1 322 ? 33.083 0.490 -35.355 1.00 79.00 322 ALA A CA 1
ATOM 2586 C C . ALA A 1 322 ? 33.558 -0.747 -36.137 1.00 79.00 322 ALA A C 1
ATOM 2588 O O . ALA A 1 322 ? 33.559 -1.859 -35.613 1.00 79.00 322 ALA A O 1
ATOM 2589 N N . SER A 1 323 ? 33.998 -0.558 -37.384 1.00 77.31 323 SER A N 1
ATOM 2590 C CA . SER A 1 323 ? 34.611 -1.597 -38.214 1.00 77.31 323 SER A CA 1
ATOM 2591 C C . SER A 1 323 ? 35.733 -0.994 -39.045 1.00 77.31 323 SER A C 1
ATOM 2593 O O . SER A 1 323 ? 35.578 0.090 -39.601 1.00 77.31 323 SER A O 1
ATOM 2595 N N . ALA A 1 324 ? 36.857 -1.702 -39.152 1.00 73.94 324 ALA A N 1
ATOM 2596 C CA . ALA A 1 324 ? 37.977 -1.295 -39.996 1.00 73.94 324 ALA A CA 1
ATOM 2597 C C . ALA A 1 324 ? 37.831 -1.766 -41.455 1.00 73.94 324 ALA A C 1
ATOM 2599 O O . ALA A 1 324 ? 38.456 -1.188 -42.341 1.00 73.94 324 ALA A O 1
ATOM 2600 N N . ASN A 1 325 ? 37.032 -2.809 -41.727 1.00 75.06 325 ASN A N 1
ATOM 2601 C CA . ASN A 1 325 ? 36.851 -3.339 -43.080 1.00 75.06 325 ASN A CA 1
ATOM 2602 C C . ASN A 1 325 ? 35.488 -4.059 -43.265 1.00 75.06 325 ASN A C 1
ATOM 2604 O O . ASN A 1 325 ? 35.334 -5.170 -42.757 1.00 75.06 325 ASN A O 1
ATOM 2608 N N . PRO A 1 326 ? 34.515 -3.472 -43.993 1.00 79.12 326 PRO A N 1
ATOM 2609 C CA . PRO A 1 326 ? 34.548 -2.111 -44.528 1.00 79.12 326 PRO A CA 1
ATOM 2610 C C . PRO A 1 326 ? 34.620 -1.088 -43.389 1.00 79.12 326 PRO A C 1
ATOM 2612 O O . PRO A 1 326 ? 34.177 -1.367 -42.271 1.00 79.12 326 PRO A O 1
ATOM 2615 N N . VAL A 1 327 ? 35.195 0.082 -43.671 1.00 82.06 327 VAL A N 1
ATOM 2616 C CA . VAL A 1 327 ? 35.273 1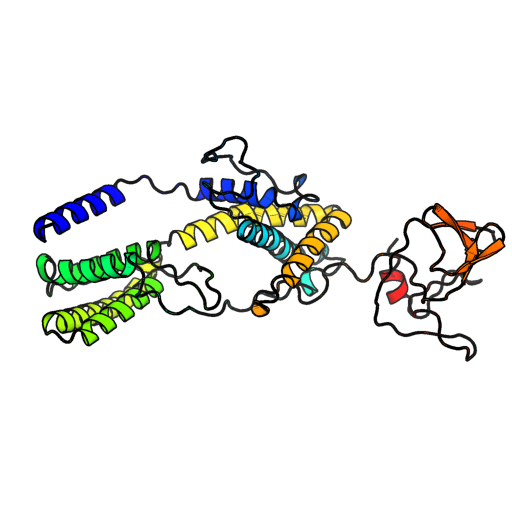.179 -42.699 1.00 82.06 327 VAL A CA 1
ATOM 2617 C C . VAL A 1 327 ? 33.856 1.621 -42.343 1.00 82.06 327 VAL A C 1
ATOM 2619 O O . VAL A 1 327 ? 33.102 2.059 -43.211 1.00 82.06 327 VAL A O 1
ATOM 2622 N N . GLN A 1 328 ? 33.493 1.489 -41.070 1.00 85.44 328 GLN A N 1
ATOM 2623 C CA . GLN A 1 328 ? 32.224 1.963 -40.524 1.00 85.44 328 GLN A CA 1
ATOM 2624 C C . GLN A 1 328 ? 32.474 2.692 -39.216 1.00 85.44 328 GLN A C 1
ATOM 2626 O O . GLN A 1 328 ? 33.308 2.271 -38.412 1.00 85.44 328 GLN A O 1
ATOM 2631 N N . SER A 1 329 ? 31.700 3.747 -38.988 1.00 86.12 329 SER A N 1
ATOM 2632 C CA . SER A 1 329 ? 31.804 4.573 -37.793 1.00 86.12 329 SER A CA 1
ATOM 2633 C C . SER A 1 329 ? 30.448 4.713 -37.118 1.00 86.12 329 SER A C 1
ATOM 2635 O O . SER A 1 329 ? 29.420 4.775 -37.790 1.00 86.12 329 SER A O 1
ATOM 2637 N N . ALA A 1 330 ? 30.457 4.793 -35.792 1.00 83.81 330 ALA A N 1
ATOM 2638 C CA . ALA A 1 330 ? 29.277 5.013 -34.968 1.00 83.81 330 ALA A CA 1
ATOM 2639 C C . ALA A 1 330 ? 29.413 6.329 -34.198 1.00 83.81 330 ALA A C 1
ATOM 2641 O O . ALA A 1 330 ? 30.510 6.704 -33.791 1.00 83.81 330 ALA A O 1
ATOM 2642 N N . LEU A 1 331 ? 28.302 7.035 -33.998 1.00 87.94 331 LEU A N 1
ATOM 2643 C CA . LEU A 1 331 ? 28.264 8.210 -33.129 1.00 87.94 331 LEU A CA 1
ATOM 2644 C C . LEU A 1 331 ? 28.184 7.766 -31.668 1.00 87.94 331 LEU A C 1
ATOM 2646 O O . LEU A 1 331 ? 27.340 6.944 -31.308 1.00 87.94 331 LEU A O 1
ATOM 2650 N N . LEU A 1 332 ? 29.028 8.342 -30.817 1.00 83.50 332 LEU A N 1
ATOM 2651 C CA . LEU A 1 332 ? 28.945 8.163 -29.376 1.00 83.50 332 LEU A CA 1
ATOM 2652 C C . LEU A 1 332 ? 27.735 8.935 -28.843 1.00 83.50 332 LEU A C 1
ATOM 2654 O O . LEU A 1 332 ? 27.785 10.152 -28.700 1.00 83.50 332 LEU A O 1
ATOM 2658 N N . ALA A 1 333 ? 26.648 8.225 -28.544 1.00 79.06 333 ALA A N 1
ATOM 2659 C CA . ALA A 1 333 ? 25.411 8.838 -28.063 1.00 79.06 333 ALA A CA 1
ATOM 2660 C C . ALA A 1 333 ? 25.507 9.339 -26.617 1.00 79.06 333 ALA A C 1
ATOM 2662 O O . ALA A 1 333 ? 24.920 10.355 -26.281 1.00 79.06 333 ALA A O 1
ATOM 2663 N N . LYS A 1 334 ? 26.213 8.622 -25.736 1.00 79.62 334 LYS A N 1
ATOM 2664 C CA . LYS A 1 334 ? 26.377 9.016 -24.333 1.00 79.62 334 LYS A CA 1
ATOM 2665 C C . LYS A 1 334 ? 27.543 8.272 -23.697 1.00 79.62 334 LYS A C 1
ATOM 2667 O O . LYS A 1 334 ? 27.772 7.104 -24.003 1.00 79.62 334 LYS A O 1
ATOM 2672 N N . ARG A 1 335 ? 28.246 8.921 -22.766 1.00 81.50 335 ARG A N 1
ATOM 2673 C CA . ARG A 1 335 ? 29.269 8.290 -21.921 1.00 81.50 335 ARG A CA 1
ATOM 2674 C C . ARG A 1 335 ? 28.917 8.470 -20.454 1.00 81.50 335 ARG A C 1
ATOM 2676 O O . ARG A 1 335 ? 28.763 9.594 -19.986 1.00 81.50 335 ARG A O 1
ATOM 2683 N N . GLU A 1 336 ? 28.878 7.371 -19.711 1.00 75.31 336 GLU A N 1
ATOM 2684 C CA . GLU A 1 336 ? 28.586 7.388 -18.279 1.00 75.31 336 GLU A CA 1
ATOM 2685 C C . GLU A 1 336 ? 29.581 6.518 -17.503 1.00 75.31 336 GLU A C 1
ATOM 2687 O O . GLU A 1 336 ? 29.966 5.446 -17.975 1.00 75.31 336 GLU A O 1
ATOM 2692 N N . PRO A 1 337 ? 30.035 6.957 -16.318 1.00 75.00 337 PRO A N 1
ATOM 2693 C CA . PRO A 1 337 ? 30.830 6.111 -15.444 1.00 75.00 337 PRO A CA 1
ATOM 2694 C C . PRO A 1 337 ? 29.942 5.029 -14.819 1.00 75.00 337 PRO A C 1
ATOM 2696 O O . PRO A 1 337 ? 28.936 5.336 -14.182 1.00 75.00 337 PRO A O 1
ATOM 2699 N N . VAL A 1 338 ? 30.342 3.764 -14.957 1.00 70.50 338 VAL A N 1
ATOM 2700 C CA . VAL A 1 338 ? 29.642 2.626 -14.349 1.00 70.50 338 VAL A CA 1
ATOM 2701 C C . VAL A 1 338 ? 30.622 1.798 -13.523 1.00 70.50 338 VAL A C 1
ATOM 2703 O O . VAL A 1 338 ? 31.736 1.510 -13.961 1.00 70.50 338 VAL A O 1
ATOM 2706 N N . PHE A 1 339 ? 30.200 1.397 -12.324 1.00 70.88 339 PHE A N 1
ATOM 2707 C CA . PHE A 1 339 ? 30.940 0.475 -11.466 1.00 70.88 339 PHE A CA 1
ATOM 2708 C C . PHE A 1 339 ? 30.303 -0.910 -11.552 1.00 70.88 339 PHE A C 1
ATOM 2710 O O . PHE A 1 339 ? 29.187 -1.116 -11.083 1.00 70.88 339 PHE A O 1
ATOM 2717 N N . VAL A 1 340 ? 31.013 -1.861 -12.157 1.00 68.62 340 VAL A N 1
ATOM 2718 C CA . VAL A 1 340 ? 30.565 -3.252 -12.313 1.00 68.62 340 VAL A CA 1
ATOM 2719 C C . VAL A 1 340 ? 31.613 -4.208 -11.766 1.00 68.62 340 VAL A C 1
ATOM 2721 O O . VAL A 1 340 ? 32.811 -4.036 -11.992 1.00 68.62 340 VAL A O 1
ATOM 2724 N N . LYS A 1 341 ? 31.163 -5.252 -11.066 1.00 74.50 341 LYS A N 1
ATOM 2725 C CA . LYS A 1 341 ? 32.013 -6.394 -10.723 1.00 74.50 341 LYS A CA 1
ATOM 2726 C C . LYS A 1 341 ? 31.960 -7.372 -11.891 1.00 74.50 341 LYS A C 1
ATOM 2728 O O . LYS A 1 341 ? 30.940 -8.013 -12.108 1.00 74.50 341 LYS A O 1
ATOM 2733 N N . THR A 1 342 ? 33.045 -7.471 -12.649 1.00 75.75 342 THR A N 1
ATOM 2734 C CA . THR A 1 342 ? 33.120 -8.348 -13.822 1.00 75.75 342 THR A CA 1
ATOM 2735 C C . THR A 1 342 ? 34.462 -9.065 -13.895 1.00 75.75 342 THR A C 1
ATOM 2737 O O . THR A 1 342 ? 35.425 -8.690 -13.223 1.00 75.75 342 THR A O 1
ATOM 2740 N N . ARG A 1 343 ? 34.515 -10.123 -14.703 1.00 83.06 343 ARG A N 1
ATOM 2741 C CA . ARG A 1 343 ? 35.751 -10.830 -15.036 1.00 83.06 343 ARG A CA 1
ATOM 2742 C C . ARG A 1 343 ? 36.392 -10.160 -16.243 1.00 83.06 343 ARG A C 1
ATOM 2744 O O . ARG A 1 343 ? 35.704 -9.837 -17.210 1.00 83.06 343 ARG A O 1
ATOM 2751 N N . LEU A 1 344 ? 37.708 -9.985 -16.176 1.00 86.31 344 LEU A N 1
ATOM 2752 C CA . LEU A 1 344 ? 38.491 -9.452 -17.281 1.00 86.31 344 LEU A CA 1
ATOM 2753 C C . LEU A 1 344 ? 39.169 -10.572 -18.061 1.00 86.31 344 LEU A C 1
ATOM 2755 O O . LEU A 1 344 ? 39.585 -11.578 -17.486 1.00 86.31 344 LEU A O 1
ATOM 2759 N N . VAL A 1 345 ? 39.302 -10.357 -19.364 1.00 86.06 345 VAL A N 1
ATOM 2760 C CA . VAL A 1 345 ? 39.933 -11.266 -20.317 1.00 86.06 345 VAL A CA 1
ATOM 2761 C C . VAL A 1 345 ? 41.057 -10.528 -21.040 1.00 86.06 345 VAL A C 1
ATOM 2763 O O . VAL A 1 345 ? 40.958 -9.331 -21.326 1.00 86.06 345 VAL A O 1
ATOM 2766 N N . GLY A 1 346 ? 42.146 -11.248 -21.291 1.00 82.81 346 GLY A N 1
ATOM 2767 C CA . GLY A 1 346 ? 43.242 -10.846 -22.166 1.00 82.81 346 GLY A CA 1
ATOM 2768 C C . GLY A 1 346 ? 43.488 -11.952 -23.186 1.00 82.81 346 GLY A C 1
ATOM 2769 O O . GLY A 1 346 ? 43.284 -13.130 -22.882 1.00 82.81 346 GLY A O 1
ATOM 2770 N N . PHE A 1 347 ? 43.892 -11.581 -24.396 1.00 82.00 347 PHE A N 1
ATOM 2771 C CA . PHE A 1 347 ? 44.266 -12.542 -25.432 1.00 82.00 347 PHE A CA 1
ATOM 2772 C C . PHE A 1 347 ? 45.770 -12.808 -25.376 1.00 82.00 347 PHE A C 1
ATOM 2774 O O . PHE A 1 347 ? 46.529 -11.951 -24.944 1.00 82.00 347 PHE A O 1
ATOM 2781 N N . ASN A 1 348 ? 46.210 -13.994 -25.801 1.00 85.19 348 ASN A N 1
ATOM 2782 C CA . ASN A 1 348 ? 47.633 -14.313 -25.987 1.00 85.19 348 ASN A CA 1
ATOM 2783 C C . ASN A 1 348 ? 48.532 -14.024 -24.767 1.00 85.19 348 ASN A C 1
ATOM 2785 O O . ASN A 1 348 ? 49.659 -13.560 -24.917 1.00 85.19 348 ASN A O 1
ATOM 2789 N N . SER A 1 349 ? 48.034 -14.301 -23.557 1.00 82.31 349 SER A N 1
ATOM 2790 C CA . SER A 1 349 ? 48.739 -14.041 -22.288 1.00 82.31 349 SER A CA 1
ATOM 2791 C C . SER A 1 349 ? 48.982 -12.558 -21.970 1.00 82.31 349 SER A C 1
ATOM 2793 O O . SER A 1 349 ? 49.759 -12.240 -21.069 1.00 82.31 349 SER A O 1
ATOM 2795 N N . GLU A 1 350 ? 48.311 -11.640 -22.666 1.00 82.25 350 GLU A N 1
ATOM 2796 C CA . GLU A 1 350 ? 48.338 -10.217 -22.340 1.00 82.25 350 GLU A CA 1
ATOM 2797 C C . GLU A 1 350 ? 47.600 -9.917 -21.029 1.00 82.25 350 GLU A C 1
ATOM 2799 O O . GLU A 1 350 ? 46.757 -10.683 -20.548 1.00 82.25 350 GLU A O 1
ATOM 2804 N N . LYS A 1 351 ? 47.899 -8.749 -20.452 1.00 82.50 351 LYS A N 1
ATOM 2805 C CA . LYS A 1 351 ? 47.214 -8.255 -19.257 1.00 82.50 351 LYS A CA 1
ATOM 2806 C C . LYS A 1 351 ? 45.706 -8.135 -19.541 1.00 82.50 351 LYS A C 1
ATOM 2808 O O . LYS A 1 351 ? 45.341 -7.426 -20.476 1.00 82.50 351 LYS A O 1
ATOM 2813 N N . PRO A 1 352 ? 44.823 -8.750 -18.732 1.00 83.75 352 PRO A N 1
ATOM 2814 C CA . PRO A 1 352 ? 43.384 -8.665 -18.950 1.00 83.75 352 PRO A CA 1
ATOM 2815 C C . PRO A 1 352 ? 42.881 -7.221 -18.949 1.00 83.75 352 PRO A C 1
ATOM 2817 O O . PRO A 1 352 ? 43.113 -6.483 -17.988 1.00 83.75 352 PRO A O 1
ATOM 2820 N N . LEU A 1 353 ? 42.192 -6.828 -20.022 1.00 77.94 353 LEU A N 1
ATOM 2821 C CA . LEU A 1 353 ? 41.724 -5.451 -20.221 1.00 77.94 353 LEU A CA 1
ATOM 2822 C C . LEU A 1 353 ? 40.302 -5.345 -20.800 1.00 77.94 353 LEU A C 1
ATOM 2824 O O . LEU A 1 353 ? 39.772 -4.244 -20.925 1.00 77.94 353 LEU A O 1
ATOM 2828 N N . LEU A 1 354 ? 39.676 -6.475 -21.135 1.00 81.38 354 LEU A N 1
ATOM 2829 C CA . LEU A 1 354 ? 38.362 -6.538 -21.779 1.00 81.38 354 LEU A CA 1
ATOM 2830 C C . LEU A 1 354 ? 37.376 -7.282 -20.883 1.00 81.38 354 LEU A C 1
ATOM 2832 O O . LEU A 1 354 ? 37.774 -8.171 -20.135 1.00 81.38 354 LEU A O 1
ATOM 2836 N N . THR A 1 355 ? 36.095 -6.939 -20.945 1.00 84.00 355 THR A N 1
ATOM 2837 C CA . THR A 1 355 ? 35.047 -7.684 -20.236 1.00 84.00 355 THR A CA 1
ATOM 2838 C C . THR A 1 355 ? 34.675 -8.951 -21.012 1.00 84.00 355 THR A C 1
ATOM 2840 O O . THR A 1 355 ? 34.814 -9.007 -22.233 1.00 84.00 355 THR A O 1
ATOM 2843 N N . ILE A 1 356 ? 34.166 -9.978 -20.323 1.00 85.69 356 ILE A N 1
ATOM 2844 C CA . ILE A 1 356 ? 33.694 -11.221 -20.973 1.00 85.69 356 ILE A CA 1
ATOM 2845 C C . ILE A 1 356 ? 32.542 -10.997 -21.972 1.00 85.69 356 ILE A C 1
ATOM 2847 O O . ILE A 1 356 ? 32.337 -11.808 -22.871 1.00 85.69 356 ILE A O 1
ATOM 2851 N N . SER A 1 357 ? 31.810 -9.894 -21.821 1.00 82.25 357 SER A N 1
ATOM 2852 C CA . SER A 1 357 ? 30.651 -9.522 -22.629 1.00 82.25 357 SER A CA 1
ATOM 2853 C C . SER A 1 357 ? 30.993 -8.620 -23.820 1.00 82.25 357 SER A C 1
ATOM 2855 O O . SER A 1 357 ? 30.099 -8.230 -24.568 1.00 82.25 357 SER A O 1
ATOM 2857 N N . GLN A 1 358 ? 32.269 -8.262 -24.003 1.00 84.44 358 GLN A N 1
ATOM 2858 C CA . GLN A 1 358 ? 32.707 -7.466 -25.144 1.00 84.44 358 GLN A CA 1
ATOM 2859 C C . GLN A 1 358 ? 32.480 -8.240 -26.449 1.00 84.44 358 GLN A C 1
ATOM 2861 O O . GLN A 1 358 ? 32.911 -9.387 -26.592 1.00 84.44 358 GLN A O 1
ATOM 2866 N N . VAL A 1 359 ? 31.828 -7.586 -27.412 1.00 82.88 359 VAL A N 1
ATOM 2867 C CA . VAL A 1 359 ? 31.606 -8.127 -28.756 1.00 82.88 359 VAL A CA 1
ATOM 2868 C C . VAL A 1 359 ? 32.772 -7.745 -29.666 1.00 82.88 359 VAL A C 1
ATOM 2870 O O . VAL A 1 359 ? 33.254 -6.609 -29.645 1.00 82.88 359 VAL A O 1
ATOM 2873 N N . TYR A 1 360 ? 33.200 -8.704 -30.480 1.00 81.25 360 TYR A N 1
ATOM 2874 C CA . TYR A 1 360 ? 34.263 -8.589 -31.467 1.00 81.25 360 TYR A CA 1
ATOM 2875 C C . TYR A 1 360 ? 33.731 -8.945 -32.850 1.00 81.25 360 TYR A C 1
ATOM 2877 O O . TYR A 1 360 ? 33.041 -9.952 -33.016 1.00 81.25 360 TYR A O 1
ATOM 2885 N N . MET A 1 361 ? 34.114 -8.167 -33.860 1.00 77.56 361 MET A N 1
ATOM 2886 C CA . MET A 1 361 ? 33.936 -8.555 -35.255 1.00 77.56 361 MET A CA 1
ATOM 2887 C C . MET A 1 361 ? 35.097 -9.459 -35.681 1.00 77.56 361 MET A C 1
ATOM 2889 O O . MET A 1 361 ? 36.256 -9.055 -35.616 1.00 77.56 361 MET A O 1
ATOM 2893 N N . THR A 1 362 ? 34.795 -10.681 -36.121 1.00 80.19 362 THR A N 1
ATOM 2894 C CA . THR A 1 362 ? 35.782 -11.624 -36.674 1.00 80.19 362 THR A CA 1
ATOM 2895 C C . THR A 1 362 ? 35.491 -11.904 -38.146 1.00 80.19 362 THR A C 1
ATOM 2897 O O . THR A 1 362 ? 34.420 -11.574 -38.652 1.00 80.19 362 THR A O 1
ATOM 2900 N N . THR A 1 363 ? 36.400 -12.598 -38.833 1.00 78.81 363 THR A N 1
ATOM 2901 C CA . THR A 1 363 ? 36.193 -13.045 -40.225 1.00 78.81 363 THR A CA 1
ATOM 2902 C C . THR A 1 363 ? 35.000 -13.990 -40.402 1.00 78.81 363 THR A C 1
ATOM 2904 O O . THR A 1 363 ? 34.537 -14.180 -41.521 1.00 78.81 363 THR A O 1
ATOM 2907 N N . THR A 1 364 ? 34.481 -14.570 -39.314 1.00 82.38 364 THR A N 1
ATOM 2908 C CA . THR A 1 364 ? 33.314 -15.474 -39.318 1.00 82.38 364 THR A CA 1
ATOM 2909 C C . THR A 1 364 ? 32.086 -14.861 -38.634 1.00 82.38 364 THR A C 1
ATOM 2911 O O . THR A 1 364 ? 31.157 -15.580 -38.255 1.00 82.38 364 THR A O 1
ATOM 2914 N N . GLY A 1 365 ? 32.086 -13.536 -38.457 1.00 81.31 365 GLY A N 1
ATOM 2915 C CA . GLY A 1 365 ? 31.012 -12.770 -37.827 1.00 81.31 365 GLY A CA 1
ATOM 2916 C C . GLY A 1 365 ? 31.307 -12.366 -36.383 1.00 81.31 365 GLY A C 1
ATOM 2917 O O . GLY A 1 365 ? 32.446 -12.445 -35.909 1.00 81.31 365 GLY A O 1
ATOM 2918 N N . LEU A 1 366 ? 30.264 -11.913 -35.686 1.00 84.19 366 LEU A N 1
ATOM 2919 C CA . LEU A 1 366 ? 30.352 -11.427 -34.311 1.00 84.19 366 LEU A CA 1
ATOM 2920 C C . LEU A 1 366 ? 30.645 -12.571 -33.330 1.00 84.19 366 LEU A C 1
ATOM 2922 O O . LEU A 1 366 ? 30.082 -13.667 -33.429 1.00 84.19 366 LEU A O 1
ATOM 2926 N N . ARG A 1 367 ? 31.546 -12.320 -32.380 1.00 86.56 367 ARG A N 1
ATOM 2927 C CA . ARG A 1 367 ? 31.933 -13.252 -31.313 1.00 86.56 367 ARG A CA 1
ATOM 2928 C C . ARG A 1 367 ? 32.086 -12.501 -29.995 1.00 86.56 367 ARG A C 1
ATOM 2930 O O . ARG A 1 367 ? 32.459 -11.336 -29.992 1.00 86.56 367 ARG A O 1
ATOM 2937 N N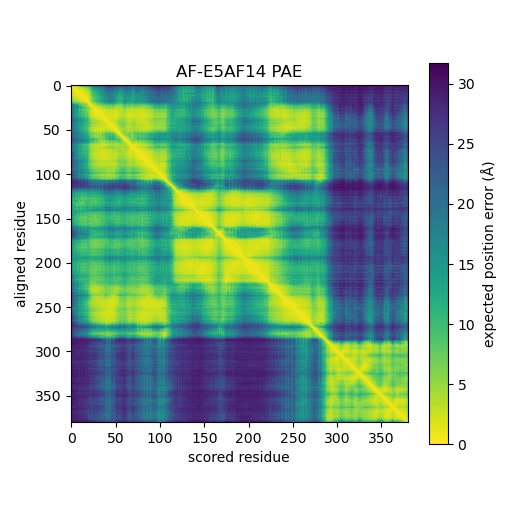 . ALA A 1 368 ? 31.854 -13.189 -28.886 1.00 88.38 368 ALA A N 1
ATOM 2938 C CA . ALA A 1 368 ? 32.157 -12.723 -27.537 1.00 88.38 368 ALA A CA 1
ATOM 2939 C C . ALA A 1 368 ? 32.695 -13.900 -26.718 1.00 88.38 368 ALA A C 1
ATOM 2941 O O . ALA A 1 368 ? 32.471 -15.057 -27.082 1.00 88.38 368 ALA A O 1
ATOM 2942 N N . VAL A 1 369 ? 33.408 -13.613 -25.627 1.00 87.75 369 VAL A N 1
ATOM 2943 C CA . VAL A 1 369 ? 33.905 -14.662 -24.718 1.00 87.75 369 VAL A CA 1
ATOM 2944 C C . VAL A 1 369 ? 32.736 -15.342 -24.002 1.00 87.75 369 VAL A C 1
ATOM 2946 O O . VAL A 1 369 ? 32.737 -16.559 -23.846 1.00 87.75 369 VAL A O 1
ATOM 2949 N N . ASP A 1 370 ? 31.727 -14.562 -23.621 1.00 86.88 370 ASP A N 1
ATOM 2950 C CA . ASP A 1 370 ? 30.435 -15.034 -23.134 1.00 86.88 370 ASP A CA 1
ATOM 2951 C C . ASP A 1 370 ? 29.315 -14.437 -24.013 1.00 86.88 370 ASP A C 1
ATOM 2953 O O . ASP A 1 370 ? 28.921 -13.282 -23.814 1.00 86.88 370 ASP A O 1
ATOM 2957 N N . PRO A 1 371 ? 28.821 -15.187 -25.021 1.00 83.12 371 PRO A N 1
ATOM 2958 C CA . PRO A 1 371 ? 27.765 -14.723 -25.919 1.00 83.12 371 PRO A CA 1
ATOM 2959 C C . PRO A 1 371 ? 26.455 -14.372 -25.211 1.00 83.12 371 PRO A C 1
ATOM 2961 O O . PRO A 1 371 ? 25.788 -13.428 -25.623 1.00 83.12 371 PRO A O 1
ATOM 2964 N N . HIS A 1 372 ? 26.104 -15.079 -24.133 1.00 77.88 372 HIS A N 1
ATOM 2965 C CA . HIS A 1 372 ? 24.890 -14.785 -23.371 1.00 77.88 372 HIS A CA 1
ATOM 2966 C C . HIS A 1 372 ? 25.031 -13.465 -22.610 1.00 77.88 372 HIS A C 1
ATOM 2968 O O . HIS A 1 372 ? 24.121 -12.637 -22.642 1.00 77.88 372 HIS A O 1
ATOM 2974 N N . ALA A 1 373 ? 26.192 -13.217 -21.996 1.00 77.44 373 ALA A N 1
ATOM 2975 C CA . ALA A 1 373 ? 26.470 -11.933 -21.354 1.00 77.44 373 ALA A CA 1
ATOM 2976 C C . ALA A 1 373 ? 26.542 -10.773 -22.365 1.00 77.44 373 ALA A C 1
ATOM 2978 O O . ALA A 1 373 ? 26.123 -9.661 -22.059 1.00 77.44 373 ALA A O 1
ATOM 2979 N N . ALA A 1 374 ? 27.060 -11.014 -23.571 1.00 78.06 374 ALA A N 1
ATOM 2980 C CA . ALA A 1 374 ? 27.097 -10.017 -24.640 1.00 78.06 374 ALA A CA 1
ATOM 2981 C C . ALA A 1 374 ? 25.701 -9.665 -25.178 1.00 78.06 374 ALA A C 1
ATOM 2983 O O . ALA A 1 374 ? 25.413 -8.486 -25.392 1.00 78.06 374 ALA A O 1
ATOM 2984 N N . GLN A 1 375 ? 24.839 -10.670 -25.359 1.00 73.44 375 GLN A N 1
ATOM 2985 C CA . GLN A 1 375 ? 23.452 -10.491 -25.791 1.00 73.44 375 GLN A CA 1
ATOM 2986 C C . GLN A 1 375 ? 22.627 -9.743 -24.738 1.00 73.44 375 GLN A C 1
ATOM 2988 O O . GLN A 1 375 ? 21.870 -8.845 -25.087 1.00 73.44 375 GLN A O 1
ATOM 2993 N N . ALA A 1 376 ? 22.834 -10.034 -23.449 1.00 65.19 376 ALA A N 1
ATOM 2994 C CA . ALA A 1 376 ? 22.193 -9.290 -22.363 1.00 65.19 376 ALA A CA 1
ATOM 2995 C C . ALA A 1 376 ? 22.536 -7.785 -22.385 1.00 65.19 376 ALA A C 1
ATOM 2997 O O . ALA A 1 376 ? 21.721 -6.965 -21.981 1.00 65.19 376 ALA A O 1
ATOM 2998 N N . LEU A 1 377 ? 23.723 -7.420 -22.885 1.00 68.62 377 LEU A N 1
ATOM 2999 C CA . LEU A 1 377 ? 24.184 -6.031 -22.998 1.00 68.62 377 LEU A CA 1
ATOM 3000 C C . LEU A 1 377 ? 23.806 -5.313 -24.286 1.00 68.62 377 LEU A C 1
ATOM 3002 O O . LEU A 1 377 ? 23.929 -4.091 -24.369 1.00 68.62 377 LEU A O 1
ATOM 3006 N N . ASN A 1 378 ? 23.430 -6.068 -25.308 1.00 65.88 378 ASN A N 1
ATOM 3007 C CA . ASN A 1 378 ? 23.108 -5.555 -26.629 1.00 65.88 378 ASN A CA 1
ATOM 3008 C C . ASN A 1 378 ? 21.892 -6.345 -27.136 1.00 65.88 378 ASN A C 1
ATOM 3010 O O . ASN A 1 378 ? 22.050 -7.196 -28.009 1.00 65.88 378 ASN A O 1
ATOM 3014 N N . PRO A 1 379 ? 20.698 -6.131 -26.549 1.00 53.69 379 PRO A N 1
ATOM 3015 C CA . PRO A 1 379 ? 19.516 -6.941 -26.846 1.00 53.69 379 PRO A CA 1
ATOM 3016 C C . PRO A 1 379 ? 18.870 -6.635 -28.212 1.00 53.69 379 PRO A C 1
ATOM 3018 O O . PRO A 1 379 ? 17.823 -7.203 -28.511 1.00 53.69 379 PRO A O 1
ATOM 3021 N N . PHE A 1 380 ? 19.470 -5.753 -29.023 1.00 47.00 380 PHE A N 1
ATOM 3022 C CA . PHE A 1 380 ? 18.936 -5.260 -30.297 1.00 47.00 380 PHE A CA 1
ATOM 3023 C C . PHE A 1 380 ? 19.722 -5.773 -31.501 1.00 47.00 380 PHE A C 1
ATOM 3025 O O . PHE A 1 380 ? 20.976 -5.744 -31.441 1.00 47.00 380 PHE A O 1
#

Solvent-accessible surface area (backbone atoms only — not comparable to full-atom values): 21540 Å² total; per-residue (Å²): 131,55,70,69,55,52,51,51,52,48,56,49,48,53,53,49,59,73,66,50,75,78,77,60,51,66,34,48,35,21,35,52,39,36,22,22,47,52,29,81,56,31,63,74,45,41,91,52,37,75,80,56,57,73,35,67,64,49,94,47,81,88,42,55,58,39,51,49,57,89,86,38,82,36,49,70,58,34,47,50,50,39,44,54,18,49,56,55,7,53,69,66,41,60,77,90,55,45,85,67,48,50,58,82,24,43,43,77,81,64,83,82,73,64,73,50,88,79,68,76,81,37,70,60,43,53,53,52,48,52,48,55,54,51,46,35,72,75,78,40,67,85,43,63,67,58,44,42,53,49,52,51,51,52,16,57,53,36,38,76,71,47,58,61,26,18,74,81,72,49,71,52,70,63,56,30,47,58,50,25,50,52,55,47,51,54,45,30,50,53,23,51,72,68,63,40,74,65,36,42,50,49,33,50,54,50,52,59,34,53,64,61,44,59,84,42,38,70,67,49,40,68,48,69,28,67,56,39,49,41,52,51,47,32,48,55,54,44,36,47,36,29,23,52,24,42,42,51,34,46,77,63,69,40,54,71,40,53,42,55,32,42,49,43,39,49,54,52,47,61,69,42,72,90,46,72,88,72,42,49,59,73,46,80,59,60,57,66,62,79,72,61,88,80,76,49,94,75,41,71,41,49,30,66,88,73,47,76,41,44,59,84,76,63,53,66,70,42,47,33,52,73,35,84,81,72,76,39,66,42,68,36,82,74,85,79,95,80,93,76,93,76,62,67,41,47,65,96,86,44,79,58,66,38,46,41,39,48,77,42,86,49,100,90,44,80,46,40,83,32,55,68,57,25,39,57,24,48,84,119

Radius of gyration: 30.87 Å; Cα contacts (8 Å, |Δi|>4): 468; chains: 1; bounding box: 75×41×89 Å

Nearest PDB structures (foldseek):
  6wkt-assembly1_A  TM=3.587E-01  e=7.434E+00  Bacillus subtilis subsp. subtilis str. 168
  8ju5-assembly1_A  TM=1.341E-01  e=9.033E+00  Homo sapiens

Sequence (380 aa):
MSEDNARKLFKLTVNVIRTLLLFPTPSFCDRLHNKARYNPNCRSIINYIPKGTDYPPDSNPDDWNSQFIDELDASYYLKLLANCGFWIGILNVDDSKDDQGYKRKINSPGAWPGYAEDETARPSYSILSTWSEKIWETDIGDDKKAMDEHITFCGQLSTITFVTANQWEIIQPAPTFDVLQHFYQMSTQSAREKGTSSALSYAEAVTRSIDRLQAAKDVINEWKTYCQDIASNFKVEYFGNSASAVDTLFSKDDWSSVDDWSGKCYTDDRNYATWPDLRIWSSTPWSLQRPGLYFLSGTQILADNGSTLAIKEMKEGEKVLASANPVQSALLAKREPVFVKTRLVGFNSEKPLLTISQVYMTTTGLRAVDPHAAQALNPF

Organism: Leptosphaeria maculans (strain JN3 / isolate v23.1.3 / race Av1-4-5-6-7-8) (NCBI:txid985895)

pLDDT: mean 77.52, std 12.97, range [32.59, 96.31]